Protein AF-0000000081037896 (afdb_homodimer)

pLDDT: mean 91.45, std 6.95, range [60.62, 98.38]

Nearest PDB structures (foldseek):
  2yn7-assembly2_B  TM=7.156E-01  e=1.581E-02  Borreliella burgdorferi B31
  7jh5-assembly2_B  TM=3.706E-01  e=2.277E+00  synthetic construct
  7cbc-assembly2_B  TM=3.572E-01  e=3.268E+00  synthetic construct
  8j7v-assembly1_B  TM=1.329E-01  e=7.710E+00  Homo sapiens
  2yn7-assembly2_B  TM=7.072E-01  e=1.203E-02  Borreliella burgdorferi B31

Structure (mmCIF, N/CA/C/O backbone):
data_AF-0000000081037896-model_v1
#
loop_
_entity.id
_entity.type
_entity.pdbx_description
1 polymer 'Uncharacterized protein'
#
loop_
_atom_site.group_PDB
_atom_site.id
_atom_site.type_symbol
_atom_site.label_atom_id
_atom_site.label_alt_id
_atom_site.label_comp_id
_atom_site.label_asym_id
_atom_site.label_entity_id
_atom_site.label_seq_id
_atom_site.pdbx_PDB_ins_code
_atom_site.Cartn_x
_atom_site.Cartn_y
_atom_site.Cartn_z
_atom_site.occupancy
_atom_site.B_iso_or_equiv
_atom_site.auth_seq_id
_atom_site.auth_comp_id
_atom_site.auth_asym_id
_atom_site.auth_atom_id
_atom_site.pdbx_PDB_model_num
ATOM 1 N N . MET A 1 1 ? -34.5 7.434 9.672 1 61.38 1 MET A N 1
ATOM 2 C CA . MET A 1 1 ? -33.031 7.457 9.594 1 61.38 1 MET A CA 1
ATOM 3 C C . MET A 1 1 ? -32.562 8.516 8.609 1 61.38 1 MET A C 1
ATOM 5 O O . MET A 1 1 ? -33.062 8.609 7.488 1 61.38 1 MET A O 1
ATOM 9 N N . ASN A 1 2 ? -31.781 9.547 9 1 86.69 2 ASN A N 1
ATOM 10 C CA . ASN A 1 2 ? -31.312 10.633 8.148 1 86.69 2 ASN A CA 1
ATO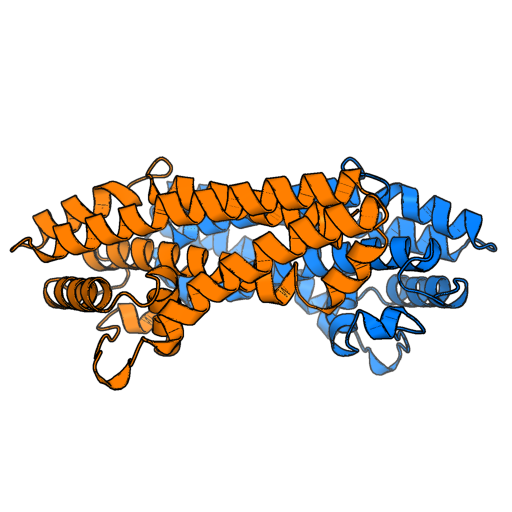M 11 C C . ASN A 1 2 ? -30.469 10.109 6.988 1 86.69 2 ASN A C 1
ATOM 13 O O . ASN A 1 2 ? -30.062 8.953 6.988 1 86.69 2 ASN A O 1
ATOM 17 N N . GLU A 1 3 ? -30.641 10.727 5.887 1 89.69 3 GLU A N 1
ATOM 18 C CA . GLU A 1 3 ? -29.969 10.344 4.648 1 89.69 3 GLU A CA 1
ATOM 19 C C . GLU A 1 3 ? -28.531 9.93 4.914 1 89.69 3 GLU A C 1
ATOM 21 O O . GLU A 1 3 ? -28.031 8.977 4.309 1 89.69 3 GLU A O 1
ATOM 26 N N . VAL A 1 4 ? -27.906 10.523 5.82 1 89.62 4 VAL A N 1
ATOM 27 C CA . VAL A 1 4 ? -26.516 10.219 6.168 1 89.62 4 VAL A CA 1
ATOM 28 C C . VAL A 1 4 ? -26.438 8.852 6.848 1 89.62 4 VAL A C 1
ATOM 30 O O . VAL A 1 4 ? -25.578 8.039 6.52 1 89.62 4 VAL A O 1
ATOM 33 N N . ASP A 1 5 ? -27.391 8.57 7.676 1 92.62 5 ASP A N 1
ATOM 34 C CA . ASP A 1 5 ? -27.438 7.293 8.375 1 92.62 5 ASP A CA 1
ATOM 35 C C . ASP A 1 5 ? -27.656 6.137 7.402 1 92.62 5 ASP A C 1
ATOM 37 O O . ASP A 1 5 ? -27.047 5.074 7.543 1 92.62 5 ASP A O 1
ATOM 41 N N . THR A 1 6 ? -28.516 6.438 6.508 1 94.06 6 THR A N 1
ATOM 42 C CA . THR A 1 6 ? -28.797 5.41 5.516 1 94.06 6 THR A CA 1
ATOM 43 C C . THR A 1 6 ? -27.578 5.133 4.641 1 94.06 6 THR A C 1
ATOM 45 O O . THR A 1 6 ? -27.266 3.979 4.352 1 94.06 6 THR A O 1
ATOM 48 N N . ALA A 1 7 ? -26.922 6.191 4.227 1 95.06 7 ALA A N 1
ATOM 49 C CA . ALA A 1 7 ? -25.734 6.039 3.396 1 95.06 7 ALA A CA 1
ATOM 50 C C . ALA A 1 7 ? -24.625 5.32 4.16 1 95.06 7 ALA A C 1
ATOM 52 O O . ALA A 1 7 ? -23.938 4.453 3.607 1 95.06 7 ALA A O 1
ATOM 53 N N . PHE A 1 8 ? -24.484 5.648 5.359 1 96.19 8 PHE A N 1
ATOM 54 C CA . PHE A 1 8 ? -23.469 5.012 6.184 1 96.19 8 PHE A CA 1
ATOM 55 C C . PHE A 1 8 ? -23.797 3.541 6.414 1 96.19 8 PHE A C 1
ATOM 57 O O . PHE A 1 8 ? -22.922 2.686 6.387 1 96.19 8 PHE A O 1
ATOM 64 N N . ALA A 1 9 ? -25.062 3.283 6.656 1 95.69 9 ALA A N 1
ATOM 65 C CA . ALA A 1 9 ? -25.5 1.9 6.82 1 95.69 9 ALA A CA 1
ATOM 66 C C . ALA A 1 9 ? -25.219 1.083 5.562 1 95.69 9 ALA A C 1
ATOM 68 O O . ALA A 1 9 ? -24.828 -0.085 5.648 1 95.69 9 ALA A O 1
ATOM 69 N N . SER A 1 10 ? -25.453 1.678 4.461 1 96.44 10 SER A N 1
ATOM 70 C CA . SER A 1 10 ? -25.172 0.992 3.205 1 96.44 10 SER A CA 1
ATOM 71 C C . SER A 1 10 ? -23.688 0.639 3.082 1 96.44 10 SER A C 1
ATOM 73 O O . SER A 1 10 ? -23.344 -0.492 2.736 1 96.44 10 SER A O 1
ATOM 75 N N . LEU A 1 11 ? -22.828 1.587 3.379 1 97.31 11 LEU A N 1
ATOM 76 C CA . LEU A 1 11 ? -21.375 1.364 3.355 1 97.31 11 LEU A CA 1
ATOM 77 C C . LEU A 1 11 ? -20.984 0.231 4.301 1 97.31 11 LEU A C 1
ATOM 79 O O . LEU A 1 11 ? -20.297 -0.703 3.898 1 97.31 11 LEU A O 1
ATOM 83 N N . THR A 1 12 ? -21.484 0.272 5.469 1 97.06 12 THR A N 1
ATOM 84 C CA . THR A 1 12 ? -21.125 -0.697 6.496 1 97.06 12 THR A CA 1
ATOM 85 C C . THR A 1 12 ? -21.656 -2.082 6.148 1 97.06 12 THR A C 1
ATOM 87 O O . THR A 1 12 ? -21 -3.092 6.391 1 97.06 12 THR A O 1
ATOM 90 N N . ASN A 1 13 ? -22.812 -2.096 5.574 1 97.19 13 ASN A N 1
ATOM 91 C CA . ASN A 1 13 ? -23.406 -3.373 5.18 1 97.19 13 ASN A CA 1
ATOM 92 C C . ASN A 1 13 ? -22.562 -4.062 4.102 1 97.19 13 ASN A C 1
ATOM 94 O O . ASN A 1 13 ? -22.344 -5.273 4.164 1 97.19 13 ASN A O 1
ATOM 98 N N . VAL A 1 14 ? -22.188 -3.275 3.117 1 97.69 14 VAL A N 1
ATOM 99 C CA . VAL A 1 14 ? -21.344 -3.83 2.059 1 97.69 14 VAL A CA 1
ATOM 100 C C . VAL A 1 14 ? -20.047 -4.363 2.656 1 97.69 14 VAL A C 1
ATOM 102 O O . VAL A 1 14 ? -19.625 -5.473 2.332 1 97.69 14 VAL A O 1
ATOM 105 N N . LEU A 1 15 ? -19.453 -3.605 3.52 1 97.81 15 LEU A N 1
ATOM 106 C CA . LEU A 1 15 ? -18.188 -3.965 4.145 1 97.81 15 LEU A CA 1
ATOM 107 C C . LEU A 1 15 ? -18.344 -5.227 4.988 1 97.81 15 LEU A C 1
ATOM 109 O O . LEU A 1 15 ? -17.531 -6.148 4.887 1 97.81 15 LEU A O 1
ATOM 113 N N . ILE A 1 16 ? -19.359 -5.297 5.781 1 96.75 16 ILE A N 1
ATOM 114 C CA . ILE A 1 16 ? -19.594 -6.41 6.691 1 96.75 16 ILE A CA 1
ATOM 115 C C . ILE A 1 16 ? -19.875 -7.68 5.895 1 96.75 16 ILE A C 1
ATOM 117 O O . ILE A 1 16 ? -19.359 -8.75 6.215 1 96.75 16 ILE A O 1
ATOM 121 N N . LYS A 1 17 ? -20.656 -7.562 4.875 1 97.06 17 LYS A N 1
ATOM 122 C CA . LYS A 1 17 ? -20.953 -8.727 4.043 1 97.06 17 LYS A CA 1
ATOM 123 C C . LYS A 1 17 ? -19.688 -9.289 3.412 1 97.06 17 LYS A C 1
ATOM 125 O O . LYS A 1 17 ? -19.484 -10.508 3.377 1 97.06 17 LYS A O 1
ATOM 130 N N . PHE A 1 18 ? -18.922 -8.414 2.9 1 96.75 18 PHE A N 1
ATOM 131 C CA . PHE A 1 18 ? -17.672 -8.844 2.293 1 96.75 18 PHE A CA 1
ATOM 132 C C . PHE A 1 18 ? -16.766 -9.516 3.324 1 96.75 18 PHE A C 1
ATOM 134 O O . PHE A 1 18 ? -16.188 -10.57 3.059 1 96.75 18 PHE A O 1
ATOM 141 N N . LYS A 1 19 ? -16.625 -8.922 4.473 1 95.62 19 LYS A N 1
ATOM 142 C CA . LYS A 1 19 ? -15.805 -9.477 5.551 1 95.62 19 LYS A CA 1
ATOM 143 C C . LYS A 1 19 ? -16.312 -10.852 5.973 1 95.62 19 LYS A C 1
ATOM 145 O O . LYS A 1 19 ? -15.531 -11.773 6.195 1 95.62 19 LYS A O 1
ATOM 150 N N . GLU A 1 20 ? -17.594 -10.992 6.078 1 95.25 20 GLU A N 1
ATOM 151 C CA . GLU A 1 20 ? -18.203 -12.25 6.473 1 95.25 20 GLU A CA 1
ATOM 152 C C . GLU A 1 20 ? -17.938 -13.344 5.441 1 95.25 20 GLU A C 1
ATOM 154 O O . GLU A 1 20 ? -17.641 -14.484 5.797 1 95.25 20 GLU A O 1
ATOM 159 N N . GLU A 1 21 ? -18.109 -12.969 4.215 1 93.69 21 GLU A N 1
ATOM 160 C CA . GLU A 1 21 ? -17.812 -13.93 3.154 1 93.69 21 GLU A CA 1
ATOM 161 C C . GLU A 1 21 ? -16.391 -14.461 3.256 1 93.69 21 GLU A C 1
ATOM 163 O O . GLU A 1 21 ? -16.172 -15.664 3.139 1 93.69 21 GLU A O 1
ATOM 168 N N . LEU A 1 22 ? -15.438 -13.586 3.516 1 92.44 22 LEU A N 1
ATOM 169 C CA . LEU A 1 22 ? -14.039 -13.977 3.625 1 92.44 22 LEU A CA 1
ATOM 170 C C . LEU A 1 22 ? -13.797 -14.805 4.887 1 92.44 22 LEU A C 1
ATOM 172 O O . LEU A 1 22 ? -13.047 -15.773 4.867 1 92.44 22 LEU A O 1
ATOM 176 N N . GLU A 1 23 ? -14.438 -14.406 5.992 1 91.94 23 GLU A N 1
ATOM 177 C CA . GLU A 1 23 ? -14.273 -15.078 7.273 1 91.94 23 GLU A CA 1
ATOM 178 C C . GLU A 1 23 ? -14.891 -16.469 7.246 1 91.94 23 GLU A C 1
ATOM 180 O O . GLU A 1 23 ? -14.359 -17.406 7.859 1 91.94 23 GLU A O 1
ATOM 185 N N . ASP A 1 24 ? -15.992 -16.625 6.625 1 90.38 24 ASP A N 1
ATOM 186 C CA . ASP A 1 24 ? -16.641 -17.938 6.504 1 90.38 24 ASP A CA 1
ATOM 187 C C . ASP A 1 24 ? -15.711 -18.938 5.828 1 90.38 24 ASP A C 1
ATOM 189 O O . ASP A 1 24 ? -15.609 -20.094 6.266 1 90.38 24 ASP A O 1
ATOM 193 N N . LYS A 1 25 ? -15.055 -18.469 4.867 1 86.06 25 LYS A N 1
ATOM 194 C CA . LYS A 1 25 ? -14.109 -19.328 4.152 1 86.06 25 LYS A CA 1
ATOM 195 C C . LYS A 1 25 ? -12.906 -19.672 5.027 1 86.06 25 LYS A C 1
ATOM 197 O O . LYS A 1 25 ? -12.43 -20.797 5.023 1 86.06 25 LYS A O 1
ATOM 202 N N . ARG A 1 26 ? -12.445 -18.719 5.789 1 89.44 26 ARG A N 1
ATOM 203 C CA . ARG A 1 26 ? -11.297 -18.922 6.668 1 89.44 26 ARG A CA 1
ATOM 204 C C . ARG A 1 26 ? -11.625 -19.891 7.793 1 89.44 26 ARG A C 1
ATOM 206 O O . ARG A 1 26 ? -10.836 -20.797 8.094 1 89.44 26 ARG A O 1
ATOM 213 N N . VAL A 1 27 ? -12.719 -19.781 8.406 1 88.06 27 VAL A N 1
ATOM 214 C CA . VAL A 1 27 ? -13.117 -20.594 9.547 1 88.06 27 VAL A CA 1
ATOM 215 C C . VAL A 1 27 ? -13.32 -22.047 9.102 1 88.06 27 VAL A C 1
ATOM 217 O O . VAL A 1 27 ? -13 -22.984 9.844 1 88.06 27 VAL A O 1
ATOM 220 N N . ALA A 1 28 ? -13.766 -22.234 7.961 1 83.56 28 ALA A N 1
ATOM 221 C CA . ALA A 1 28 ? -14.016 -23.562 7.43 1 83.56 28 ALA A CA 1
ATOM 222 C C . ALA A 1 28 ? -12.719 -24.25 7.031 1 83.56 28 ALA A C 1
ATOM 224 O O . ALA A 1 28 ? -12.68 -25.469 6.836 1 83.56 28 ALA A O 1
ATOM 225 N N . PHE A 1 29 ? -11.719 -23.328 6.977 1 85.88 29 PHE A N 1
ATOM 226 C CA . PHE A 1 29 ? -10.422 -23.812 6.504 1 85.88 29 PHE A CA 1
ATOM 227 C C . PHE A 1 29 ? -9.633 -24.438 7.648 1 85.88 29 PHE A C 1
ATOM 229 O O . PHE A 1 29 ? -9.461 -23.812 8.703 1 85.88 29 PHE A O 1
ATOM 236 N N . TYR A 1 30 ? -9.195 -25.641 7.613 1 77.69 30 TYR A N 1
ATOM 237 C CA . TYR A 1 30 ? -8.336 -26.344 8.555 1 77.69 30 TYR A CA 1
ATOM 238 C C . TYR A 1 30 ? -7.008 -26.719 7.902 1 77.69 30 TYR A C 1
ATOM 240 O O . TYR A 1 30 ? -6.914 -27.734 7.211 1 77.69 30 TYR A O 1
ATOM 248 N N . PRO A 1 31 ? -6.07 -25.781 8.102 1 66.75 31 PRO A N 1
ATOM 249 C CA . PRO A 1 31 ? -4.824 -25.922 7.336 1 66.75 31 PRO A CA 1
ATOM 250 C C . PRO A 1 31 ? -4.059 -27.188 7.672 1 66.75 31 PRO A C 1
ATOM 252 O O . PRO A 1 31 ? -3.213 -27.625 6.887 1 66.75 31 PRO A O 1
ATOM 255 N N . LYS A 1 32 ? -4.117 -27.656 8.938 1 63.5 32 LYS A N 1
ATOM 256 C CA . LYS A 1 32 ? -3.273 -28.734 9.406 1 63.5 32 LYS A CA 1
ATOM 257 C C . LYS A 1 32 ? -3.246 -29.891 8.406 1 63.5 32 LYS A C 1
ATOM 259 O O . LYS A 1 32 ? -2.295 -30.672 8.375 1 63.5 32 LYS A O 1
ATOM 264 N N . GLU A 1 33 ? -4.25 -29.875 7.625 1 61.56 33 GLU A N 1
ATOM 265 C CA . GLU A 1 33 ? -4.254 -31.016 6.719 1 61.56 33 GLU A CA 1
ATOM 266 C C . GLU A 1 33 ? -3.551 -30.672 5.406 1 61.56 33 GLU A C 1
ATOM 268 O O . GLU A 1 33 ? -3.398 -31.547 4.539 1 61.56 33 GLU A O 1
ATOM 273 N N . LEU A 1 34 ? -3.08 -29.344 5.273 1 75.5 34 LEU A N 1
ATOM 274 C CA . LEU A 1 34 ? -2.422 -28.953 4.031 1 75.5 34 LEU A CA 1
ATOM 275 C C . LEU A 1 34 ? -0.917 -28.812 4.234 1 75.5 34 LEU A C 1
ATOM 277 O O . LEU A 1 34 ? -0.47 -28.359 5.289 1 75.5 34 LEU A O 1
ATOM 281 N N . ASN A 1 35 ? -0.196 -29.594 3.559 1 73.25 35 ASN A N 1
ATOM 282 C CA . ASN A 1 35 ? 1.261 -29.578 3.641 1 73.25 35 ASN A CA 1
ATOM 283 C C . ASN A 1 35 ? 1.881 -28.797 2.486 1 73.25 35 ASN A C 1
ATOM 285 O O . ASN A 1 35 ? 2.701 -29.328 1.738 1 73.25 35 ASN A O 1
ATOM 289 N N . VAL A 1 36 ? 1.335 -27.578 2.254 1 82.19 36 VAL A N 1
ATOM 290 C CA . VAL A 1 36 ? 1.96 -26.766 1.215 1 82.19 36 VAL A CA 1
ATOM 291 C C . VAL A 1 36 ? 3.104 -25.938 1.814 1 82.19 36 VAL A C 1
ATOM 293 O O . VAL A 1 36 ? 2.914 -25.234 2.799 1 82.19 36 VAL A O 1
ATOM 296 N N . TYR A 1 37 ? 4.258 -26.219 1.317 1 86.19 37 TYR A N 1
ATOM 297 C CA . TYR A 1 37 ? 5.426 -25.469 1.776 1 86.19 37 TYR A CA 1
ATOM 298 C C . TYR A 1 37 ? 6.262 -24.984 0.597 1 86.19 37 TYR A C 1
ATOM 300 O O . TYR A 1 37 ? 6.254 -25.609 -0.472 1 86.19 37 TYR A O 1
ATOM 308 N N . PHE A 1 38 ? 6.863 -23.922 0.819 1 91.56 38 PHE A N 1
ATOM 309 C CA . PHE A 1 38 ? 7.832 -23.469 -0.171 1 91.56 38 PHE A CA 1
ATOM 310 C C . PHE A 1 38 ? 9.016 -24.422 -0.245 1 91.56 38 PHE A C 1
ATOM 312 O O . PHE A 1 38 ? 9.383 -25.047 0.756 1 91.56 38 PHE A O 1
ATOM 319 N N . LYS A 1 39 ? 9.547 -24.609 -1.312 1 90.94 39 LYS A N 1
ATOM 320 C CA . LYS A 1 39 ? 10.695 -25.5 -1.474 1 90.94 39 LYS A CA 1
ATOM 321 C C . LYS A 1 39 ? 11.758 -24.875 -2.375 1 90.94 39 LYS A C 1
ATOM 323 O O . LYS A 1 39 ? 11.469 -23.922 -3.117 1 90.94 39 LYS A O 1
ATOM 328 N N . GLY A 1 40 ? 12.992 -25.375 -2.186 1 92.94 40 GLY A N 1
ATOM 329 C CA . GLY A 1 40 ? 14.086 -24.906 -3.025 1 92.94 40 GLY A CA 1
ATOM 330 C C . GLY A 1 40 ? 14.312 -23.406 -2.939 1 92.94 40 GLY A C 1
ATOM 331 O O . GLY A 1 40 ? 14.375 -22.844 -1.844 1 92.94 40 GLY A O 1
ATOM 332 N N . ALA A 1 41 ? 14.438 -22.797 -4.059 1 92 41 ALA A N 1
ATOM 333 C CA . ALA A 1 41 ? 14.758 -21.375 -4.141 1 92 41 ALA A CA 1
ATOM 334 C C . ALA A 1 41 ? 13.617 -20.531 -3.588 1 92 41 ALA A C 1
ATOM 336 O O . ALA A 1 41 ? 13.812 -19.359 -3.232 1 92 41 ALA A O 1
ATOM 337 N N . LEU A 1 42 ? 12.422 -21.125 -3.576 1 93.31 42 LEU A N 1
ATOM 338 C CA . LEU A 1 42 ? 11.297 -20.391 -3.016 1 93.31 42 LEU A CA 1
ATOM 339 C C . LEU A 1 42 ? 11.539 -20.078 -1.544 1 93.31 42 LEU A C 1
ATOM 341 O O . LEU A 1 42 ? 11.062 -19.047 -1.04 1 93.31 42 LEU A O 1
ATOM 345 N N . ASN A 1 43 ? 12.273 -20.859 -0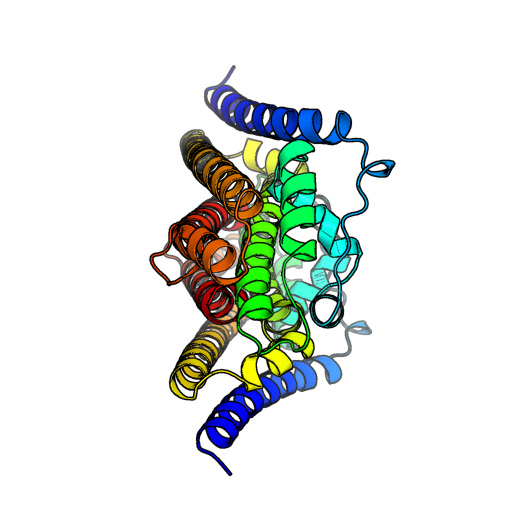.892 1 91.88 43 ASN A N 1
ATOM 346 C CA . ASN A 1 43 ? 12.602 -20.656 0.516 1 91.88 43 ASN A CA 1
ATOM 347 C C . ASN A 1 43 ? 13.531 -19.453 0.705 1 91.88 43 ASN A C 1
ATOM 349 O O . ASN A 1 43 ? 13.68 -18.953 1.819 1 91.88 43 ASN A O 1
ATOM 353 N N . GLU A 1 44 ? 14.133 -19.094 -0.29 1 87.44 44 GLU A N 1
ATOM 354 C CA . GLU A 1 44 ? 15.008 -17.938 -0.22 1 87.44 44 GLU A CA 1
ATOM 355 C C . GLU A 1 44 ? 14.203 -16.641 -0.323 1 87.44 44 GLU A C 1
ATOM 357 O O . GLU A 1 44 ? 14.664 -15.578 0.118 1 87.44 44 GLU A O 1
ATOM 362 N N . VAL A 1 45 ? 13.055 -16.828 -0.866 1 88.44 45 VAL A N 1
ATOM 363 C CA . VAL A 1 45 ? 12.281 -15.641 -1.201 1 88.44 45 VAL A CA 1
ATOM 364 C C . VAL A 1 45 ? 11.188 -15.422 -0.157 1 88.44 45 VAL A C 1
ATOM 366 O O . VAL A 1 45 ? 10.891 -14.289 0.214 1 88.44 45 VAL A O 1
ATOM 369 N N . TYR A 1 46 ? 10.711 -16.516 0.311 1 92.12 46 TYR A N 1
ATOM 370 C CA . TYR A 1 46 ? 9.523 -16.406 1.154 1 92.12 46 TYR A CA 1
ATOM 371 C C . TYR A 1 46 ? 9.781 -17.016 2.533 1 92.12 46 TYR A C 1
ATOM 373 O O . TYR A 1 46 ? 10.539 -17.969 2.668 1 92.12 46 TYR A O 1
ATOM 381 N N . TYR A 1 47 ? 9.086 -16.453 3.408 1 89.88 47 TYR A N 1
ATOM 382 C CA . TYR A 1 47 ? 9.016 -17.078 4.73 1 89.88 47 TYR A CA 1
ATOM 383 C C . TYR A 1 47 ? 7.82 -18.016 4.828 1 89.88 47 TYR A C 1
ATOM 385 O O . TYR A 1 47 ? 6.816 -17.828 4.137 1 89.88 47 TYR A O 1
ATOM 393 N N . PRO A 1 48 ? 7.941 -18.984 5.715 1 88.56 48 PRO A N 1
ATOM 394 C CA . PRO A 1 48 ? 6.816 -19.906 5.883 1 88.56 48 PRO A CA 1
ATOM 395 C C . PRO A 1 48 ? 5.512 -19.188 6.219 1 88.56 48 PRO A C 1
ATOM 397 O O . PRO A 1 48 ? 4.438 -19.625 5.789 1 88.56 48 PRO A O 1
ATOM 400 N N . SER A 1 49 ? 5.609 -18.094 6.867 1 88.94 49 SER A N 1
ATOM 401 C CA . SER A 1 49 ? 4.426 -17.344 7.281 1 88.94 49 SER A CA 1
ATOM 402 C C . SER A 1 49 ? 3.717 -16.719 6.082 1 88.94 49 SER A C 1
ATOM 404 O O . SER A 1 49 ? 2.543 -16.359 6.168 1 88.94 49 SER A O 1
ATOM 406 N N . ASP A 1 50 ? 4.434 -16.625 5.008 1 91.75 50 ASP A N 1
ATOM 407 C CA . ASP A 1 50 ? 3.867 -15.992 3.824 1 91.75 50 ASP A CA 1
ATOM 408 C C . ASP A 1 50 ? 2.799 -16.875 3.182 1 91.75 50 ASP A C 1
ATOM 410 O O . ASP A 1 50 ? 1.939 -16.391 2.447 1 91.75 50 ASP A O 1
ATOM 414 N N . ILE A 1 51 ? 2.818 -18.156 3.473 1 92.25 51 ILE A N 1
ATOM 415 C CA . ILE A 1 51 ? 1.928 -19.094 2.803 1 92.25 51 ILE A CA 1
ATOM 416 C C . ILE A 1 51 ? 0.48 -18.797 3.189 1 92.25 51 ILE A C 1
ATOM 418 O O . ILE A 1 51 ? -0.44 -19.031 2.406 1 92.25 51 ILE A O 1
ATOM 422 N N . GLY A 1 52 ? 0.308 -18.234 4.375 1 91.12 52 GLY A N 1
ATOM 423 C CA . GLY A 1 52 ? -1.027 -17.859 4.812 1 91.12 52 GLY A CA 1
ATOM 424 C C . GLY A 1 52 ? -1.685 -16.844 3.912 1 91.12 52 GLY A C 1
ATOM 425 O O . GLY A 1 52 ? -2.895 -16.891 3.68 1 91.12 52 GLY A O 1
ATOM 426 N N . GLU A 1 53 ? -0.89 -15.906 3.434 1 93.38 53 GLU A N 1
ATOM 427 C CA . GLU A 1 53 ? -1.414 -14.891 2.525 1 93.38 53 GLU A CA 1
ATOM 428 C C . GLU A 1 53 ? -1.851 -15.508 1.199 1 93.38 53 GLU A C 1
ATOM 430 O O . GLU A 1 53 ? -2.816 -15.055 0.584 1 93.38 53 GLU A O 1
ATOM 435 N N . VAL A 1 54 ? -1.135 -16.531 0.786 1 94.75 54 VAL A N 1
ATOM 436 C CA . VAL A 1 54 ? -1.497 -17.25 -0.437 1 94.75 54 VAL A CA 1
ATOM 437 C C . VAL A 1 54 ? -2.836 -17.953 -0.245 1 94.75 54 VAL A C 1
ATOM 439 O O . VAL A 1 54 ? -3.715 -17.875 -1.105 1 94.75 54 VAL A O 1
ATOM 442 N N . TYR A 1 55 ? -2.996 -18.547 0.946 1 94.25 55 TYR A N 1
ATOM 443 C CA . TYR A 1 55 ? -4.262 -19.203 1.253 1 94.25 55 TYR A CA 1
ATOM 444 C C . TYR A 1 55 ? -5.41 -18.203 1.252 1 94.25 55 TYR A C 1
ATOM 446 O O . TYR A 1 55 ? -6.484 -18.484 0.71 1 94.25 55 TYR A O 1
ATOM 454 N N . GLU A 1 56 ? -5.082 -17.109 1.836 1 93.69 56 GLU A N 1
ATOM 455 C CA . GLU A 1 56 ? -6.102 -16.062 1.905 1 93.69 56 GLU A CA 1
ATOM 456 C C . GLU A 1 56 ? -6.496 -15.586 0.511 1 93.69 56 GLU A C 1
ATOM 458 O O . GLU A 1 56 ? -7.688 -15.461 0.209 1 93.69 56 GLU A O 1
ATOM 463 N N . ALA A 1 57 ? -5.527 -15.336 -0.3 1 95.44 57 ALA A N 1
ATOM 464 C CA . ALA A 1 57 ? -5.793 -14.867 -1.658 1 95.44 57 ALA A CA 1
ATOM 465 C C . ALA A 1 57 ? -6.637 -15.883 -2.43 1 95.44 57 ALA A C 1
ATOM 467 O O . ALA A 1 57 ? -7.453 -15.5 -3.275 1 95.44 57 ALA A O 1
ATOM 468 N N . LEU A 1 58 ? -6.426 -17.109 -2.082 1 95.81 58 LEU A N 1
ATOM 469 C CA . LEU A 1 58 ? -7.137 -18.188 -2.77 1 95.81 58 LEU A CA 1
ATOM 470 C C . LEU A 1 58 ? -8.422 -18.547 -2.029 1 95.81 58 LEU A C 1
ATOM 472 O O . LEU A 1 58 ? -9 -19.609 -2.264 1 95.81 58 LEU A O 1
ATOM 476 N N . GLU A 1 59 ? -8.797 -17.781 -1.074 1 94 59 GLU A N 1
ATOM 477 C CA . GLU A 1 59 ? -10.039 -17.891 -0.324 1 94 59 GLU A CA 1
ATOM 478 C C . GLU A 1 59 ? -10.102 -19.203 0.449 1 94 59 GLU A C 1
ATOM 480 O O . GLU A 1 59 ? -11.156 -19.828 0.553 1 94 59 GLU A O 1
ATOM 485 N N . TYR A 1 60 ? -8.938 -19.672 0.773 1 93 60 TYR A N 1
ATOM 486 C CA . TYR A 1 60 ? -8.812 -20.875 1.579 1 93 60 TYR A CA 1
ATOM 487 C C . TYR A 1 60 ? -9.477 -22.062 0.893 1 93 60 TYR A C 1
ATOM 489 O O . TYR A 1 60 ? -10.031 -22.938 1.558 1 93 60 TYR A O 1
ATOM 497 N N . ASP A 1 61 ? -9.555 -22.016 -0.383 1 93.06 61 ASP A N 1
ATOM 498 C CA . ASP A 1 61 ? -10.102 -23.125 -1.162 1 93.06 61 ASP A CA 1
ATOM 499 C C . ASP A 1 61 ? -9.164 -24.328 -1.137 1 93.06 61 ASP A C 1
ATOM 501 O O . ASP A 1 61 ? -8.141 -24.328 -1.822 1 93.06 61 ASP A O 1
ATOM 505 N N . VAL A 1 62 ? -9.555 -25.328 -0.421 1 92.12 62 VAL A N 1
ATOM 506 C CA . VAL A 1 62 ? -8.703 -26.484 -0.127 1 92.12 62 VAL A CA 1
ATOM 507 C C . VAL A 1 62 ? -8.305 -27.172 -1.428 1 92.12 62 VAL A C 1
ATOM 509 O O . VAL A 1 62 ? -7.148 -27.562 -1.606 1 92.12 62 VAL A O 1
ATOM 512 N N . GLU A 1 63 ? -9.242 -27.312 -2.318 1 93.06 63 GLU A N 1
ATOM 513 C CA . GLU A 1 63 ? -8.961 -27.984 -3.58 1 93.06 63 GLU A CA 1
ATOM 514 C C . GLU A 1 63 ? -7.906 -27.234 -4.387 1 93.06 63 GLU A C 1
ATOM 516 O O . GLU A 1 63 ? -6.953 -27.828 -4.883 1 93.06 63 GLU A O 1
ATOM 521 N N . VAL A 1 64 ? -8.031 -25.953 -4.477 1 95.69 64 VAL A N 1
ATOM 522 C CA . VAL A 1 64 ? -7.105 -25.141 -5.254 1 95.69 64 VAL A CA 1
ATOM 523 C C . VAL A 1 64 ? -5.727 -25.156 -4.602 1 95.69 64 VAL A C 1
ATOM 525 O O . VAL A 1 64 ? -4.707 -25.281 -5.289 1 95.69 64 VAL A O 1
ATOM 528 N N . ILE A 1 65 ? -5.699 -25.047 -3.285 1 95.19 65 ILE A N 1
ATOM 529 C CA . ILE A 1 65 ? -4.449 -25.031 -2.539 1 95.19 65 ILE A CA 1
ATOM 530 C C . ILE A 1 65 ? -3.707 -26.344 -2.727 1 95.19 65 ILE A C 1
ATOM 532 O O . ILE A 1 65 ? -2.494 -26.359 -2.943 1 95.19 65 ILE A O 1
ATOM 536 N N . ARG A 1 66 ? -4.418 -27.453 -2.715 1 93.75 66 ARG A N 1
ATOM 537 C CA . ARG A 1 66 ? -3.824 -28.75 -2.959 1 93.75 66 ARG A CA 1
ATOM 538 C C . ARG A 1 66 ? -3.262 -28.844 -4.375 1 93.75 66 ARG A C 1
ATOM 540 O O . ARG A 1 66 ? -2.184 -29.406 -4.586 1 93.75 66 ARG A O 1
ATOM 547 N N . ASN A 1 67 ? -4.008 -28.328 -5.285 1 96 67 ASN A N 1
ATOM 548 C CA . ASN A 1 67 ? -3.561 -28.344 -6.676 1 96 67 ASN A CA 1
ATOM 549 C C . ASN A 1 67 ? -2.342 -27.453 -6.883 1 96 67 ASN A C 1
ATOM 551 O O . ASN A 1 67 ? -1.474 -27.766 -7.699 1 96 67 ASN A O 1
ATOM 555 N N . LEU A 1 68 ? -2.32 -26.359 -6.145 1 96.12 68 LEU A N 1
ATOM 556 C CA . LEU A 1 68 ? -1.117 -25.531 -6.184 1 96.12 68 LEU A CA 1
ATOM 557 C C . LEU A 1 68 ? 0.093 -26.312 -5.68 1 96.12 68 LEU A C 1
ATOM 559 O O . LEU A 1 68 ? 1.176 -26.219 -6.262 1 96.12 68 LEU A O 1
ATOM 563 N N . ASP A 1 69 ? -0.124 -27.031 -4.645 1 94.62 69 ASP A N 1
ATOM 564 C CA . ASP A 1 69 ? 0.932 -27.891 -4.105 1 94.62 69 ASP A CA 1
ATOM 565 C C . ASP A 1 69 ? 1.403 -28.906 -5.152 1 94.62 69 ASP A C 1
ATOM 567 O O . ASP A 1 69 ? 2.6 -29.188 -5.25 1 94.62 69 ASP A O 1
ATOM 571 N N . GLN A 1 70 ? 0.503 -29.453 -5.883 1 94.62 70 GLN A N 1
ATOM 572 C CA . GLN A 1 70 ? 0.843 -30.391 -6.953 1 94.62 70 GLN A CA 1
ATOM 573 C C . GLN A 1 70 ? 1.687 -29.703 -8.023 1 94.62 70 GLN A C 1
ATOM 575 O O . GLN A 1 70 ? 2.623 -30.297 -8.562 1 94.62 70 GLN A O 1
ATOM 580 N N . VAL A 1 71 ? 1.343 -28.516 -8.344 1 96.38 71 VAL A N 1
ATOM 581 C CA . VAL A 1 71 ? 2.133 -27.734 -9.297 1 96.38 71 VAL A CA 1
ATOM 582 C C . VAL A 1 71 ? 3.559 -27.578 -8.773 1 96.38 71 VAL A C 1
ATOM 584 O O . VAL A 1 71 ? 4.523 -27.766 -9.516 1 96.38 71 VAL A O 1
ATOM 587 N N . PHE A 1 72 ? 3.707 -27.25 -7.457 1 94.75 72 PHE A N 1
ATOM 588 C CA . PHE A 1 72 ? 5.027 -27.125 -6.844 1 94.75 72 PHE A CA 1
ATOM 589 C C . PHE A 1 72 ? 5.812 -28.422 -6.98 1 94.75 72 PHE A C 1
ATOM 591 O O . PHE A 1 72 ? 7.016 -28.406 -7.242 1 94.75 72 PHE A O 1
ATOM 598 N N . ASP A 1 73 ? 5.117 -29.5 -6.82 1 93.88 73 ASP A N 1
ATOM 599 C CA . ASP A 1 73 ? 5.762 -30.812 -6.836 1 93.88 73 ASP A CA 1
ATOM 600 C C . ASP A 1 73 ? 6.305 -31.141 -8.227 1 93.88 73 ASP A C 1
ATOM 602 O O . ASP A 1 73 ? 7.32 -31.828 -8.352 1 93.88 73 ASP A O 1
ATOM 606 N N . LYS A 1 74 ? 5.688 -30.672 -9.195 1 95.5 74 LYS A N 1
ATOM 607 C CA . LYS A 1 74 ? 6.02 -31.016 -10.57 1 95.5 74 LYS A CA 1
ATOM 608 C C . LYS A 1 74 ? 7.109 -30.109 -11.125 1 95.5 74 LYS A C 1
ATOM 610 O O . LYS A 1 74 ? 7.723 -30.406 -12.148 1 95.5 74 LYS A O 1
ATOM 615 N N . LEU A 1 75 ? 7.348 -28.969 -10.492 1 96.19 75 LEU A N 1
ATOM 616 C CA . LEU A 1 75 ? 8.305 -27.984 -11 1 96.19 75 LEU A CA 1
ATOM 617 C C . LEU A 1 75 ? 9.609 -28.047 -10.219 1 96.19 75 LEU A C 1
ATOM 619 O O . LEU A 1 75 ? 9.648 -28.578 -9.102 1 96.19 75 LEU A O 1
ATOM 623 N N . ASN A 1 76 ? 10.656 -27.516 -10.797 1 93.88 76 ASN A N 1
ATOM 624 C CA . ASN A 1 76 ? 11.984 -27.5 -10.195 1 93.88 76 ASN A CA 1
ATOM 625 C C . ASN A 1 76 ? 12.43 -26.078 -9.859 1 93.88 76 ASN A C 1
ATOM 627 O O . ASN A 1 76 ? 12.609 -25.25 -10.75 1 93.88 76 ASN A O 1
ATOM 631 N N . PHE A 1 77 ? 12.672 -25.875 -8.57 1 94.19 77 PHE A N 1
ATOM 632 C CA . PHE A 1 77 ? 13.047 -24.547 -8.086 1 94.19 77 PHE A CA 1
ATOM 633 C C . PHE A 1 77 ? 14.5 -24.531 -7.633 1 94.19 77 PHE A C 1
ATOM 635 O O . PHE A 1 77 ? 14.789 -24.359 -6.445 1 94.19 77 PHE A O 1
ATOM 642 N N . LYS A 1 78 ? 15.383 -24.609 -8.523 1 92.69 78 LYS A N 1
ATOM 643 C CA . LYS A 1 78 ? 16.797 -24.734 -8.203 1 92.69 78 LYS A CA 1
ATOM 644 C C . LYS A 1 78 ? 17.406 -23.375 -7.848 1 92.69 78 LYS A C 1
ATOM 646 O O . LYS A 1 78 ? 18.156 -23.266 -6.879 1 92.69 78 LYS A O 1
ATOM 651 N N . HIS A 1 79 ? 17.109 -22.406 -8.688 1 89.94 79 HIS A N 1
ATOM 652 C CA . HIS A 1 79 ? 17.656 -21.062 -8.523 1 89.94 79 HIS A CA 1
ATOM 653 C C . HIS A 1 79 ? 16.578 -20 -8.703 1 89.94 79 HIS A C 1
ATOM 655 O O . HIS A 1 79 ? 15.586 -20.219 -9.414 1 89.94 79 HIS A O 1
ATOM 661 N N . VAL A 1 80 ? 16.766 -18.906 -8.141 1 86.31 80 VAL A N 1
ATOM 662 C CA . VAL A 1 80 ? 15.766 -17.844 -8.156 1 86.31 80 VAL A CA 1
ATOM 663 C C . VAL A 1 80 ? 15.609 -17.312 -9.578 1 86.31 80 VAL A C 1
ATOM 665 O O . VAL A 1 80 ? 14.539 -16.812 -9.945 1 86.31 80 VAL A O 1
ATOM 668 N N . SER A 1 81 ? 16.656 -17.531 -10.375 1 83.62 81 SER A N 1
ATOM 669 C CA . SER A 1 81 ? 16.641 -16.938 -11.711 1 83.62 81 SER A CA 1
ATOM 670 C C . SER A 1 81 ? 16.125 -17.938 -12.75 1 83.62 81 SER A C 1
ATOM 672 O O . SER A 1 81 ? 15.977 -17.594 -13.922 1 83.62 81 SER A O 1
ATOM 674 N N . ASP A 1 82 ? 15.82 -19.125 -12.367 1 88.75 82 ASP A N 1
ATOM 675 C CA . ASP A 1 82 ? 15.344 -20.078 -13.367 1 88.75 82 ASP A CA 1
ATOM 676 C C . ASP A 1 82 ? 13.906 -19.766 -13.781 1 88.75 82 ASP A C 1
ATOM 678 O O . ASP A 1 82 ? 13.18 -19.094 -13.055 1 88.75 82 ASP A O 1
ATOM 682 N N . ARG A 1 83 ? 13.539 -20.234 -14.922 1 87.19 83 ARG A N 1
ATOM 683 C CA . ARG A 1 83 ? 12.242 -19.969 -15.523 1 87.19 83 ARG A CA 1
ATOM 684 C C . ARG A 1 83 ? 11.109 -20.422 -14.609 1 87.19 83 ARG A C 1
ATOM 686 O O . ARG A 1 83 ? 10.164 -19.656 -14.359 1 87.19 83 ARG A O 1
ATOM 693 N N . ASP A 1 84 ? 11.156 -21.609 -14.102 1 91.69 84 ASP A N 1
ATOM 694 C CA . ASP A 1 84 ? 10.117 -22.172 -13.25 1 91.69 84 ASP A CA 1
ATOM 695 C C . ASP A 1 84 ? 9.914 -21.328 -11.992 1 91.69 84 ASP A C 1
ATOM 697 O O . ASP A 1 84 ? 8.789 -20.969 -11.656 1 91.69 84 ASP A O 1
ATOM 701 N N . THR A 1 85 ? 11.039 -21.016 -11.367 1 91.5 85 THR A N 1
ATOM 702 C CA . THR A 1 85 ? 10.984 -20.266 -10.125 1 91.5 85 THR A CA 1
ATOM 703 C C . THR A 1 85 ? 10.406 -18.875 -10.375 1 91.5 85 THR A C 1
ATOM 705 O O . THR A 1 85 ? 9.562 -18.406 -9.609 1 91.5 85 THR A O 1
ATOM 708 N N . ARG A 1 86 ? 10.766 -18.25 -11.461 1 87.31 86 ARG A N 1
ATOM 709 C CA . ARG A 1 86 ? 10.312 -16.891 -11.758 1 87.31 86 ARG A CA 1
ATOM 710 C C . ARG A 1 86 ? 8.805 -16.859 -11.992 1 87.31 86 ARG A C 1
ATOM 712 O O . ARG A 1 86 ? 8.117 -15.961 -11.492 1 87.31 86 ARG A O 1
ATOM 719 N N . VAL A 1 87 ? 8.352 -17.781 -12.695 1 91 87 VAL A N 1
ATOM 720 C CA . VAL A 1 87 ? 6.922 -17.828 -13 1 91 87 VAL A CA 1
ATOM 721 C C . VAL A 1 87 ? 6.121 -18.016 -11.719 1 91 87 VAL A C 1
ATOM 723 O O . VAL A 1 87 ? 5.137 -17.312 -11.484 1 91 87 VAL A O 1
ATOM 726 N N . ILE A 1 88 ? 6.59 -18.875 -10.891 1 93.62 88 ILE A N 1
ATOM 727 C CA . ILE A 1 88 ? 5.871 -19.172 -9.656 1 93.62 88 ILE A CA 1
ATOM 728 C C . ILE A 1 88 ? 5.977 -17.984 -8.703 1 93.62 88 ILE A C 1
ATOM 730 O O . ILE A 1 88 ? 5.008 -17.641 -8.023 1 93.62 88 ILE A O 1
ATOM 734 N N . ILE A 1 89 ? 7.117 -17.359 -8.633 1 92 89 ILE A N 1
ATOM 735 C CA . ILE A 1 89 ? 7.289 -16.172 -7.793 1 92 89 ILE A CA 1
ATOM 736 C C . ILE A 1 89 ? 6.312 -15.086 -8.227 1 92 89 ILE A C 1
ATOM 738 O O . ILE A 1 89 ? 5.691 -14.43 -7.391 1 92 89 ILE A O 1
ATOM 742 N N . ASN A 1 90 ? 6.141 -14.914 -9.523 1 90.88 90 ASN A N 1
ATOM 743 C CA . ASN A 1 90 ? 5.191 -13.93 -10.031 1 90.88 90 ASN A CA 1
ATOM 744 C C . ASN A 1 90 ? 3.762 -14.25 -9.602 1 90.88 90 ASN A C 1
ATOM 746 O O . ASN A 1 90 ? 3.02 -13.359 -9.18 1 90.88 90 ASN A O 1
ATOM 750 N N . LEU A 1 91 ? 3.459 -15.492 -9.727 1 94.69 91 LEU A N 1
ATOM 751 C CA . LEU A 1 91 ? 2.127 -15.93 -9.312 1 94.69 91 LEU A CA 1
ATOM 752 C C . LEU A 1 91 ? 1.91 -15.688 -7.824 1 94.69 91 LEU A C 1
ATOM 754 O O . LEU A 1 91 ? 0.909 -15.086 -7.43 1 94.69 91 LEU A O 1
ATOM 758 N N . LEU A 1 92 ? 2.875 -16.125 -7.004 1 95.12 92 LEU A N 1
ATOM 759 C CA . LEU A 1 92 ? 2.758 -16 -5.555 1 95.12 92 LEU A CA 1
ATOM 760 C C . LEU A 1 92 ? 2.719 -14.531 -5.133 1 95.12 92 LEU A C 1
ATOM 762 O O . LEU A 1 92 ? 1.908 -14.148 -4.289 1 95.12 92 LEU A O 1
ATOM 766 N N . ASN A 1 93 ? 3.562 -13.766 -5.723 1 93.12 93 ASN A N 1
ATOM 767 C CA . ASN A 1 93 ? 3.547 -12.336 -5.438 1 93.12 93 ASN A CA 1
ATOM 768 C C . ASN A 1 93 ? 2.193 -11.711 -5.773 1 93.12 93 ASN A C 1
ATOM 770 O O . ASN A 1 93 ? 1.661 -10.922 -5 1 93.12 93 ASN A O 1
ATOM 774 N N . GLY A 1 94 ? 1.698 -12.078 -6.926 1 94.06 94 GLY A N 1
ATOM 775 C CA . GLY A 1 94 ? 0.381 -11.594 -7.301 1 94.06 94 GLY A CA 1
ATOM 776 C C . GLY A 1 94 ? -0.695 -11.945 -6.289 1 94.06 94 GLY A C 1
ATOM 777 O O . GLY A 1 94 ? -1.479 -11.086 -5.883 1 94.06 94 GLY A O 1
ATOM 778 N N . LEU A 1 95 ? -0.687 -13.164 -5.887 1 96 95 LEU A N 1
ATOM 779 C CA . LEU A 1 95 ? -1.651 -13.617 -4.891 1 96 95 LEU A CA 1
ATOM 780 C C . LEU A 1 95 ? -1.479 -12.852 -3.58 1 96 95 LEU A C 1
ATOM 782 O O . LEU A 1 95 ? -2.459 -12.391 -2.994 1 96 95 LEU A O 1
ATOM 786 N N . MET A 1 96 ? -0.296 -12.656 -3.209 1 94.94 96 MET A N 1
ATOM 787 C CA . MET A 1 96 ? -0.023 -11.984 -1.941 1 94.94 96 MET A CA 1
ATOM 788 C C . MET A 1 96 ? -0.412 -10.516 -2.01 1 94.94 96 MET A C 1
ATOM 790 O O . MET A 1 96 ? -0.874 -9.945 -1.021 1 94.94 96 MET A O 1
ATOM 794 N N . HIS A 1 97 ? -0.229 -9.938 -3.166 1 94.06 97 HIS A N 1
ATOM 795 C CA . HIS A 1 97 ? -0.66 -8.555 -3.326 1 94.06 97 HIS A CA 1
ATOM 796 C C . HIS A 1 97 ? -2.178 -8.438 -3.23 1 94.06 97 HIS A C 1
ATOM 798 O O . HIS A 1 97 ? -2.695 -7.441 -2.713 1 94.06 97 HIS A O 1
ATOM 804 N N . ILE A 1 98 ? -2.883 -9.398 -3.773 1 95.94 98 ILE A N 1
ATOM 805 C CA . ILE A 1 98 ? -4.336 -9.414 -3.627 1 95.94 98 ILE A CA 1
ATOM 806 C C . ILE A 1 98 ? -4.703 -9.492 -2.148 1 95.94 98 ILE A C 1
ATOM 808 O O . ILE A 1 98 ? -5.512 -8.703 -1.659 1 95.94 98 ILE A O 1
ATOM 812 N N . ALA A 1 99 ? -4.094 -10.398 -1.414 1 96.25 99 ALA A N 1
ATOM 813 C CA . ALA A 1 99 ? -4.352 -10.57 0.013 1 96.25 99 ALA A CA 1
ATOM 814 C C . ALA A 1 99 ? -4.023 -9.297 0.785 1 96.25 99 ALA A C 1
ATOM 816 O O . ALA A 1 99 ? -4.809 -8.852 1.626 1 96.25 99 ALA A O 1
ATOM 817 N N . HIS A 1 100 ? -2.893 -8.727 0.45 1 94.5 100 HIS A N 1
ATOM 818 C CA . HIS A 1 100 ? -2.459 -7.508 1.124 1 94.5 100 HIS A CA 1
ATOM 819 C C . HIS A 1 100 ? -3.443 -6.367 0.891 1 94.5 100 HIS A C 1
ATOM 821 O O . HIS A 1 100 ? -3.701 -5.57 1.795 1 94.5 100 HIS A O 1
ATOM 827 N N . SER A 1 101 ? -3.91 -6.285 -0.298 1 95.62 101 SER A N 1
ATOM 828 C CA . SER A 1 101 ? -4.883 -5.242 -0.606 1 95.62 101 SER A CA 1
ATOM 829 C C . SER A 1 101 ? -6.152 -5.41 0.222 1 95.62 101 SER A C 1
ATOM 831 O O . SER A 1 101 ? -6.688 -4.434 0.753 1 95.62 101 SER A O 1
ATOM 833 N N . ILE A 1 102 ? -6.59 -6.613 0.344 1 96.88 102 ILE A N 1
ATOM 834 C CA . ILE A 1 102 ? -7.789 -6.902 1.118 1 96.88 102 ILE A CA 1
ATOM 835 C C . ILE A 1 102 ? -7.539 -6.598 2.594 1 96.88 102 ILE A C 1
ATOM 837 O O . ILE A 1 102 ? -8.367 -5.961 3.25 1 96.88 102 ILE A O 1
ATOM 841 N N . GLN A 1 103 ? -6.414 -7.012 3.088 1 95.56 103 GLN A N 1
ATOM 842 C CA . GLN A 1 103 ? -6.059 -6.762 4.48 1 95.56 103 GLN A CA 1
ATOM 843 C C . GLN A 1 103 ? -5.969 -5.262 4.762 1 95.56 103 GLN A C 1
ATOM 845 O O . GLN A 1 103 ? -6.484 -4.785 5.773 1 95.56 103 GLN A O 1
ATOM 850 N N . THR A 1 104 ? -5.305 -4.57 3.869 1 94.69 104 THR A N 1
ATOM 851 C CA . THR A 1 104 ? -5.168 -3.127 4.016 1 94.69 104 THR A CA 1
ATOM 852 C C . THR A 1 104 ? -6.539 -2.455 4.062 1 94.69 104 THR A C 1
ATOM 854 O O . THR A 1 104 ? -6.762 -1.547 4.867 1 94.69 104 THR A O 1
ATOM 857 N N . LEU A 1 105 ? -7.453 -2.889 3.244 1 97.25 105 LEU A N 1
ATOM 858 C CA . LEU A 1 105 ? -8.797 -2.334 3.205 1 97.25 105 LEU A CA 1
ATOM 859 C C . LEU A 1 105 ? -9.461 -2.422 4.574 1 97.25 105 LEU A C 1
ATOM 861 O O . LEU A 1 105 ? -9.992 -1.428 5.082 1 97.25 105 LEU A O 1
ATOM 865 N N . PHE A 1 106 ? -9.344 -3.549 5.234 1 96.38 106 PHE A N 1
ATOM 866 C CA . PHE A 1 106 ? -10.07 -3.795 6.477 1 96.38 106 PHE A CA 1
ATOM 867 C C . PHE A 1 106 ? -9.305 -3.236 7.672 1 96.38 106 PHE A C 1
ATOM 869 O O . PHE A 1 106 ? -9.906 -2.693 8.602 1 96.38 106 PHE A O 1
ATOM 876 N N . GLU A 1 107 ? -8.008 -3.363 7.605 1 93.69 107 GLU A N 1
ATOM 877 C CA . GLU A 1 107 ? -7.234 -3.09 8.812 1 93.69 107 GLU A CA 1
ATOM 878 C C . GLU A 1 107 ? -6.789 -1.633 8.867 1 93.69 107 GLU A C 1
ATOM 880 O O . GLU A 1 107 ? -6.656 -1.056 9.945 1 93.69 107 GLU A O 1
ATOM 885 N N . ASP A 1 108 ? -6.613 -1.05 7.688 1 90.25 108 ASP A N 1
ATOM 886 C CA . ASP A 1 108 ? -5.996 0.272 7.695 1 90.25 108 ASP A CA 1
ATOM 887 C C . ASP A 1 108 ? -6.961 1.331 7.168 1 90.25 108 ASP A C 1
ATOM 889 O O . ASP A 1 108 ? -6.863 2.506 7.531 1 90.25 108 ASP A O 1
ATOM 893 N N . VAL A 1 109 ? -7.887 0.982 6.316 1 93.62 109 VAL A N 1
ATOM 894 C CA . VAL A 1 109 ? -8.648 2.002 5.602 1 93.62 109 VAL A CA 1
ATOM 895 C C . VAL A 1 109 ? -10.062 2.09 6.18 1 93.62 109 VAL A C 1
ATOM 897 O O . VAL A 1 109 ? -10.562 3.184 6.445 1 93.62 109 VAL A O 1
ATOM 900 N N . LEU A 1 110 ? -10.664 0.931 6.344 1 96.25 110 LEU A N 1
ATOM 901 C CA . LEU A 1 110 ? -12.039 0.913 6.836 1 96.25 110 LEU A CA 1
ATOM 902 C C . LEU A 1 110 ? -12.141 0.118 8.133 1 96.25 110 LEU A C 1
ATOM 904 O O . LEU A 1 110 ? -12.984 -0.766 8.266 1 96.25 110 LEU A O 1
ATOM 908 N N . ASN A 1 111 ? -11.195 0.463 8.992 1 91.81 111 ASN A N 1
ATOM 909 C CA . ASN A 1 111 ? -11.266 -0.122 10.328 1 91.81 111 ASN A CA 1
ATOM 910 C C . ASN A 1 111 ? -12.266 0.619 11.211 1 91.81 111 ASN A C 1
ATOM 912 O O . ASN A 1 111 ? -12.906 1.573 10.766 1 91.81 111 ASN A O 1
ATOM 916 N N . LYS A 1 112 ? -12.391 0.256 12.414 1 89.56 112 LYS A N 1
ATOM 917 C CA . LYS A 1 112 ? -13.422 0.768 13.312 1 89.56 112 LYS A CA 1
ATOM 918 C C . LYS A 1 112 ? -13.266 2.27 13.523 1 89.56 112 LYS A C 1
ATOM 920 O O . LYS A 1 112 ? -14.242 3.016 13.461 1 89.56 112 LYS A O 1
ATOM 925 N N . THR A 1 113 ? -12.031 2.664 13.742 1 84.62 113 THR A N 1
ATOM 926 C CA . THR A 1 113 ? -11.758 4.07 14.016 1 84.62 113 THR A CA 1
ATOM 927 C C . THR A 1 113 ? -12.102 4.934 12.805 1 84.62 113 THR A C 1
ATOM 929 O O . THR A 1 113 ? -12.742 5.977 12.938 1 84.62 113 THR A O 1
ATOM 932 N N . LYS A 1 114 ? -11.727 4.555 11.672 1 88.88 114 LYS A N 1
ATOM 933 C CA . LYS A 1 114 ? -12 5.293 10.438 1 88.88 114 LYS A CA 1
ATOM 934 C C . LYS A 1 114 ? -13.5 5.336 10.141 1 88.88 114 LYS A C 1
ATOM 936 O O . LYS A 1 114 ? -14.016 6.352 9.664 1 88.88 114 LYS A O 1
ATOM 941 N N . LEU A 1 115 ? -14.164 4.27 10.422 1 91.69 115 LEU A N 1
ATOM 942 C CA . LEU A 1 115 ? -15.602 4.227 10.203 1 91.69 115 LEU A CA 1
ATOM 943 C C . LEU A 1 115 ? -16.328 5.215 11.117 1 91.69 115 LEU A C 1
ATOM 945 O O . LEU A 1 115 ? -17.297 5.852 10.703 1 91.69 115 LEU A O 1
ATOM 949 N N . GLU A 1 116 ? -15.812 5.355 12.281 1 85.12 116 GLU A N 1
ATOM 950 C CA . GLU A 1 116 ? -16.391 6.336 13.195 1 85.12 116 GLU A CA 1
ATOM 951 C C . GLU A 1 116 ? -16.25 7.754 12.648 1 85.12 116 GLU A C 1
ATOM 953 O O . GLU A 1 116 ? -17.172 8.562 12.758 1 85.12 116 GLU A O 1
ATOM 958 N N . ILE A 1 117 ? -15.133 7.926 12.047 1 85.62 117 ILE A N 1
ATOM 959 C CA . ILE A 1 117 ? -14.875 9.234 11.461 1 85.62 117 ILE A CA 1
ATOM 960 C C . ILE A 1 117 ? -15.797 9.461 10.266 1 85.62 117 ILE A C 1
ATOM 962 O O . ILE A 1 117 ? -16.328 10.555 10.07 1 85.62 117 ILE A O 1
ATOM 966 N N . LEU A 1 118 ? -16.047 8.477 9.492 1 91.25 118 LEU A N 1
ATOM 967 C CA . LEU A 1 118 ? -16.828 8.555 8.266 1 91.25 118 LEU A CA 1
ATOM 968 C C . LEU A 1 118 ? -18.297 8.828 8.578 1 91.25 118 LEU A C 1
ATOM 970 O O . LEU A 1 118 ? -19.047 9.32 7.73 1 91.25 118 LEU A O 1
ATOM 974 N N . LYS A 1 119 ? -18.672 8.562 9.789 1 88.06 119 LYS A N 1
ATOM 975 C CA . LYS A 1 119 ? -20.062 8.773 10.188 1 88.06 119 LYS A CA 1
ATOM 976 C C . LYS A 1 119 ? -20.453 10.242 10.055 1 88.06 119 LYS A C 1
ATOM 978 O O . LYS A 1 119 ? -21.641 10.562 9.891 1 88.06 119 LYS A O 1
ATOM 983 N N . SER A 1 120 ? -19.516 11.062 10.172 1 84 120 SER A N 1
ATOM 984 C CA . SER A 1 120 ? -19.797 12.492 10.172 1 84 120 SER A CA 1
ATOM 985 C C . SER A 1 120 ? -19.688 13.078 8.766 1 84 120 SER A C 1
ATOM 987 O O . SER A 1 120 ? -19.891 14.273 8.57 1 84 120 SER A O 1
ATOM 989 N N . ARG A 1 121 ? -19.375 12.219 7.801 1 87.75 121 ARG A N 1
ATOM 990 C CA . ARG A 1 121 ? -19.219 12.688 6.426 1 87.75 121 ARG A CA 1
ATOM 991 C C . ARG A 1 121 ? -20.578 12.883 5.762 1 87.75 121 ARG A C 1
ATOM 993 O O . ARG A 1 121 ? -21.594 12.344 6.227 1 87.75 121 ARG A O 1
ATOM 1000 N N . ASP A 1 122 ? -20.578 13.641 4.75 1 89 122 ASP A N 1
ATOM 1001 C CA . ASP A 1 122 ? -21.844 13.883 4.07 1 89 122 ASP A CA 1
ATOM 1002 C C . ASP A 1 122 ? -22.266 12.664 3.244 1 89 122 ASP A C 1
ATOM 1004 O O . ASP A 1 122 ? -21.453 11.773 2.99 1 89 122 ASP A O 1
ATOM 1008 N N . THR A 1 123 ? -23.484 12.641 2.869 1 93.38 123 THR A N 1
ATOM 1009 C CA . THR A 1 123 ? -24.109 11.523 2.166 1 93.38 123 THR A CA 1
ATOM 1010 C C . THR A 1 123 ? -23.406 11.266 0.837 1 93.38 123 THR A C 1
ATOM 1012 O O . THR A 1 123 ? -23.188 10.109 0.464 1 93.38 123 THR A O 1
ATOM 1015 N N . LYS A 1 124 ? -23.109 12.312 0.184 1 92.62 124 LYS A N 1
ATOM 1016 C CA . LYS A 1 124 ? -22.484 12.188 -1.132 1 92.62 124 LYS A CA 1
ATOM 1017 C C . LYS A 1 124 ? -21.156 11.453 -1.04 1 92.62 124 LYS A C 1
ATOM 1019 O O . LYS A 1 124 ? -20.891 10.531 -1.819 1 92.62 124 LYS A O 1
ATOM 1024 N N . ASP A 1 125 ? -20.297 11.797 -0.077 1 91.06 125 ASP A N 1
ATOM 1025 C CA . ASP A 1 125 ? -19 11.164 0.129 1 91.06 125 ASP A CA 1
ATOM 1026 C C . ASP A 1 125 ? -19.156 9.68 0.465 1 91.06 125 ASP A C 1
ATOM 1028 O O . ASP A 1 125 ? -18.453 8.836 -0.089 1 91.06 125 ASP A O 1
ATOM 1032 N N . LEU A 1 126 ? -20.062 9.445 1.316 1 95.75 126 LEU A N 1
ATOM 1033 C CA . LEU A 1 126 ? -20.312 8.07 1.739 1 95.75 126 LEU A CA 1
ATOM 1034 C C . LEU A 1 126 ? -20.75 7.207 0.56 1 95.75 126 LEU A C 1
ATOM 1036 O O . LEU A 1 126 ? -20.297 6.062 0.425 1 95.75 126 LEU A O 1
ATOM 1040 N N . ASN A 1 127 ? -21.547 7.754 -0.283 1 96.5 127 ASN A N 1
ATOM 1041 C CA . ASN A 1 127 ? -22 7.016 -1.457 1 96.5 127 ASN A CA 1
ATOM 1042 C C . ASN A 1 127 ? -20.859 6.719 -2.414 1 96.5 127 ASN A C 1
ATOM 1044 O O . ASN A 1 127 ? -20.766 5.621 -2.961 1 96.5 127 ASN A O 1
ATOM 1048 N N . ILE A 1 128 ? -20 7.668 -2.58 1 96.12 128 ILE A N 1
ATOM 1049 C CA . ILE A 1 128 ? -18.859 7.492 -3.471 1 96.12 128 ILE A CA 1
ATOM 1050 C C . ILE A 1 128 ? -17.938 6.414 -2.918 1 96.12 128 ILE A C 1
ATOM 1052 O O . ILE A 1 128 ? -17.469 5.539 -3.658 1 96.12 128 ILE A O 1
ATOM 1056 N N . ILE A 1 129 ? -17.672 6.477 -1.63 1 96.88 129 ILE A N 1
ATOM 1057 C CA . ILE A 1 129 ? -16.828 5.473 -0.993 1 96.88 129 ILE A CA 1
ATOM 1058 C C . ILE A 1 129 ? -17.438 4.086 -1.178 1 96.88 129 ILE A C 1
ATOM 1060 O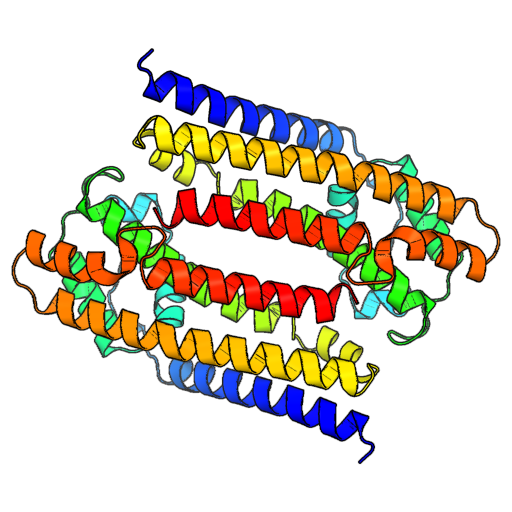 O . ILE A 1 129 ? -16.734 3.125 -1.492 1 96.88 129 ILE A O 1
ATOM 1064 N N . THR A 1 130 ? -18.766 4.004 -1.038 1 97.81 130 THR A N 1
ATOM 1065 C CA . THR A 1 130 ? -19.469 2.736 -1.198 1 97.81 130 THR A CA 1
ATOM 1066 C C . THR A 1 130 ? -19.312 2.211 -2.623 1 97.81 130 THR A C 1
ATOM 1068 O O . THR A 1 130 ? -19.078 1.021 -2.83 1 97.81 130 THR A O 1
ATOM 1071 N N . GLN A 1 131 ? -19.469 3.08 -3.541 1 97.81 131 GLN A N 1
ATOM 1072 C CA . GLN A 1 131 ? -19.328 2.691 -4.941 1 97.81 131 GLN A CA 1
ATOM 1073 C C . GLN A 1 131 ? -17.938 2.133 -5.23 1 97.81 131 GLN A C 1
ATOM 1075 O O . GLN A 1 131 ? -17.812 1.108 -5.902 1 97.81 131 GLN A O 1
ATOM 1080 N N . TYR A 1 132 ? -16.922 2.773 -4.754 1 97.31 132 TYR A N 1
ATOM 1081 C CA . TYR A 1 132 ? -15.547 2.309 -4.961 1 97.31 132 TYR A CA 1
ATOM 1082 C C . TYR A 1 132 ? -15.312 0.983 -4.246 1 97.31 132 TYR A C 1
ATOM 1084 O O . TYR A 1 132 ? -14.602 0.113 -4.762 1 97.31 132 TYR A O 1
ATOM 1092 N N . LEU A 1 133 ? -15.922 0.863 -3.078 1 98.19 133 LEU A N 1
ATOM 1093 C CA . LEU A 1 133 ? -15.805 -0.387 -2.336 1 98.19 133 LEU A CA 1
ATOM 1094 C C . LEU A 1 133 ? -16.438 -1.541 -3.109 1 98.19 133 LEU A C 1
ATOM 1096 O O . LEU A 1 133 ? -15.836 -2.613 -3.229 1 98.19 133 LEU A O 1
ATOM 1100 N N . VAL A 1 134 ? -17.578 -1.296 -3.633 1 98.25 134 VAL A N 1
ATOM 1101 C CA . VAL A 1 134 ? -18.266 -2.314 -4.418 1 98.25 134 VAL A CA 1
ATOM 1102 C C . VAL A 1 134 ? -17.422 -2.701 -5.625 1 98.25 134 VAL A C 1
ATOM 1104 O O . VAL A 1 134 ? -17.25 -3.887 -5.922 1 98.25 134 VAL A O 1
ATOM 1107 N N . ARG A 1 135 ? -16.875 -1.734 -6.293 1 97.88 135 ARG A N 1
ATOM 1108 C CA . ARG A 1 135 ? -16.016 -1.999 -7.449 1 97.88 135 ARG A CA 1
ATOM 1109 C C . ARG A 1 135 ? -14.789 -2.799 -7.047 1 97.88 135 ARG A C 1
ATOM 1111 O O . ARG A 1 135 ? -14.367 -3.707 -7.766 1 97.88 135 ARG A O 1
ATOM 1118 N N . PHE A 1 136 ? -14.148 -2.443 -5.934 1 98.38 136 PHE A N 1
ATOM 1119 C CA . PHE A 1 136 ? -13 -3.168 -5.402 1 98.38 136 PHE A CA 1
ATOM 1120 C C . PHE A 1 136 ? -13.344 -4.637 -5.191 1 98.38 136 PHE A C 1
ATOM 1122 O O . PHE A 1 136 ? -12.609 -5.523 -5.645 1 98.38 136 PHE A O 1
ATOM 1129 N N . ILE A 1 137 ? -14.461 -4.863 -4.559 1 97.88 137 ILE A N 1
ATOM 1130 C CA . ILE A 1 137 ? -14.906 -6.215 -4.25 1 97.88 137 ILE A CA 1
ATOM 1131 C C . ILE A 1 137 ? -15.156 -6.984 -5.543 1 97.88 137 ILE A C 1
ATOM 1133 O O . ILE A 1 137 ? -14.734 -8.133 -5.68 1 97.88 137 ILE A O 1
ATOM 1137 N N . GLU A 1 138 ? -15.812 -6.336 -6.48 1 97.75 138 GLU A N 1
ATOM 1138 C CA . GLU A 1 138 ? -16.109 -6.969 -7.762 1 97.75 138 GLU A CA 1
ATOM 1139 C C . GLU A 1 138 ? -14.828 -7.344 -8.5 1 97.75 138 GLU A C 1
ATOM 1141 O O . GLU A 1 138 ? -14.75 -8.406 -9.125 1 97.75 138 GLU A O 1
ATOM 1146 N N . MET A 1 139 ? -13.859 -6.461 -8.453 1 97 139 MET A N 1
ATOM 1147 C CA . MET A 1 139 ? -12.594 -6.734 -9.125 1 97 139 MET A CA 1
ATOM 1148 C C . MET A 1 139 ? -11.906 -7.953 -8.508 1 97 139 MET A C 1
ATOM 1150 O O . MET A 1 139 ? -11.344 -8.781 -9.227 1 97 139 MET A O 1
ATOM 1154 N N . VAL A 1 140 ? -11.945 -8.055 -7.18 1 97.06 140 VAL A N 1
ATOM 1155 C CA . VAL A 1 140 ? -11.352 -9.195 -6.488 1 97.06 140 VAL A CA 1
ATOM 1156 C C . VAL A 1 140 ? -12.102 -10.469 -6.863 1 97.06 140 VAL A C 1
ATOM 1158 O O . VAL A 1 140 ? -11.484 -11.484 -7.207 1 97.06 140 VAL A O 1
ATOM 1161 N N . LYS A 1 141 ? -13.391 -10.398 -6.891 1 96 141 LYS A N 1
ATOM 1162 C CA . LYS A 1 141 ? -14.234 -11.562 -7.145 1 96 141 LYS A CA 1
ATOM 1163 C C . LYS A 1 141 ? -14.156 -11.992 -8.609 1 96 141 LYS A C 1
ATOM 1165 O O . LYS A 1 141 ? -14.492 -13.125 -8.945 1 96 141 LYS A O 1
ATOM 1170 N N . ASP A 1 142 ? -13.789 -11.07 -9.461 1 95.25 142 ASP A N 1
ATOM 1171 C CA . ASP A 1 142 ? -13.578 -11.406 -10.867 1 95.25 142 ASP A CA 1
ATOM 1172 C C . ASP A 1 142 ? -12.211 -12.047 -11.078 1 95.25 142 ASP A C 1
ATOM 1174 O O . ASP A 1 142 ? -12.062 -12.969 -11.883 1 95.25 142 ASP A O 1
ATOM 1178 N N . LEU A 1 143 ? -11.227 -11.609 -10.391 1 96.12 143 LEU A N 1
ATOM 1179 C CA . LEU A 1 143 ? -9.844 -12.016 -10.617 1 96.12 143 LEU A CA 1
ATOM 1180 C C . LEU A 1 143 ? -9.555 -13.359 -9.969 1 96.12 143 LEU A C 1
ATOM 1182 O O . LEU A 1 143 ? -8.969 -14.25 -10.594 1 96.12 143 LEU A O 1
ATOM 1186 N N . VAL A 1 144 ? -9.953 -13.594 -8.75 1 96.25 144 VAL A N 1
ATOM 1187 C CA . VAL A 1 144 ? -9.531 -14.727 -7.926 1 96.25 144 VAL A CA 1
ATOM 1188 C C . VAL A 1 144 ? -10.031 -16.031 -8.539 1 96.25 144 VAL A C 1
ATOM 1190 O O . VAL A 1 144 ? -9.266 -16.984 -8.703 1 96.25 144 VAL A O 1
ATOM 1193 N N . PRO A 1 145 ? -11.305 -16.078 -8.984 1 95.12 145 PRO A N 1
ATOM 1194 C CA . PRO A 1 145 ? -11.75 -17.312 -9.625 1 95.12 145 PRO A CA 1
ATOM 1195 C C . PRO A 1 145 ? -10.953 -17.656 -10.875 1 95.12 145 PRO A C 1
ATOM 1197 O O . PRO A 1 145 ? -10.734 -18.828 -11.172 1 95.12 145 PRO A O 1
ATOM 1200 N N . GLN A 1 146 ? -10.555 -16.672 -11.57 1 93.88 146 GLN A N 1
ATOM 1201 C CA . GLN A 1 146 ? -9.75 -16.922 -12.766 1 93.88 146 GLN A CA 1
ATOM 1202 C C . GLN A 1 146 ? -8.391 -17.516 -12.398 1 93.88 146 GLN A C 1
ATOM 1204 O O . GLN A 1 146 ? -7.91 -18.422 -13.062 1 93.88 146 GLN A O 1
ATOM 1209 N N . LEU A 1 147 ? -7.785 -17.031 -11.398 1 95.5 147 LEU A N 1
ATOM 1210 C CA . LEU A 1 147 ? -6.504 -17.547 -10.93 1 95.5 147 LEU A CA 1
ATOM 1211 C C . LEU A 1 147 ? -6.648 -18.984 -10.422 1 95.5 147 LEU A C 1
ATOM 1213 O O . LEU A 1 147 ? -5.805 -19.828 -10.703 1 95.5 147 LEU A O 1
ATOM 1217 N N . LYS A 1 148 ? -7.746 -19.203 -9.719 1 96.38 148 LYS A N 1
ATOM 1218 C CA . LYS A 1 148 ? -8.016 -20.547 -9.234 1 96.38 148 LYS A CA 1
ATOM 1219 C C . LYS A 1 148 ? -8.148 -21.531 -10.391 1 96.38 148 LYS A C 1
ATOM 1221 O O . LYS A 1 148 ? -7.559 -22.609 -10.359 1 96.38 148 LYS A O 1
ATOM 1226 N N . SER A 1 149 ? -8.883 -21.078 -11.391 1 96.31 149 SER A N 1
ATOM 1227 C CA . SER A 1 149 ? -9.086 -21.922 -12.562 1 96.31 149 SER A CA 1
ATOM 1228 C C . SER A 1 149 ? -7.762 -22.25 -13.242 1 96.31 149 SER A C 1
ATOM 1230 O O . SER A 1 149 ? -7.551 -23.375 -13.688 1 96.31 149 SER A O 1
ATOM 1232 N N . VAL A 1 150 ? -6.93 -21.328 -13.328 1 95.88 150 VAL A N 1
ATOM 1233 C CA . VAL A 1 150 ? -5.641 -21.516 -13.984 1 95.88 150 VAL A CA 1
ATOM 1234 C C . VAL A 1 150 ? -4.777 -22.469 -13.18 1 95.88 150 VAL A C 1
ATOM 1236 O O . VAL A 1 150 ? -4.082 -23.312 -13.742 1 95.88 150 VAL A O 1
ATOM 1239 N N . ILE A 1 151 ? -4.781 -22.359 -11.867 1 96.88 151 ILE A N 1
ATOM 1240 C CA . ILE A 1 151 ? -4.02 -23.25 -11 1 96.88 151 ILE A CA 1
ATOM 1241 C C . ILE A 1 151 ? -4.516 -24.672 -11.164 1 96.88 151 ILE A C 1
ATOM 1243 O O . ILE A 1 151 ? -3.719 -25.609 -11.297 1 96.88 151 ILE A O 1
ATOM 1247 N N . LEU A 1 152 ? -5.844 -24.828 -11.188 1 97.88 152 LEU A N 1
ATOM 1248 C CA . LEU A 1 152 ? -6.426 -26.156 -11.383 1 97.88 152 LEU A CA 1
ATOM 1249 C C . LEU A 1 152 ? -6.016 -26.734 -12.734 1 97.88 152 LEU A C 1
ATOM 1251 O O . LEU A 1 152 ? -5.625 -27.891 -12.828 1 97.88 152 LEU A O 1
ATOM 1255 N N . SER A 1 153 ? -6.098 -25.906 -13.727 1 97.62 153 SER A N 1
ATOM 1256 C CA . SER A 1 153 ? -5.723 -26.328 -15.07 1 97.62 153 SER A CA 1
ATOM 1257 C C . SER A 1 153 ? -4.246 -26.703 -15.141 1 97.62 153 SER A C 1
ATOM 1259 O O . SER A 1 153 ? -3.885 -27.719 -15.734 1 97.62 153 SER A O 1
ATOM 1261 N N . ALA A 1 154 ? -3.395 -25.938 -14.547 1 97.69 154 ALA A N 1
ATOM 1262 C CA . ALA A 1 154 ? -1.958 -26.203 -14.539 1 97.69 154 ALA A CA 1
ATOM 1263 C C . ALA A 1 154 ? -1.647 -27.516 -13.836 1 97.69 154 ALA A C 1
ATOM 1265 O O . ALA A 1 154 ? -0.812 -28.297 -14.297 1 97.69 154 ALA A O 1
ATOM 1266 N N . ALA A 1 155 ? -2.322 -27.719 -12.75 1 97.31 155 ALA A N 1
ATOM 1267 C CA . ALA A 1 155 ? -2.098 -28.922 -11.953 1 97.31 155 ALA A CA 1
ATOM 1268 C C . ALA A 1 155 ? -2.43 -30.172 -12.75 1 97.31 155 ALA A C 1
ATOM 1270 O O . ALA A 1 155 ? -1.861 -31.234 -12.508 1 97.31 155 ALA A O 1
ATOM 1271 N N . SER A 1 156 ? -3.303 -30.094 -13.703 1 97.44 156 SER A N 1
ATOM 1272 C CA . SER A 1 156 ? -3.762 -31.25 -14.477 1 97.44 156 SER A CA 1
ATOM 1273 C C . SER A 1 156 ? -2.76 -31.609 -15.57 1 97.44 156 SER A C 1
ATOM 1275 O O . SER A 1 156 ? -2.875 -32.656 -16.203 1 97.44 156 SER A O 1
ATOM 1277 N N . LYS A 1 157 ? -1.828 -30.75 -15.797 1 97.12 157 LYS A N 1
ATOM 1278 C CA . LYS A 1 157 ? -0.818 -31.016 -16.812 1 97.12 157 LYS A CA 1
ATOM 1279 C C . LYS A 1 157 ? 0.24 -31.984 -16.297 1 97.12 157 LYS A C 1
ATOM 1281 O O . LYS A 1 157 ? 0.442 -32.094 -15.094 1 97.12 157 LYS A O 1
ATOM 1286 N N . ASN A 1 158 ? 0.958 -32.594 -17.266 1 93.81 158 ASN A N 1
ATOM 1287 C CA . ASN A 1 158 ? 1.865 -33.656 -16.875 1 93.81 158 ASN A CA 1
ATOM 1288 C C . ASN A 1 158 ? 3.324 -33.25 -17.078 1 93.81 158 ASN A C 1
ATOM 1290 O O . ASN A 1 158 ? 4.23 -33.969 -16.641 1 93.81 158 ASN A O 1
ATOM 1294 N N . ASN A 1 159 ? 3.545 -32.219 -17.766 1 95 159 ASN A N 1
ATOM 1295 C CA . ASN A 1 159 ? 4.934 -31.812 -17.969 1 95 159 ASN A CA 1
ATOM 1296 C C . ASN A 1 159 ? 5.141 -30.328 -17.641 1 95 159 ASN A C 1
ATOM 1298 O O . ASN A 1 159 ? 4.199 -29.531 -17.688 1 95 159 ASN A O 1
ATOM 1302 N N . GLU A 1 160 ? 6.363 -30.031 -17.375 1 95.25 160 GLU A N 1
ATOM 1303 C CA . GLU A 1 160 ? 6.77 -28.719 -16.891 1 95.25 160 GLU A CA 1
ATOM 1304 C C . GLU A 1 160 ? 6.387 -27.625 -17.875 1 95.25 160 GLU A C 1
ATOM 1306 O O . GLU A 1 160 ? 5.836 -26.594 -17.469 1 95.25 160 GLU A O 1
ATOM 1311 N N . ASP A 1 161 ? 6.637 -27.812 -19.125 1 95.31 161 ASP A N 1
ATOM 1312 C CA . ASP A 1 161 ? 6.387 -26.781 -20.141 1 95.31 161 ASP A CA 1
ATOM 1313 C C . ASP A 1 161 ? 4.895 -26.469 -20.234 1 95.31 161 ASP A C 1
ATOM 1315 O O . ASP A 1 161 ? 4.516 -25.297 -20.344 1 95.31 161 ASP A O 1
ATOM 1319 N N . ASP A 1 162 ? 4.113 -27.484 -20.156 1 96.38 162 ASP A N 1
ATOM 1320 C CA . ASP A 1 162 ? 2.668 -27.281 -20.25 1 96.38 162 ASP A CA 1
ATOM 1321 C C . ASP A 1 162 ? 2.143 -26.547 -19.016 1 96.38 162 ASP A C 1
ATOM 1323 O O . ASP A 1 162 ? 1.242 -25.719 -19.109 1 96.38 162 ASP A O 1
ATOM 1327 N N . ILE A 1 163 ? 2.676 -26.922 -17.844 1 97.38 163 ILE A N 1
ATOM 1328 C CA . ILE A 1 163 ? 2.305 -26.25 -16.594 1 97.38 163 ILE A CA 1
ATOM 1329 C C . ILE A 1 163 ? 2.635 -24.766 -16.688 1 97.38 163 ILE A C 1
ATOM 1331 O O . ILE A 1 163 ? 1.784 -23.922 -16.406 1 97.38 163 ILE A O 1
ATOM 1335 N N . LEU A 1 164 ? 3.834 -24.484 -17.094 1 95.75 164 LEU A N 1
ATOM 1336 C CA . LEU A 1 164 ? 4.289 -23.109 -17.188 1 95.75 164 LEU A CA 1
ATOM 1337 C C . LEU A 1 164 ? 3.502 -22.344 -18.25 1 95.75 164 LEU A C 1
ATOM 1339 O O . LEU A 1 164 ? 3.193 -21.156 -18.062 1 95.75 164 LEU A O 1
ATOM 1343 N N . ASN A 1 165 ? 3.145 -23 -19.344 1 93.88 165 ASN A N 1
ATOM 1344 C CA . ASN A 1 165 ? 2.32 -22.375 -20.375 1 93.88 165 ASN A CA 1
ATOM 1345 C C . ASN A 1 165 ? 0.94 -22.016 -19.828 1 93.88 165 ASN A C 1
ATOM 1347 O O . ASN A 1 165 ? 0.41 -20.938 -20.156 1 93.88 165 ASN A O 1
ATOM 1351 N N . GLU A 1 166 ? 0.39 -22.922 -19.078 1 93.81 166 GLU A N 1
ATOM 1352 C CA . GLU A 1 166 ? -0.915 -22.641 -18.484 1 93.81 166 GLU A CA 1
ATOM 1353 C C . GLU A 1 166 ? -0.851 -21.453 -17.531 1 93.81 166 GLU A C 1
ATOM 1355 O O . GLU A 1 166 ? -1.699 -20.562 -17.594 1 93.81 166 GLU A O 1
ATOM 1360 N N . LEU A 1 167 ? 0.202 -21.391 -16.688 1 94.44 167 LEU A N 1
ATOM 1361 C CA . LEU A 1 167 ? 0.341 -20.312 -15.711 1 94.44 167 LEU A CA 1
ATOM 1362 C C . LEU A 1 167 ? 0.61 -18.984 -16.422 1 94.44 167 LEU A C 1
ATOM 1364 O O . LEU A 1 167 ? 0.097 -17.938 -16 1 94.44 167 LEU A O 1
ATOM 1368 N N . ASN A 1 168 ? 1.316 -19.031 -17.469 1 90.69 168 ASN A N 1
ATOM 1369 C CA . ASN A 1 168 ? 1.697 -17.828 -18.219 1 90.69 168 ASN A CA 1
ATOM 1370 C C . ASN A 1 168 ? 0.498 -17.188 -18.906 1 90.69 168 ASN A C 1
ATOM 1372 O O . ASN A 1 168 ? 0.562 -16.047 -19.344 1 90.69 168 ASN A O 1
ATOM 1376 N N . ARG A 1 169 ? -0.56 -17.891 -18.938 1 86 169 ARG A N 1
ATOM 1377 C CA . ARG A 1 169 ? -1.777 -17.312 -19.5 1 86 169 ARG A CA 1
ATOM 1378 C C . ARG A 1 169 ? -2.248 -16.125 -18.656 1 86 169 ARG A C 1
ATOM 1380 O O . ARG A 1 169 ? -2.926 -15.227 -19.172 1 86 169 ARG A O 1
ATOM 1387 N N . VAL A 1 170 ? -1.794 -16.094 -17.391 1 85.62 170 VAL A N 1
ATOM 1388 C CA . VAL A 1 170 ? -2.316 -15.031 -16.547 1 85.62 170 VAL A CA 1
ATOM 1389 C C . VAL A 1 170 ? -1.163 -14.172 -16.031 1 85.62 170 VAL A C 1
ATOM 1391 O O . VAL A 1 170 ? -1.386 -13.117 -15.438 1 85.62 170 VAL A O 1
ATOM 1394 N N . ILE A 1 171 ? 0.1 -14.523 -16.172 1 81.56 171 ILE A N 1
ATOM 1395 C CA . ILE A 1 171 ? 1.186 -13.82 -15.5 1 81.56 171 ILE A CA 1
ATOM 1396 C C . ILE A 1 171 ? 2.18 -13.297 -16.531 1 81.56 171 ILE A C 1
ATOM 1398 O O . ILE A 1 171 ? 3.127 -12.586 -16.188 1 81.56 171 ILE A O 1
ATOM 1402 N N . SER A 1 172 ? 2.139 -13.398 -17.719 1 68.62 172 SER A N 1
ATOM 1403 C CA . SER A 1 172 ? 3.184 -13.352 -18.734 1 68.62 172 SER A CA 1
ATOM 1404 C C . SER A 1 172 ? 3.674 -11.922 -18.953 1 68.62 172 SER A C 1
ATOM 1406 O O . SER A 1 172 ? 4.832 -11.703 -19.312 1 68.62 172 SER A O 1
ATOM 1408 N N . ASN A 1 173 ? 2.836 -11.039 -18.922 1 68.94 173 ASN A N 1
ATOM 1409 C CA . ASN A 1 173 ? 3.236 -9.664 -19.203 1 68.94 173 ASN A CA 1
ATOM 1410 C C . ASN A 1 173 ? 2.363 -8.664 -18.469 1 68.94 173 ASN A C 1
ATOM 1412 O O . ASN A 1 173 ? 1.462 -9.047 -17.719 1 68.94 173 ASN A O 1
ATOM 1416 N N . LEU A 1 174 ? 2.717 -7.461 -18.641 1 69.75 174 LEU A N 1
ATOM 1417 C CA . LEU A 1 174 ? 2.041 -6.379 -17.938 1 69.75 174 LEU A CA 1
ATOM 1418 C C . LEU A 1 174 ? 0.55 -6.367 -18.266 1 69.75 174 LEU A C 1
ATOM 1420 O O . LEU A 1 174 ? -0.265 -5.949 -17.438 1 69.75 174 LEU A O 1
ATOM 1424 N N . ASP A 1 175 ? 0.263 -6.922 -19.391 1 71.56 175 ASP A N 1
ATOM 1425 C CA . ASP A 1 175 ? -1.13 -6.875 -19.812 1 71.56 175 ASP A CA 1
ATOM 1426 C C . ASP A 1 175 ? -1.854 -8.18 -19.484 1 71.56 175 ASP A C 1
ATOM 1428 O O . ASP A 1 175 ? -3.031 -8.344 -19.812 1 71.56 175 ASP A O 1
ATOM 1432 N N . ALA A 1 176 ? -1.085 -8.961 -18.812 1 79.25 176 ALA A N 1
ATOM 1433 C CA . ALA A 1 176 ? -1.708 -10.219 -18.406 1 79.25 176 ALA A CA 1
ATOM 1434 C C . ALA A 1 176 ? -2.809 -9.969 -17.375 1 79.25 176 ALA A C 1
ATOM 1436 O O . ALA A 1 176 ? -2.779 -8.977 -16.656 1 79.25 176 ALA A O 1
ATOM 1437 N N . LYS A 1 177 ? -3.689 -10.875 -17.344 1 84.06 177 LYS A N 1
ATOM 1438 C CA . LYS A 1 177 ? -4.883 -10.742 -16.5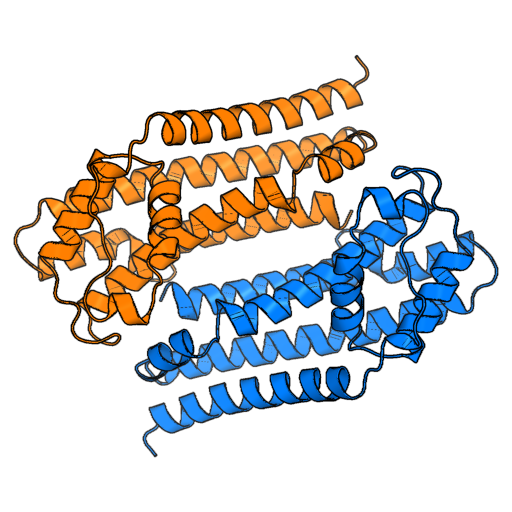16 1 84.06 177 LYS A CA 1
ATOM 1439 C C . LYS A 1 177 ? -4.512 -10.516 -15.047 1 84.06 177 LYS A C 1
ATOM 1441 O O . LYS A 1 177 ? -5.121 -9.688 -14.367 1 84.06 177 LYS A O 1
ATOM 1446 N N . LEU A 1 178 ? -3.578 -11.203 -14.562 1 88.44 178 LEU A N 1
ATOM 1447 C CA . LEU A 1 178 ? -3.156 -11.07 -13.172 1 88.44 178 LEU A CA 1
ATOM 1448 C C . LEU A 1 178 ? -2.625 -9.672 -12.891 1 88.44 178 LEU A C 1
ATOM 1450 O O . LEU A 1 178 ? -3.086 -9 -11.969 1 88.44 178 LEU A O 1
ATOM 1454 N N . ASN A 1 179 ? -1.748 -9.219 -13.742 1 86.31 179 ASN A N 1
ATOM 1455 C CA . ASN A 1 179 ? -1.11 -7.922 -13.523 1 86.31 179 ASN A CA 1
ATOM 1456 C C . ASN A 1 179 ? -2.111 -6.773 -13.648 1 86.31 179 ASN A C 1
ATOM 1458 O O . ASN A 1 179 ? -2.129 -5.867 -12.812 1 86.31 179 ASN A O 1
ATOM 1462 N N . LYS A 1 180 ? -2.941 -6.934 -14.609 1 88.88 180 LYS A N 1
ATOM 1463 C CA . LYS A 1 180 ? -3.973 -5.914 -14.789 1 88.88 180 LYS A CA 1
ATOM 1464 C C . LYS A 1 180 ? -4.953 -5.914 -13.617 1 88.88 180 LYS A C 1
ATOM 1466 O O . LYS A 1 180 ? -5.352 -4.848 -13.141 1 88.88 180 LYS A O 1
ATOM 1471 N N . GLY A 1 181 ? -5.344 -7.086 -13.281 1 92.44 181 GLY A N 1
ATOM 1472 C CA . GLY A 1 181 ? -6.246 -7.203 -12.148 1 92.44 181 GLY A CA 1
ATOM 1473 C C . GLY A 1 181 ? -5.676 -6.613 -10.867 1 92.44 181 GLY A C 1
ATOM 1474 O O . GLY A 1 181 ? -6.359 -5.863 -10.164 1 92.44 181 GLY A O 1
ATOM 1475 N N . ILE A 1 182 ? -4.449 -6.879 -10.625 1 92.94 182 ILE A N 1
ATOM 1476 C CA . ILE A 1 182 ? -3.787 -6.395 -9.414 1 92.94 182 ILE A CA 1
ATOM 1477 C C . ILE A 1 182 ? -3.656 -4.875 -9.469 1 92.94 182 ILE A C 1
ATOM 1479 O O . ILE A 1 182 ? -3.873 -4.191 -8.469 1 92.94 182 ILE A O 1
ATOM 1483 N N . ARG A 1 183 ? -3.338 -4.398 -10.672 1 90.94 183 ARG A N 1
ATOM 1484 C CA . ARG A 1 183 ? -3.244 -2.951 -10.844 1 90.94 183 ARG A CA 1
ATOM 1485 C C . ARG A 1 183 ? -4.578 -2.275 -10.547 1 90.94 183 ARG A C 1
ATOM 1487 O O . ARG A 1 183 ? -4.629 -1.27 -9.836 1 90.94 183 ARG A O 1
ATOM 1494 N N . ASN A 1 184 ? -5.559 -2.824 -11.062 1 92.81 184 ASN A N 1
ATOM 1495 C CA . ASN A 1 184 ? -6.887 -2.264 -10.844 1 92.81 184 ASN A CA 1
ATOM 1496 C C . ASN A 1 184 ? -7.27 -2.293 -9.367 1 92.81 184 ASN A C 1
ATOM 1498 O O . ASN A 1 184 ? -7.801 -1.313 -8.844 1 92.81 184 ASN A O 1
ATOM 1502 N N . ILE A 1 185 ? -6.984 -3.363 -8.734 1 95.38 185 ILE A N 1
ATOM 1503 C CA . ILE A 1 185 ? -7.293 -3.514 -7.316 1 95.38 185 ILE A CA 1
ATOM 1504 C C . ILE A 1 185 ? -6.504 -2.486 -6.504 1 95.38 185 ILE A C 1
ATOM 1506 O O . ILE A 1 185 ? -7.059 -1.823 -5.625 1 95.38 185 ILE A O 1
ATOM 1510 N N . HIS A 1 186 ? -5.285 -2.365 -6.867 1 92.62 186 HIS A N 1
ATOM 1511 C CA . HIS A 1 186 ? -4.422 -1.425 -6.164 1 92.62 186 HIS A CA 1
ATOM 1512 C C . HIS A 1 186 ? -4.898 0.011 -6.355 1 92.62 186 HIS A C 1
ATOM 1514 O O . HIS A 1 186 ? -4.945 0.787 -5.398 1 92.62 186 HIS A O 1
ATOM 1520 N N . CYS A 1 187 ? -5.211 0.355 -7.512 1 91.56 187 CYS A N 1
ATOM 1521 C CA . CYS A 1 187 ? -5.68 1.704 -7.812 1 91.56 187 CYS A CA 1
ATOM 1522 C C . CYS A 1 187 ? -6.988 2.002 -7.094 1 91.56 187 CYS A C 1
ATOM 1524 O O . CYS A 1 187 ? -7.152 3.074 -6.512 1 91.56 187 CYS A O 1
ATOM 1526 N N . LEU A 1 188 ? -7.875 1.06 -7.102 1 94.75 188 LEU A N 1
ATOM 1527 C CA . LEU A 1 188 ? -9.156 1.244 -6.43 1 94.75 188 LEU A CA 1
ATOM 1528 C C . LEU A 1 188 ? -8.961 1.385 -4.926 1 94.75 188 LEU A C 1
ATOM 1530 O O . LEU A 1 188 ? -9.625 2.203 -4.285 1 94.75 188 LEU A O 1
ATOM 1534 N N . LEU A 1 189 ? -8.117 0.564 -4.426 1 95.75 189 LEU A N 1
ATOM 1535 C CA . LEU A 1 189 ? -7.816 0.677 -3.002 1 95.75 189 LEU A CA 1
ATOM 1536 C C . LEU A 1 189 ? -7.289 2.068 -2.666 1 95.75 189 LEU A C 1
ATOM 1538 O O . LEU A 1 189 ? -7.703 2.67 -1.672 1 95.75 189 LEU A O 1
ATOM 1542 N N . PHE A 1 190 ? -6.453 2.611 -3.506 1 92.12 190 PHE A N 1
ATOM 1543 C CA . PHE A 1 190 ? -5.91 3.939 -3.248 1 92.12 190 PHE A CA 1
ATOM 1544 C C . PHE A 1 190 ? -6.996 5 -3.367 1 92.12 190 PHE A C 1
ATOM 1546 O O . PHE A 1 190 ? -6.996 5.984 -2.627 1 92.12 190 PHE A O 1
ATOM 1553 N N . ASP A 1 191 ? -7.863 4.828 -4.32 1 92.56 191 ASP A N 1
ATOM 1554 C CA . ASP A 1 191 ? -8.992 5.75 -4.426 1 92.56 191 ASP A CA 1
ATOM 1555 C C . ASP A 1 191 ? -9.789 5.793 -3.123 1 92.56 191 ASP A C 1
ATOM 1557 O O . ASP A 1 191 ? -10.172 6.867 -2.66 1 92.56 191 ASP A O 1
ATOM 1561 N N . ILE A 1 192 ? -9.969 4.66 -2.551 1 95.25 192 ILE A N 1
ATOM 1562 C CA . ILE A 1 192 ? -10.695 4.59 -1.286 1 95.25 192 ILE A CA 1
ATOM 1563 C C . ILE A 1 192 ? -9.883 5.262 -0.184 1 95.25 192 ILE A C 1
ATOM 1565 O O . ILE A 1 192 ? -10.422 6.027 0.617 1 95.25 192 ILE A O 1
ATOM 1569 N N . ILE A 1 193 ? -8.594 4.98 -0.176 1 92.56 193 ILE A N 1
ATOM 1570 C CA . ILE A 1 193 ? -7.691 5.578 0.803 1 92.56 193 ILE A CA 1
ATOM 1571 C C . ILE A 1 193 ? -7.77 7.102 0.71 1 92.56 193 ILE A C 1
ATOM 1573 O O . ILE A 1 193 ? -7.887 7.789 1.729 1 92.56 193 ILE A O 1
ATOM 1577 N N . GLU A 1 194 ? -7.742 7.598 -0.482 1 89.44 194 GLU A N 1
ATOM 1578 C CA . GLU A 1 194 ? -7.785 9.039 -0.694 1 89.44 194 GLU A CA 1
ATOM 1579 C C . GLU A 1 194 ? -9.078 9.641 -0.151 1 89.44 194 GLU A C 1
ATOM 1581 O O . GLU A 1 194 ? -9.055 10.656 0.542 1 89.44 194 GLU A O 1
ATOM 1586 N N . LEU A 1 195 ? -10.141 8.977 -0.385 1 89.38 195 LEU A N 1
ATOM 1587 C CA . LEU A 1 195 ? -11.453 9.453 0.035 1 89.38 195 LEU A CA 1
ATOM 1588 C C . LEU A 1 195 ? -11.594 9.391 1.553 1 89.38 195 LEU A C 1
ATOM 1590 O O . LEU A 1 195 ? -12.227 10.258 2.16 1 89.38 195 LEU A O 1
ATOM 1594 N N . VAL A 1 196 ? -10.961 8.422 2.115 1 91.38 196 VAL A N 1
ATOM 1595 C CA . VAL A 1 196 ? -11.164 8.148 3.535 1 91.38 196 VAL A CA 1
ATOM 1596 C C . VAL A 1 196 ? -10.156 8.945 4.359 1 91.38 196 VAL A C 1
ATOM 1598 O O . VAL A 1 196 ? -10.508 9.531 5.387 1 91.38 196 VAL A O 1
ATOM 1601 N N . ASP A 1 197 ? -8.938 9.023 3.84 1 87.62 197 ASP A N 1
ATOM 1602 C CA . ASP A 1 197 ? -7.844 9.539 4.664 1 87.62 197 ASP A CA 1
ATOM 1603 C C . ASP A 1 197 ? -7.488 10.969 4.273 1 87.62 197 ASP A C 1
ATOM 1605 O O . ASP A 1 197 ? -6.922 11.711 5.078 1 87.62 197 ASP A O 1
ATOM 1609 N N . LEU A 1 198 ? -7.793 11.336 3.086 1 80.62 198 LEU A N 1
ATOM 1610 C CA . LEU A 1 198 ? -7.172 12.57 2.6 1 80.62 198 LEU A CA 1
ATOM 1611 C C . LEU A 1 198 ? -8.227 13.625 2.297 1 80.62 198 LEU A C 1
ATOM 1613 O O . LEU A 1 198 ? -7.895 14.758 1.937 1 80.62 198 LEU A O 1
ATOM 1617 N N . LEU A 1 199 ? -9.547 13.258 2.398 1 79.25 199 LEU A N 1
ATOM 1618 C CA . LEU A 1 199 ? -10.609 14.219 2.111 1 79.25 199 LEU A CA 1
ATOM 1619 C C . LEU A 1 199 ? -11.594 14.297 3.273 1 79.25 199 LEU A C 1
ATOM 1621 O O . LEU A 1 199 ? -11.797 13.32 3.99 1 79.25 199 LEU A O 1
ATOM 1625 N N . MET B 1 1 ? 32.75 -4.852 -16.547 1 60.62 1 MET B N 1
ATOM 1626 C CA . MET B 1 1 ? 31.469 -5.133 -15.922 1 60.62 1 MET B CA 1
ATOM 1627 C C . MET B 1 1 ? 30.375 -5.258 -16.969 1 60.62 1 MET B C 1
ATOM 1629 O O . MET B 1 1 ? 30.266 -4.422 -17.859 1 60.62 1 MET B O 1
ATOM 1633 N N . ASN B 1 2 ? 29.656 -6.395 -17.125 1 86.69 2 ASN B N 1
ATOM 1634 C CA . ASN B 1 2 ? 28.625 -6.617 -18.125 1 86.69 2 ASN B CA 1
ATOM 1635 C C . ASN B 1 2 ? 27.484 -5.625 -17.984 1 86.69 2 ASN B C 1
ATOM 1637 O O . ASN B 1 2 ? 27.375 -4.93 -16.969 1 86.69 2 ASN B O 1
ATOM 1641 N N . GLU B 1 3 ? 26.969 -5.238 -19.094 1 89.44 3 GLU B N 1
ATOM 1642 C CA . GLU B 1 3 ? 25.906 -4.25 -19.156 1 89.44 3 GLU B CA 1
ATOM 1643 C C . GLU B 1 3 ? 24.875 -4.457 -18.047 1 89.44 3 GLU B C 1
ATOM 1645 O O . GLU B 1 3 ? 24.391 -3.492 -17.469 1 89.44 3 GLU B O 1
ATOM 1650 N N . VAL B 1 4 ? 24.656 -5.621 -17.672 1 89.56 4 VAL B N 1
ATOM 1651 C CA . VAL B 1 4 ? 23.688 -5.949 -16.609 1 89.56 4 VAL B CA 1
ATOM 1652 C C . VAL B 1 4 ? 24.25 -5.516 -15.258 1 89.56 4 VAL B C 1
ATOM 1654 O O . VAL B 1 4 ? 23.531 -4.922 -14.453 1 89.56 4 VAL B O 1
ATOM 1657 N N . ASP B 1 5 ? 25.5 -5.707 -15.078 1 92.69 5 ASP B N 1
ATOM 1658 C CA . ASP B 1 5 ? 26.156 -5.324 -13.828 1 92.69 5 ASP B CA 1
ATOM 1659 C C . ASP B 1 5 ? 26.141 -3.811 -13.641 1 92.69 5 ASP B C 1
ATOM 1661 O O . ASP B 1 5 ? 25.922 -3.318 -12.531 1 92.69 5 ASP B O 1
ATOM 1665 N N . THR B 1 6 ? 26.375 -3.195 -14.742 1 93.94 6 THR B N 1
ATOM 1666 C CA . THR B 1 6 ? 26.391 -1.737 -14.695 1 93.94 6 THR B CA 1
ATOM 1667 C C . THR B 1 6 ? 25 -1.199 -14.391 1 93.94 6 THR B C 1
ATOM 1669 O O . THR B 1 6 ? 24.844 -0.28 -13.578 1 93.94 6 THR B O 1
ATOM 1672 N N . ALA B 1 7 ? 24 -1.764 -15.039 1 95.12 7 ALA B N 1
ATOM 1673 C CA . ALA B 1 7 ? 22.625 -1.334 -14.812 1 95.12 7 ALA B CA 1
ATOM 1674 C C . ALA B 1 7 ? 22.188 -1.62 -13.375 1 95.12 7 ALA B C 1
ATOM 1676 O O . ALA B 1 7 ? 21.547 -0.788 -12.742 1 95.12 7 ALA B O 1
ATOM 1677 N N . PHE B 1 8 ? 22.578 -2.715 -12.906 1 96.19 8 PHE B N 1
ATOM 1678 C CA . PHE B 1 8 ? 22.234 -3.08 -11.539 1 96.19 8 PHE B CA 1
ATOM 1679 C C . PHE B 1 8 ? 22.953 -2.174 -10.539 1 96.19 8 PHE B C 1
ATOM 1681 O O . PHE B 1 8 ? 22.375 -1.767 -9.531 1 96.19 8 PHE B O 1
ATOM 1688 N N . ALA B 1 9 ? 24.203 -1.904 -10.82 1 95.62 9 ALA B N 1
ATOM 1689 C CA . ALA B 1 9 ? 24.953 -0.9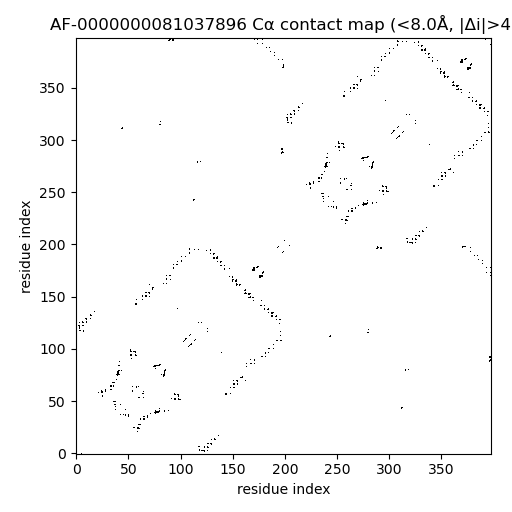88 -9.969 1 95.62 9 ALA B CA 1
ATOM 1690 C C . ALA B 1 9 ? 24.297 0.389 -9.93 1 95.62 9 ALA B C 1
ATOM 1692 O O . ALA B 1 9 ? 24.25 1.035 -8.875 1 95.62 9 ALA B O 1
ATOM 1693 N N . SER B 1 10 ? 23.844 0.809 -11.039 1 96.56 10 SER B N 1
ATOM 1694 C CA . SER B 1 10 ? 23.156 2.098 -11.102 1 96.56 10 SER B CA 1
ATOM 1695 C C . SER B 1 10 ? 21.906 2.105 -10.219 1 96.56 10 SER B C 1
ATOM 1697 O O . SER B 1 10 ? 21.688 3.043 -9.445 1 96.56 10 SER B O 1
ATOM 1699 N N . LEU B 1 11 ? 21.109 1.071 -10.312 1 97.31 11 LEU B N 1
ATOM 1700 C CA . LEU B 1 11 ? 19.906 0.93 -9.492 1 97.31 11 LEU B CA 1
ATOM 1701 C C . LEU B 1 11 ? 20.266 0.949 -8.008 1 97.31 11 LEU B C 1
ATOM 1703 O O . LEU B 1 11 ? 19.672 1.712 -7.234 1 97.31 11 LEU B O 1
ATOM 1707 N N . THR B 1 12 ? 21.234 0.206 -7.648 1 97 12 THR B N 1
ATOM 1708 C CA . THR B 1 12 ? 21.625 0.064 -6.246 1 97 12 THR B CA 1
ATOM 1709 C C . THR B 1 12 ? 22.219 1.365 -5.715 1 97 12 THR B C 1
ATOM 1711 O O . THR B 1 12 ? 21.969 1.736 -4.562 1 97 12 THR B O 1
ATOM 1714 N N . ASN B 1 13 ? 22.938 2.021 -6.559 1 97.12 13 ASN B N 1
ATOM 1715 C CA . ASN B 1 13 ? 23.516 3.293 -6.152 1 97.12 13 ASN B CA 1
ATOM 1716 C C . ASN B 1 13 ? 22.453 4.336 -5.852 1 97.12 13 ASN B C 1
ATOM 1718 O O . ASN B 1 13 ? 22.547 5.066 -4.863 1 97.12 13 ASN B O 1
ATOM 1722 N N . VAL B 1 14 ? 21.484 4.395 -6.746 1 97.62 14 VAL B N 1
ATOM 1723 C CA . VAL B 1 14 ? 20.391 5.332 -6.523 1 97.62 14 VAL B CA 1
ATOM 1724 C C . VAL B 1 14 ? 19.672 4.992 -5.215 1 97.62 14 VAL B C 1
ATOM 1726 O O . VAL B 1 14 ? 19.391 5.883 -4.41 1 97.62 14 VAL B O 1
ATOM 1729 N N . LEU B 1 15 ? 19.422 3.752 -5.008 1 97.75 15 LEU B N 1
ATOM 1730 C CA . LEU B 1 15 ? 18.703 3.285 -3.82 1 97.75 15 LEU B CA 1
ATOM 1731 C C . LEU B 1 15 ? 19.5 3.582 -2.557 1 97.75 15 LEU B C 1
ATOM 1733 O O . LEU B 1 15 ? 18.969 4.102 -1.579 1 97.75 15 LEU B O 1
ATOM 1737 N N . ILE B 1 16 ? 20.766 3.297 -2.576 1 96.56 16 ILE B N 1
ATOM 1738 C CA . ILE B 1 16 ? 21.641 3.471 -1.425 1 96.56 16 ILE B CA 1
ATOM 1739 C C . ILE B 1 16 ? 21.766 4.957 -1.091 1 96.56 16 ILE B C 1
ATOM 1741 O O . ILE B 1 16 ? 21.703 5.344 0.078 1 96.56 16 ILE B O 1
ATOM 1745 N N . LYS B 1 17 ? 21.938 5.766 -2.074 1 97 17 LYS B N 1
ATOM 1746 C CA . LYS B 1 17 ? 22.031 7.203 -1.844 1 97 17 LYS B CA 1
ATOM 1747 C C . LYS B 1 17 ? 20.781 7.754 -1.188 1 97 17 LYS B C 1
ATOM 1749 O O . LYS B 1 17 ? 20.844 8.562 -0.259 1 97 17 LYS B O 1
ATOM 1754 N N . PHE B 1 18 ? 19.688 7.34 -1.711 1 96.56 18 PHE B N 1
ATOM 1755 C CA . PHE B 1 18 ? 18.422 7.781 -1.143 1 96.56 18 PHE B CA 1
ATOM 1756 C C . PHE B 1 18 ? 18.281 7.32 0.303 1 96.56 18 PHE B C 1
ATOM 1758 O O . PHE B 1 18 ? 17.891 8.102 1.173 1 96.56 18 PHE B O 1
ATOM 1765 N N . LYS B 1 19 ? 18.578 6.086 0.571 1 95.44 19 LYS B N 1
ATOM 1766 C CA . LYS B 1 19 ? 18.516 5.535 1.922 1 95.44 19 LYS B CA 1
ATOM 1767 C C . LYS B 1 19 ? 19.453 6.293 2.867 1 95.44 19 LYS B C 1
ATOM 1769 O O . LYS B 1 19 ? 19.078 6.594 4.004 1 95.44 19 LYS B O 1
ATOM 1774 N N . GLU B 1 20 ? 20.625 6.59 2.426 1 95.06 20 GLU B N 1
ATOM 1775 C CA . GLU B 1 20 ? 21.594 7.312 3.229 1 95.06 20 GLU B CA 1
ATOM 1776 C C . GLU B 1 20 ? 21.109 8.719 3.568 1 95.06 20 GLU B C 1
ATOM 1778 O O . GLU B 1 20 ? 21.281 9.18 4.699 1 95.06 20 GLU B O 1
ATOM 1783 N N . GLU B 1 21 ? 20.578 9.344 2.574 1 93.19 21 GLU B N 1
ATOM 1784 C CA . GLU B 1 21 ? 20.031 10.68 2.814 1 93.19 21 GLU B CA 1
ATOM 1785 C C . GLU B 1 21 ? 18.984 10.656 3.916 1 93.19 21 GLU B C 1
ATOM 1787 O O . GLU B 1 21 ? 18.984 11.516 4.797 1 93.19 21 GLU B O 1
ATOM 1792 N N . LEU B 1 22 ? 18.109 9.672 3.895 1 91.88 22 LEU B N 1
ATOM 1793 C CA . LEU B 1 22 ? 17.062 9.547 4.891 1 91.88 22 LEU B CA 1
ATOM 1794 C C . LEU B 1 22 ? 17.641 9.172 6.254 1 91.88 22 LEU B C 1
ATOM 1796 O O . LEU B 1 22 ? 17.188 9.688 7.281 1 91.88 22 LEU B O 1
ATOM 1800 N N . GLU B 1 23 ? 18.625 8.289 6.254 1 91.5 23 GLU B N 1
ATOM 1801 C CA . GLU B 1 23 ? 19.234 7.809 7.492 1 91.5 23 GLU B CA 1
ATOM 1802 C C . GLU B 1 23 ? 20.047 8.906 8.164 1 91.5 23 GLU B C 1
ATOM 1804 O O . GLU B 1 23 ? 20.094 8.992 9.391 1 91.5 23 GLU B O 1
ATOM 1809 N N . ASP B 1 24 ? 20.734 9.688 7.418 1 89.88 24 ASP B N 1
ATOM 1810 C CA . ASP B 1 24 ? 21.5 10.797 7.965 1 89.88 24 ASP B CA 1
ATOM 1811 C C . ASP B 1 24 ? 20.609 11.75 8.75 1 89.88 24 ASP B C 1
ATOM 1813 O O . ASP B 1 24 ? 20.984 12.203 9.836 1 89.88 24 ASP B O 1
ATOM 1817 N N . LYS B 1 25 ? 19.484 11.945 8.234 1 85.19 25 LYS B N 1
ATOM 1818 C CA . LYS B 1 25 ? 18.516 12.82 8.906 1 85.19 25 LYS B CA 1
ATOM 1819 C C . LYS B 1 25 ? 17.984 12.172 10.172 1 85.19 25 LYS B C 1
ATOM 1821 O O . LYS B 1 25 ? 17.812 12.844 11.195 1 85.19 25 LYS B O 1
ATOM 1826 N N . ARG B 1 26 ? 17.766 10.898 10.125 1 88.88 26 ARG B N 1
ATOM 1827 C CA . ARG B 1 26 ? 17.234 10.156 11.266 1 88.88 26 ARG B CA 1
ATOM 1828 C C . ARG B 1 26 ? 18.266 10.094 12.398 1 88.88 26 ARG B C 1
ATOM 1830 O O . ARG B 1 26 ? 17.922 10.312 13.562 1 88.88 26 ARG B O 1
ATOM 1837 N N . VAL B 1 27 ? 19.484 9.844 12.133 1 87.31 27 VAL B N 1
ATOM 1838 C CA . VAL B 1 27 ? 20.531 9.68 13.125 1 87.31 27 VAL B CA 1
ATOM 1839 C C . VAL B 1 27 ? 20.812 11.016 13.812 1 87.31 27 VAL B C 1
ATOM 1841 O O . VAL B 1 27 ? 21.094 11.055 15.008 1 87.31 27 VAL B O 1
ATOM 1844 N N . ALA B 1 28 ? 20.672 12.039 13.125 1 82.31 28 ALA B N 1
ATOM 1845 C CA . ALA B 1 28 ? 20.922 13.367 13.672 1 82.31 28 ALA B CA 1
ATOM 1846 C C . ALA B 1 28 ? 19.766 13.82 14.562 1 82.31 28 ALA B C 1
ATOM 1848 O O . ALA B 1 28 ? 19.906 14.781 15.32 1 82.31 28 ALA B O 1
ATOM 1849 N N . PHE B 1 29 ? 18.703 13.008 14.352 1 85 29 PHE B N 1
ATOM 1850 C CA . PHE B 1 29 ? 17.469 13.383 15.062 1 85 29 PHE B CA 1
ATOM 1851 C C . PHE B 1 29 ? 17.484 12.82 16.484 1 85 29 PHE B C 1
ATOM 1853 O O . PHE B 1 29 ? 17.703 11.625 16.688 1 85 29 PHE B O 1
ATOM 1860 N N . TYR B 1 30 ? 17.359 13.578 17.5 1 76.62 30 TYR B N 1
ATOM 1861 C CA . TYR B 1 30 ? 17.234 13.195 18.906 1 76.62 30 TYR B CA 1
ATOM 1862 C C . TYR B 1 30 ? 15.852 13.578 19.438 1 76.62 30 TYR B C 1
ATOM 1864 O O . TYR B 1 30 ? 15.617 14.734 19.797 1 76.62 30 TYR B O 1
ATOM 1872 N N . PRO B 1 31 ? 14.984 12.578 19.359 1 66 31 PRO B N 1
ATOM 1873 C CA . PRO B 1 31 ? 13.578 12.883 19.625 1 66 31 PRO B CA 1
ATOM 1874 C C . PRO B 1 31 ? 13.336 13.383 21.062 1 66 31 PRO B C 1
ATOM 1876 O O . PRO B 1 31 ? 12.336 14.047 21.328 1 66 31 PRO B O 1
ATOM 1879 N N . LYS B 1 32 ? 14.133 12.867 22.031 1 62.84 32 LYS B N 1
ATOM 1880 C CA . LYS B 1 32 ? 13.867 13.109 23.453 1 62.84 32 LYS B CA 1
ATOM 1881 C C . LYS B 1 32 ? 13.594 14.586 23.719 1 62.84 32 LYS B C 1
ATOM 1883 O O . LYS B 1 32 ? 12.938 14.938 24.703 1 62.84 32 LYS B O 1
ATOM 1888 N N . GLU B 1 33 ? 14.047 15.336 22.781 1 60.75 33 GLU B N 1
ATOM 1889 C CA . GLU B 1 33 ? 13.852 16.75 23.078 1 60.75 33 GLU B CA 1
ATOM 1890 C C . GLU B 1 33 ? 12.547 17.266 22.469 1 60.75 33 GLU B C 1
ATOM 1892 O O . GLU B 1 33 ? 12.156 18.406 22.688 1 60.75 33 GLU B O 1
ATOM 1897 N N . LEU B 1 34 ? 11.844 16.328 21.641 1 74.25 34 LEU B N 1
ATOM 1898 C CA . LEU B 1 34 ? 10.602 16.766 21.016 1 74.25 34 LEU B CA 1
ATOM 1899 C C . LEU B 1 34 ? 9.398 16.125 21.719 1 74.25 34 LEU B C 1
ATOM 1901 O O . LEU B 1 34 ? 9.438 14.961 22.094 1 74.25 34 LEU B O 1
ATOM 1905 N N . ASN B 1 35 ? 8.641 16.938 22.312 1 72.06 35 ASN B N 1
ATOM 1906 C CA . ASN B 1 35 ? 7.441 16.484 23 1 72.06 35 ASN B CA 1
ATOM 1907 C C . ASN B 1 35 ? 6.188 16.719 22.172 1 72.06 35 ASN B C 1
ATOM 1909 O O . ASN B 1 35 ? 5.273 17.422 22.594 1 72.06 35 ASN B O 1
ATOM 1913 N N . VAL B 1 36 ? 6.25 16.203 20.891 1 82 36 VAL B N 1
ATOM 1914 C CA . VAL B 1 36 ? 5.031 16.312 20.109 1 82 36 VAL B CA 1
ATOM 1915 C C . VAL B 1 36 ? 4.133 15.102 20.375 1 82 36 VAL B C 1
ATOM 1917 O O . VAL B 1 36 ? 4.57 13.953 20.25 1 82 36 VAL B O 1
ATOM 1920 N N . TYR B 1 37 ? 2.977 1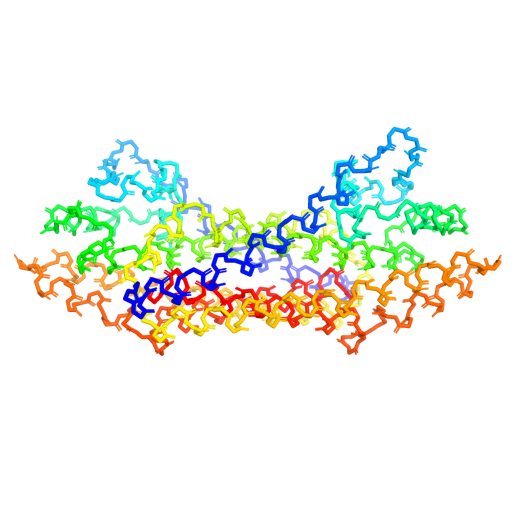5.43 20.875 1 86 37 TYR B N 1
ATOM 1921 C CA . TYR B 1 37 ? 2.016 14.367 21.156 1 86 37 TYR B CA 1
ATOM 1922 C C . TYR B 1 37 ? 0.653 14.695 20.547 1 86 37 TYR B C 1
ATOM 1924 O O . TYR B 1 37 ? 0.304 15.867 20.391 1 86 37 TYR B O 1
ATOM 1932 N N . PHE B 1 38 ? 0.012 13.656 20.203 1 91.81 38 PHE B N 1
ATOM 1933 C CA . PHE B 1 38 ? -1.38 13.844 19.812 1 91.81 38 PHE B CA 1
ATOM 1934 C C . PHE B 1 38 ? -2.221 14.297 21 1 91.81 38 PHE B C 1
ATOM 1936 O O . PHE B 1 38 ? -1.936 13.93 22.141 1 91.81 38 PHE B O 1
ATOM 1943 N N . LYS B 1 39 ? -3.137 15.047 20.812 1 91.56 39 LYS B N 1
ATOM 1944 C CA . LYS B 1 39 ? -3.996 15.516 21.891 1 91.56 39 LYS B CA 1
ATOM 1945 C C . LYS B 1 39 ? -5.465 15.492 21.469 1 91.56 39 LYS B C 1
ATOM 1947 O O . LYS B 1 39 ? -5.777 15.445 20.281 1 91.56 39 LYS B O 1
ATOM 1952 N N . GLY B 1 40 ? -6.305 15.406 22.5 1 93.31 40 GLY B N 1
ATOM 1953 C CA . GLY B 1 40 ? -7.738 15.445 22.25 1 93.31 40 GLY B CA 1
ATOM 1954 C C . GLY B 1 40 ? -8.211 14.328 21.344 1 93.31 40 GLY B C 1
ATOM 1955 O O . GLY B 1 40 ? -7.875 13.164 21.562 1 93.31 40 GLY B O 1
ATOM 1956 N N . ALA B 1 41 ? -8.984 14.68 20.375 1 92.25 41 ALA B N 1
ATOM 1957 C CA . ALA B 1 41 ? -9.609 13.719 19.484 1 92.25 41 ALA B CA 1
ATOM 1958 C C . ALA B 1 41 ? -8.562 12.992 18.641 1 92.25 41 ALA B C 1
ATOM 1960 O O . ALA B 1 41 ? -8.82 11.914 18.109 1 92.25 41 ALA B O 1
ATOM 1961 N N . LEU B 1 42 ? -7.406 13.617 18.5 1 93.56 42 LEU B N 1
ATOM 1962 C CA . LEU B 1 42 ? -6.34 12.969 17.75 1 93.56 42 LEU B CA 1
ATOM 1963 C C . LEU B 1 42 ? -5.934 11.656 18.406 1 93.56 42 LEU B C 1
ATOM 1965 O O . LEU B 1 42 ? -5.516 10.711 17.734 1 93.56 42 LEU B O 1
ATOM 1969 N N . ASN B 1 43 ? -6.094 11.562 19.672 1 92.62 43 ASN B N 1
ATOM 1970 C CA . ASN B 1 43 ? -5.762 10.352 20.406 1 92.62 43 ASN B CA 1
ATOM 1971 C C . ASN B 1 43 ? -6.738 9.219 20.109 1 92.62 43 ASN B C 1
ATOM 1973 O O . ASN B 1 43 ? -6.469 8.055 20.406 1 92.62 43 ASN B O 1
ATOM 1977 N N . GLU B 1 44 ? -7.809 9.562 19.609 1 88.06 44 GLU B N 1
ATOM 1978 C CA . GLU B 1 44 ? -8.781 8.547 19.219 1 88.06 44 GLU B CA 1
ATOM 1979 C C . GLU B 1 44 ? -8.422 7.918 17.875 1 88.06 44 GLU B C 1
ATOM 1981 O O . GLU B 1 44 ? -8.844 6.797 17.578 1 88.06 44 GLU B O 1
ATOM 1986 N N . VAL B 1 45 ? -7.648 8.688 17.203 1 88.81 45 VAL B N 1
ATOM 1987 C CA . VAL B 1 45 ? -7.387 8.289 15.812 1 88.81 45 VAL B CA 1
ATOM 1988 C C . VAL B 1 45 ? -6.008 7.645 15.711 1 88.81 45 VAL B C 1
ATOM 1990 O O . VAL B 1 45 ? -5.82 6.68 14.969 1 88.81 45 VAL B O 1
ATOM 1993 N N . TYR B 1 46 ? -5.137 8.172 16.5 1 92.5 46 TYR B N 1
ATOM 1994 C CA . TYR B 1 46 ? -3.748 7.766 16.312 1 92.5 46 TYR B CA 1
ATOM 1995 C C . TYR B 1 46 ? -3.201 7.133 17.594 1 92.5 46 TYR B C 1
ATOM 1997 O O . TYR B 1 46 ? -3.588 7.516 18.703 1 92.5 46 TYR B O 1
ATOM 2005 N N . TYR B 1 47 ? -2.305 6.301 17.344 1 90.31 47 TYR B N 1
ATOM 2006 C CA . TYR B 1 47 ? -1.49 5.801 18.438 1 90.31 47 TYR B CA 1
ATOM 2007 C C . TYR B 1 47 ? -0.223 6.629 18.609 1 90.31 47 TYR B C 1
ATOM 2009 O O . TYR B 1 47 ? 0.269 7.219 17.641 1 90.31 47 TYR B O 1
ATOM 2017 N N . PRO B 1 48 ? 0.3 6.648 19.797 1 88.69 48 PRO B N 1
ATOM 2018 C CA . PRO B 1 48 ? 1.534 7.41 20 1 88.69 48 PRO B CA 1
ATOM 2019 C C . PRO B 1 48 ? 2.658 6.98 19.062 1 88.69 48 PRO B C 1
ATOM 2021 O O . PRO B 1 48 ? 3.459 7.816 18.641 1 88.69 48 PRO B O 1
ATOM 2024 N N . SER B 1 49 ? 2.68 5.762 18.672 1 88.88 49 SER B N 1
ATOM 2025 C CA . SER B 1 49 ? 3.729 5.234 17.812 1 88.88 49 SER B CA 1
ATOM 2026 C C . SER B 1 49 ? 3.633 5.816 16.406 1 88.88 49 SER B C 1
ATOM 2028 O O . SER B 1 49 ? 4.605 5.793 15.648 1 88.88 49 SER B O 1
ATOM 2030 N N . ASP B 1 50 ? 2.486 6.332 16.109 1 91.69 50 ASP B N 1
ATOM 2031 C CA . ASP B 1 50 ? 2.268 6.859 14.758 1 91.69 50 ASP B CA 1
ATOM 2032 C C . ASP B 1 50 ? 3.07 8.141 14.531 1 91.69 50 ASP B C 1
ATOM 2034 O O . ASP B 1 50 ? 3.367 8.5 13.391 1 91.69 50 ASP B O 1
ATOM 2038 N N . ILE B 1 51 ? 3.459 8.797 15.609 1 92.25 51 ILE B N 1
ATOM 2039 C CA . ILE B 1 51 ? 4.113 10.094 15.484 1 92.25 51 ILE B CA 1
ATOM 2040 C C . ILE B 1 51 ? 5.473 9.93 14.812 1 92.25 51 ILE B C 1
ATOM 2042 O O . ILE B 1 51 ? 5.965 10.844 14.148 1 92.25 51 ILE B O 1
ATOM 2046 N N . GLY B 1 52 ? 6.051 8.742 14.969 1 90.88 52 GLY B N 1
ATOM 2047 C CA . GLY B 1 52 ? 7.324 8.469 14.312 1 90.88 52 GLY B CA 1
ATOM 2048 C C . GLY B 1 52 ? 7.25 8.547 12.805 1 90.88 52 GLY B C 1
ATOM 2049 O O . GLY B 1 52 ? 8.195 9.008 12.156 1 90.88 52 GLY B O 1
ATOM 2050 N N . GLU B 1 53 ? 6.148 8.094 12.266 1 93.06 53 GLU B N 1
ATOM 2051 C CA . GLU B 1 53 ? 5.953 8.164 10.82 1 93.06 53 GLU B CA 1
ATOM 2052 C C . GLU B 1 53 ? 5.844 9.617 10.352 1 93.06 53 GLU B C 1
ATOM 2054 O O . GLU B 1 53 ? 6.289 9.953 9.25 1 93.06 53 GLU B O 1
ATOM 2059 N N . VAL B 1 54 ? 5.258 10.438 11.188 1 94.69 54 VAL B N 1
ATOM 2060 C CA . VAL B 1 54 ? 5.152 11.852 10.875 1 94.69 54 VAL B CA 1
ATOM 2061 C C . VAL B 1 54 ? 6.543 12.484 10.852 1 94.69 54 VAL B C 1
ATOM 2063 O O . VAL B 1 54 ? 6.883 13.227 9.93 1 94.69 54 VAL B O 1
ATOM 2066 N N . TYR B 1 55 ? 7.363 12.07 11.836 1 94 55 TYR B N 1
ATOM 2067 C CA . TYR B 1 55 ? 8.734 12.57 11.875 1 94 55 TYR B CA 1
ATOM 2068 C C . TYR B 1 55 ? 9.5 12.148 10.625 1 94 55 TYR B C 1
ATOM 2070 O O . TYR B 1 55 ? 10.234 12.945 10.031 1 94 55 TYR B O 1
ATOM 2078 N N . GLU B 1 56 ? 9.258 10.93 10.305 1 93.38 56 GLU B N 1
ATOM 2079 C CA . GLU B 1 56 ? 9.938 10.398 9.125 1 93.38 56 GLU B CA 1
ATOM 2080 C C . GLU B 1 56 ? 9.523 11.156 7.863 1 93.38 56 GLU B C 1
ATOM 2082 O O . GLU B 1 56 ? 10.375 11.539 7.055 1 93.38 56 GLU B O 1
ATOM 2087 N N . ALA B 1 57 ? 8.258 11.344 7.719 1 95.19 57 ALA B N 1
ATOM 2088 C CA . ALA B 1 57 ? 7.746 12.055 6.547 1 95.19 57 ALA B CA 1
ATOM 2089 C C . ALA B 1 57 ? 8.328 13.461 6.461 1 95.19 57 ALA B C 1
ATOM 2091 O O . ALA B 1 57 ? 8.555 13.977 5.363 1 95.19 57 ALA B O 1
ATOM 2092 N N . LEU B 1 58 ? 8.578 13.992 7.633 1 95.5 58 LEU B N 1
ATOM 2093 C CA . LEU B 1 58 ? 9.094 15.359 7.695 1 95.5 58 LEU B CA 1
ATOM 2094 C C . LEU B 1 58 ? 10.617 15.352 7.742 1 95.5 58 LEU B C 1
ATOM 2096 O O . LEU B 1 58 ? 11.234 16.359 8.102 1 95.5 58 LEU B O 1
ATOM 2100 N N . GLU B 1 59 ? 11.219 14.234 7.535 1 93.5 59 GLU B N 1
ATOM 2101 C CA . GLU B 1 59 ? 12.664 14.055 7.434 1 93.5 59 GLU B CA 1
ATOM 2102 C C . GLU B 1 59 ? 13.352 14.398 8.75 1 93.5 59 GLU B C 1
ATOM 2104 O O . GLU B 1 59 ? 14.445 14.977 8.75 1 93.5 59 GLU B O 1
ATOM 2109 N N . TYR B 1 60 ? 12.602 14.242 9.797 1 92.5 60 TYR B N 1
ATOM 2110 C CA . TYR B 1 60 ? 13.133 14.461 11.141 1 92.5 60 TYR B CA 1
ATOM 2111 C C . TYR B 1 60 ? 13.641 15.891 11.297 1 92.5 60 TYR B C 1
ATOM 2113 O O . TYR B 1 60 ? 14.617 16.141 12.008 1 92.5 60 TYR B O 1
ATOM 2121 N N . ASP B 1 61 ? 13.094 16.766 10.547 1 92.62 61 ASP B N 1
ATOM 2122 C CA . ASP B 1 61 ? 13.43 18.188 10.656 1 92.62 61 ASP B CA 1
ATOM 2123 C C . ASP B 1 61 ? 12.898 18.766 11.961 1 92.62 61 ASP B C 1
ATOM 2125 O O . ASP B 1 61 ? 11.703 19.047 12.078 1 92.62 61 ASP B O 1
ATOM 2129 N N . VAL B 1 62 ? 13.773 19.031 12.867 1 91.75 62 VAL B N 1
ATOM 2130 C CA . VAL B 1 62 ? 13.43 19.406 14.227 1 91.75 62 VAL B CA 1
ATOM 2131 C C . VAL B 1 62 ? 12.633 20.703 14.219 1 91.75 62 VAL B C 1
ATOM 2133 O O . VAL B 1 62 ? 11.641 20.844 14.938 1 91.75 62 VAL B O 1
ATOM 2136 N N . GLU B 1 63 ? 13.062 21.609 13.398 1 92.69 63 GLU B N 1
ATOM 2137 C CA . GLU B 1 63 ? 12.375 22.906 13.336 1 92.69 63 GLU B CA 1
ATOM 2138 C C . GLU B 1 63 ? 10.93 22.75 12.867 1 92.69 63 GLU B C 1
ATOM 2140 O O . GLU B 1 63 ? 10.016 23.297 13.477 1 92.69 63 GLU B O 1
ATOM 2145 N N . VAL B 1 64 ? 10.703 21.984 11.867 1 95.44 64 VAL B N 1
ATOM 2146 C CA . VAL B 1 64 ? 9.375 21.781 11.312 1 95.44 64 VAL B CA 1
ATOM 2147 C C . VAL B 1 64 ? 8.5 21.031 12.312 1 95.44 64 VAL B C 1
ATOM 2149 O O . VAL B 1 64 ? 7.332 21.375 12.516 1 95.44 64 VAL B O 1
ATOM 2152 N N . ILE B 1 65 ? 9.078 20.016 12.953 1 95 65 ILE B N 1
ATOM 2153 C CA . ILE B 1 65 ? 8.344 19.203 13.914 1 95 65 ILE B CA 1
ATOM 2154 C C . ILE B 1 65 ? 7.91 20.062 15.102 1 95 65 ILE B C 1
ATOM 2156 O O . ILE B 1 65 ? 6.773 19.969 15.562 1 95 65 ILE B O 1
ATOM 2160 N N . ARG B 1 66 ? 8.766 20.953 15.547 1 93.56 66 ARG B N 1
ATOM 2161 C CA . ARG B 1 66 ? 8.422 21.875 16.625 1 93.56 66 ARG B CA 1
ATOM 2162 C C . ARG B 1 66 ? 7.297 22.812 16.203 1 93.56 66 ARG B C 1
ATOM 2164 O O . ARG B 1 66 ? 6.398 23.109 16.984 1 93.56 66 ARG B O 1
ATOM 2171 N N . ASN B 1 67 ? 7.379 23.266 15 1 95.94 67 ASN B N 1
ATOM 2172 C CA . ASN B 1 67 ? 6.348 24.172 14.492 1 95.94 67 ASN B CA 1
ATOM 2173 C C . ASN B 1 67 ? 5.016 23.453 14.312 1 95.94 67 ASN B C 1
ATOM 2175 O O . ASN B 1 67 ? 3.953 24.047 14.5 1 95.94 67 ASN B O 1
ATOM 2179 N N . LEU B 1 68 ? 5.117 22.188 13.945 1 96 68 LEU B N 1
ATOM 2180 C CA . LEU B 1 68 ? 3.893 21.391 13.906 1 96 68 LEU B CA 1
ATOM 2181 C C . LEU B 1 68 ? 3.26 21.297 15.297 1 96 68 LEU B C 1
ATOM 2183 O O . LEU B 1 68 ? 2.041 21.422 15.43 1 96 68 LEU B O 1
ATOM 2187 N N . ASP B 1 69 ? 4.094 21.125 16.25 1 94.5 69 ASP B N 1
ATOM 2188 C CA . ASP B 1 69 ? 3.623 21.094 17.641 1 94.5 69 ASP B CA 1
ATOM 2189 C C . ASP B 1 69 ? 2.945 22.406 18.016 1 94.5 69 ASP B C 1
ATOM 2191 O O . ASP B 1 69 ? 1.936 22.406 18.719 1 94.5 69 ASP B O 1
ATOM 2195 N N . GLN B 1 70 ? 3.49 23.484 17.594 1 94.56 70 GLN B N 1
ATOM 2196 C CA . GLN B 1 70 ? 2.895 24.781 17.844 1 94.56 70 GLN B CA 1
ATOM 2197 C C . GLN B 1 70 ? 1.522 24.906 17.188 1 94.56 70 GLN B C 1
ATOM 2199 O O . GLN B 1 70 ? 0.599 25.484 17.766 1 94.56 70 GLN B O 1
ATOM 2204 N N . VAL B 1 71 ? 1.41 24.375 16.016 1 96.44 71 VAL B N 1
ATOM 2205 C CA . VAL B 1 71 ? 0.119 24.344 15.336 1 96.44 71 VAL B CA 1
ATOM 2206 C C . VAL B 1 71 ? -0.89 23.562 16.172 1 96.44 71 VAL B C 1
ATOM 2208 O O . VAL B 1 71 ? -2.025 24 16.359 1 96.44 71 VAL B O 1
ATOM 2211 N N . PHE B 1 72 ? -0.464 22.406 16.719 1 94.75 72 PHE B N 1
ATOM 2212 C CA . PHE B 1 72 ? -1.332 21.594 17.578 1 94.75 72 PHE B CA 1
ATOM 2213 C C . PHE B 1 72 ? -1.794 22.406 18.781 1 94.75 72 PHE B C 1
ATOM 2215 O O . PHE B 1 72 ? -2.955 22.312 19.188 1 94.75 72 PHE B O 1
ATOM 2222 N N . ASP B 1 73 ? -0.898 23.188 19.297 1 93.88 73 ASP B N 1
ATOM 2223 C CA . ASP B 1 73 ? -1.181 23.938 20.516 1 93.88 73 ASP B CA 1
ATOM 2224 C C . ASP B 1 73 ? -2.227 25.016 20.266 1 93.88 73 ASP B C 1
ATOM 2226 O O . ASP B 1 73 ? -3.002 25.359 21.156 1 93.88 73 ASP B O 1
ATOM 2230 N N . LYS B 1 74 ? -2.25 25.484 19.125 1 95.62 74 LYS B N 1
ATOM 2231 C CA . LYS B 1 74 ? -3.102 26.625 18.797 1 95.62 74 LYS B CA 1
ATOM 2232 C C . LYS B 1 74 ? -4.492 26.172 18.359 1 95.62 74 LYS B C 1
ATOM 2234 O O . LYS B 1 74 ? -5.426 26.969 18.312 1 95.62 74 LYS B O 1
ATOM 2239 N N . LEU B 1 75 ? -4.652 24.906 18.016 1 96.38 75 LEU B N 1
ATOM 2240 C CA . LEU B 1 75 ? -5.918 24.391 17.5 1 96.38 75 LEU B CA 1
ATOM 2241 C C . LEU B 1 75 ? -6.66 23.594 18.562 1 96.38 75 LEU B C 1
ATOM 2243 O O . LEU B 1 75 ? -6.066 23.203 19.578 1 96.38 75 LEU B O 1
ATOM 2247 N N . ASN B 1 76 ? -7.938 23.422 18.344 1 94.38 76 ASN B N 1
ATOM 2248 C CA . ASN B 1 76 ? -8.797 22.703 19.281 1 94.38 76 ASN B CA 1
ATOM 2249 C C . ASN B 1 76 ? -9.32 21.406 18.672 1 94.38 76 ASN B C 1
ATOM 2251 O O . ASN B 1 76 ? -10.062 21.422 17.688 1 94.38 76 ASN B O 1
ATOM 2255 N N . PHE B 1 77 ? -8.969 20.297 19.328 1 94.44 77 PHE B N 1
ATOM 2256 C CA . PHE B 1 77 ? -9.336 18.969 18.828 1 94.44 77 PHE B CA 1
ATOM 2257 C C . PHE B 1 77 ? -10.383 18.328 19.734 1 94.44 77 PHE B C 1
ATOM 2259 O O . PHE B 1 77 ? -10.109 17.312 20.375 1 94.44 77 PHE B O 1
ATOM 2266 N N . LYS B 1 78 ? -11.516 18.828 19.734 1 93.12 78 LYS B N 1
ATOM 2267 C CA . LYS B 1 78 ? -12.562 18.375 20.656 1 93.12 78 LYS B CA 1
ATOM 2268 C C . LYS B 1 78 ? -13.195 17.078 20.172 1 93.12 78 LYS B C 1
ATOM 2270 O O . LYS B 1 78 ? -13.438 16.172 20.969 1 93.12 78 LYS B O 1
ATOM 2275 N N . HIS B 1 79 ? -13.539 17.062 18.891 1 89.94 79 HIS B N 1
ATOM 2276 C CA . HIS B 1 79 ? -14.203 15.922 18.281 1 89.94 79 HIS B CA 1
ATOM 2277 C C . HIS B 1 79 ? -13.578 15.562 16.938 1 89.94 79 HIS B C 1
ATOM 2279 O O . HIS B 1 79 ? -13.016 16.422 16.266 1 89.94 79 HIS B O 1
ATOM 2285 N N . VAL B 1 80 ? -13.727 14.391 16.562 1 86.56 80 VAL B N 1
ATOM 2286 C CA . VAL B 1 80 ? -13.094 13.898 15.336 1 86.56 80 VAL B CA 1
ATOM 2287 C C . VAL B 1 80 ? -13.734 14.578 14.125 1 86.56 80 VAL B C 1
ATOM 2289 O O . VAL B 1 80 ? -13.094 14.719 13.078 1 86.56 80 VAL B O 1
ATOM 2292 N N . SER B 1 81 ? -14.953 15.078 14.352 1 83.62 81 SER B N 1
ATOM 2293 C CA . SER B 1 81 ? -15.68 15.617 13.203 1 83.62 81 SER B CA 1
ATOM 2294 C C . SER B 1 81 ? -15.531 17.125 13.117 1 83.62 81 SER B C 1
ATOM 2296 O O . SER B 1 81 ? -16.031 17.75 12.18 1 83.62 81 SER B O 1
ATOM 2298 N N . ASP B 1 82 ? -14.852 17.734 14.031 1 88.88 82 ASP B N 1
ATOM 2299 C CA . ASP B 1 82 ? -14.734 19.188 13.961 1 88.88 82 ASP B CA 1
ATOM 2300 C C . ASP B 1 82 ? -13.766 19.594 12.859 1 88.88 82 ASP B C 1
ATOM 2302 O O . ASP B 1 82 ? -12.938 18.797 12.414 1 88.88 82 ASP B O 1
ATOM 2306 N N . ARG B 1 83 ? -13.898 20.781 12.414 1 87.62 83 ARG B N 1
ATOM 2307 C CA . ARG B 1 83 ? -13.133 21.312 11.297 1 87.62 83 ARG B CA 1
ATOM 2308 C C . ARG B 1 83 ? -11.633 21.234 11.562 1 87.62 83 ARG B C 1
ATOM 2310 O O . ARG B 1 83 ? -10.875 20.766 10.711 1 87.62 83 ARG B O 1
ATOM 2317 N N . ASP B 1 84 ? -11.156 21.656 12.711 1 92.31 84 ASP B N 1
ATOM 2318 C CA . ASP B 1 84 ? -9.742 21.672 13.07 1 92.31 84 ASP B CA 1
ATOM 2319 C C . ASP B 1 84 ? -9.156 20.266 13.039 1 92.31 84 ASP B C 1
ATOM 2321 O O . ASP B 1 84 ? -8.109 20.031 12.438 1 92.31 84 ASP B O 1
ATOM 2325 N N . THR B 1 85 ? -9.883 19.375 13.68 1 91.81 85 THR B N 1
ATOM 2326 C CA . THR B 1 85 ? -9.422 18 13.766 1 91.81 85 THR B CA 1
ATOM 2327 C C . THR B 1 85 ? -9.336 17.359 12.375 1 91.81 85 THR B C 1
ATOM 2329 O O . THR B 1 85 ? -8.352 16.703 12.047 1 91.81 85 THR B O 1
ATOM 2332 N N . ARG B 1 86 ? -10.281 17.625 11.531 1 87.5 86 ARG B N 1
ATOM 2333 C CA . ARG B 1 86 ? -10.336 17.031 10.203 1 87.5 86 ARG B CA 1
ATOM 2334 C C . ARG B 1 86 ? -9.164 17.5 9.344 1 87.5 86 ARG B C 1
ATOM 2336 O O . ARG B 1 86 ? -8.531 16.703 8.648 1 87.5 86 ARG B O 1
ATOM 2343 N N . VAL B 1 87 ? -8.906 18.719 9.406 1 91 87 VAL B N 1
ATOM 2344 C CA . VAL B 1 87 ? -7.824 19.281 8.609 1 91 87 VAL B CA 1
ATOM 2345 C C . VAL B 1 87 ? -6.488 18.672 9.039 1 91 87 VAL B C 1
ATOM 2347 O O . VAL B 1 87 ? -5.691 18.25 8.203 1 91 87 VAL B O 1
ATOM 2350 N N . ILE B 1 88 ? -6.32 18.578 10.312 1 93.69 88 ILE B N 1
ATOM 2351 C CA . ILE B 1 88 ? -5.059 18.062 10.828 1 93.69 88 ILE B CA 1
ATOM 2352 C C . ILE B 1 88 ? -4.957 16.562 10.539 1 93.69 88 ILE B C 1
ATOM 2354 O O . ILE B 1 88 ? -3.885 16.062 10.188 1 93.69 88 ILE B O 1
ATOM 2358 N N . ILE B 1 89 ? -6.039 15.836 10.656 1 92.06 89 ILE B N 1
ATOM 2359 C CA . ILE B 1 89 ? -6.047 14.414 10.344 1 92.06 89 ILE B CA 1
ATOM 2360 C C . ILE B 1 89 ? -5.652 14.211 8.875 1 92.06 89 ILE B C 1
ATOM 2362 O O . ILE B 1 89 ? -4.871 13.312 8.562 1 92.06 89 ILE B O 1
ATOM 2366 N N . ASN B 1 90 ? -6.145 15.047 7.996 1 90.69 90 ASN B N 1
ATOM 2367 C CA . ASN B 1 90 ? -5.785 14.953 6.586 1 90.69 90 ASN B CA 1
ATOM 2368 C C . ASN B 1 90 ? -4.293 15.172 6.371 1 90.69 90 ASN B C 1
ATOM 2370 O O . ASN B 1 90 ? -3.654 14.438 5.617 1 90.69 90 ASN B O 1
ATOM 2374 N N . LEU B 1 91 ? -3.812 16.156 7.043 1 94.56 91 LEU B N 1
ATOM 2375 C CA . LEU B 1 91 ? -2.387 16.453 6.945 1 94.56 91 LEU B CA 1
ATOM 2376 C C . LEU B 1 91 ? -1.559 15.273 7.461 1 94.56 91 LEU B C 1
ATOM 2378 O O . LEU B 1 91 ? -0.647 14.805 6.773 1 94.56 91 LEU B O 1
ATOM 2382 N N . LEU B 1 92 ? -1.914 14.797 8.656 1 95.06 92 LEU B N 1
ATOM 2383 C CA . LEU B 1 92 ? -1.16 13.719 9.281 1 95.06 92 LEU B CA 1
ATOM 2384 C C . LEU B 1 92 ? -1.249 12.438 8.453 1 95.06 92 LEU B C 1
ATOM 2386 O O . LEU B 1 92 ? -0.242 11.758 8.25 1 95.06 92 LEU B O 1
ATOM 2390 N N . ASN B 1 93 ? -2.416 12.148 8 1 93.12 93 ASN B N 1
ATOM 2391 C CA . ASN B 1 93 ? -2.576 10.984 7.133 1 93.12 93 ASN B CA 1
ATOM 2392 C C . ASN B 1 93 ? -1.709 11.094 5.883 1 93.12 93 ASN B C 1
ATOM 2394 O O . ASN B 1 93 ? -1.062 10.125 5.48 1 93.12 93 ASN B O 1
ATOM 2398 N N . GLY B 1 94 ? -1.743 12.266 5.301 1 93.88 94 GLY B N 1
ATOM 2399 C CA . GLY B 1 94 ? -0.896 12.484 4.137 1 93.88 94 GLY B CA 1
ATOM 2400 C C . GLY B 1 94 ? 0.575 12.242 4.418 1 93.88 94 GLY B C 1
ATOM 2401 O O . GLY B 1 94 ? 1.251 11.539 3.66 1 93.88 94 GLY B O 1
ATOM 2402 N N . LEU B 1 95 ? 1.017 12.781 5.5 1 95.81 95 LEU B N 1
ATOM 2403 C CA . LEU B 1 95 ? 2.408 12.594 5.895 1 95.81 95 LEU B CA 1
ATOM 2404 C C . LEU B 1 95 ? 2.711 11.117 6.133 1 95.81 95 LEU B C 1
ATOM 2406 O O . LEU B 1 95 ? 3.725 10.602 5.656 1 95.81 95 LEU B O 1
ATOM 2410 N N . MET B 1 96 ? 1.83 10.461 6.75 1 94.88 96 MET B N 1
ATOM 2411 C CA . MET B 1 96 ? 2.047 9.055 7.074 1 94.88 96 MET B CA 1
ATOM 2412 C C . MET B 1 96 ? 2.025 8.195 5.816 1 94.88 96 MET B C 1
ATOM 2414 O O . MET B 1 96 ? 2.76 7.211 5.719 1 94.88 96 MET B O 1
ATOM 2418 N N . HIS B 1 97 ? 1.207 8.586 4.879 1 94 97 HIS B N 1
ATOM 2419 C CA . HIS B 1 97 ? 1.199 7.855 3.617 1 94 97 HIS B CA 1
ATOM 2420 C C . HIS B 1 97 ? 2.518 8.031 2.871 1 94 97 HIS B C 1
ATOM 2422 O O . HIS B 1 97 ? 2.984 7.109 2.199 1 94 97 HIS B O 1
ATOM 2428 N N . ILE B 1 98 ? 3.076 9.227 2.928 1 95.75 98 ILE B N 1
ATOM 2429 C CA . ILE B 1 98 ? 4.391 9.438 2.336 1 95.75 98 ILE B CA 1
ATOM 2430 C C . ILE B 1 98 ? 5.418 8.531 3.008 1 95.75 98 ILE B C 1
ATOM 2432 O O . ILE B 1 98 ? 6.16 7.816 2.33 1 95.75 98 ILE B O 1
ATOM 2436 N N . ALA B 1 99 ? 5.434 8.5 4.32 1 96.06 99 ALA B N 1
ATOM 2437 C CA . ALA B 1 99 ? 6.363 7.664 5.078 1 96.06 99 ALA B CA 1
ATOM 2438 C C . ALA B 1 99 ? 6.168 6.188 4.746 1 96.06 99 ALA B C 1
ATOM 2440 O O . ALA B 1 99 ? 7.137 5.461 4.516 1 96.06 99 ALA B O 1
ATOM 2441 N N . HIS B 1 100 ? 4.926 5.789 4.703 1 94.31 100 HIS B N 1
ATOM 2442 C CA . HIS B 1 100 ? 4.605 4.398 4.41 1 94.31 100 HIS B CA 1
ATOM 2443 C C . HIS B 1 100 ? 5.094 4.004 3.02 1 94.31 100 HIS B C 1
ATOM 2445 O O . HIS B 1 100 ? 5.562 2.879 2.818 1 94.31 100 HIS B O 1
ATOM 2451 N N . SER B 1 101 ? 4.906 4.883 2.119 1 95.38 101 SER B N 1
ATOM 2452 C CA . SER B 1 101 ? 5.367 4.602 0.763 1 95.38 101 SER B CA 1
ATOM 2453 C C . SER B 1 101 ? 6.879 4.406 0.722 1 95.38 101 SER B C 1
ATOM 2455 O O . SER B 1 101 ? 7.375 3.488 0.069 1 95.38 101 SER B O 1
ATOM 2457 N N . ILE B 1 102 ? 7.574 5.238 1.432 1 96.69 102 ILE B N 1
ATOM 2458 C CA . ILE B 1 102 ? 9.031 5.145 1.482 1 96.69 102 ILE B CA 1
ATOM 2459 C C . ILE B 1 102 ? 9.438 3.846 2.17 1 96.69 102 ILE B C 1
ATOM 2461 O O . ILE B 1 102 ? 10.32 3.129 1.685 1 96.69 102 ILE B O 1
ATOM 2465 N N . GLN B 1 103 ? 8.805 3.545 3.248 1 95.25 103 GLN B N 1
ATOM 2466 C CA . GLN B 1 103 ? 9.094 2.318 3.982 1 95.25 103 GLN B CA 1
ATOM 2467 C C . GLN B 1 103 ? 8.828 1.087 3.121 1 95.25 103 GLN B C 1
ATOM 2469 O O . GLN B 1 103 ? 9.641 0.162 3.08 1 95.25 103 GLN B O 1
ATOM 2474 N N . THR B 1 104 ? 7.684 1.091 2.484 1 94.5 104 THR B N 1
ATOM 2475 C CA . THR B 1 104 ? 7.32 -0.021 1.611 1 94.5 104 THR B CA 1
ATOM 2476 C C . THR B 1 104 ? 8.367 -0.214 0.518 1 94.5 104 THR B C 1
ATOM 2478 O O . THR B 1 104 ? 8.734 -1.345 0.198 1 94.5 104 THR B O 1
ATOM 2481 N N . LEU B 1 105 ? 8.867 0.859 -0.054 1 97.12 105 LEU B N 1
ATOM 2482 C CA . LEU B 1 105 ? 9.883 0.799 -1.101 1 97.12 105 LEU B CA 1
ATOM 2483 C C . LEU B 1 105 ? 11.109 0.032 -0.622 1 97.12 105 LEU B C 1
ATOM 2485 O O . LEU B 1 105 ? 11.578 -0.884 -1.302 1 97.12 105 LEU B O 1
ATOM 2489 N N . PHE B 1 106 ? 11.562 0.304 0.578 1 96.25 106 PHE B N 1
ATOM 2490 C CA . PHE B 1 106 ? 12.812 -0.25 1.069 1 96.25 106 PHE B CA 1
ATOM 2491 C C . PHE B 1 106 ? 12.594 -1.632 1.675 1 96.25 106 PHE B C 1
ATOM 2493 O O . PHE B 1 106 ? 13.43 -2.525 1.51 1 96.25 106 PHE B O 1
ATOM 2500 N N . GLU B 1 107 ? 11.492 -1.772 2.34 1 93.44 107 GLU B N 1
ATOM 2501 C CA . GLU B 1 107 ? 11.328 -2.973 3.156 1 93.44 107 GLU B CA 1
ATOM 2502 C C . GLU B 1 107 ? 10.656 -4.09 2.367 1 93.44 107 GLU B C 1
ATOM 2504 O O . GLU B 1 107 ? 10.93 -5.273 2.6 1 93.44 107 GLU B O 1
ATOM 2509 N N . ASP B 1 108 ? 9.82 -3.707 1.422 1 90.12 108 ASP B N 1
ATOM 2510 C CA . ASP B 1 108 ? 9.016 -4.738 0.783 1 90.12 108 ASP B CA 1
ATOM 2511 C C . ASP B 1 108 ? 9.367 -4.875 -0.697 1 90.12 108 ASP B C 1
ATOM 2513 O O . ASP B 1 108 ? 9.203 -5.949 -1.282 1 90.12 108 ASP B O 1
ATOM 2517 N N . VAL B 1 109 ? 9.82 -3.822 -1.341 1 93.69 109 VAL B N 1
ATOM 2518 C CA . VAL B 1 109 ? 9.922 -3.846 -2.797 1 93.69 109 VAL B CA 1
ATOM 2519 C C . VAL B 1 109 ? 11.383 -4.016 -3.211 1 93.69 109 VAL B C 1
ATOM 2521 O O . VAL B 1 109 ? 11.703 -4.852 -4.059 1 93.69 109 VAL B O 1
ATOM 2524 N N . LEU B 1 110 ? 12.227 -3.213 -2.598 1 96.25 110 LEU B N 1
ATOM 2525 C CA . LEU B 1 110 ? 13.641 -3.256 -2.969 1 96.25 110 LEU B CA 1
ATOM 2526 C C . LEU B 1 110 ? 14.508 -3.615 -1.766 1 96.25 110 LEU B C 1
ATOM 2528 O O . LEU B 1 110 ? 15.484 -2.926 -1.474 1 96.25 110 LEU B O 1
ATOM 2532 N N . ASN B 1 111 ? 14.039 -4.656 -1.121 1 91.81 111 ASN B N 1
ATOM 2533 C CA . ASN B 1 111 ? 14.852 -5.184 -0.029 1 91.81 111 ASN B CA 1
ATOM 2534 C C . ASN B 1 111 ? 15.961 -6.094 -0.545 1 91.81 111 ASN B C 1
ATOM 2536 O O . ASN B 1 111 ? 16.094 -6.289 -1.754 1 91.81 111 ASN B O 1
ATOM 2540 N N . LYS B 1 112 ? 16.703 -6.66 0.288 1 89.62 112 LYS B N 1
ATOM 2541 C CA . LYS B 1 112 ? 17.906 -7.418 -0.076 1 89.62 112 LYS B CA 1
ATOM 2542 C C . LYS B 1 112 ? 17.547 -8.617 -0.947 1 89.62 112 LYS B C 1
ATOM 2544 O O . LYS B 1 112 ? 18.203 -8.867 -1.967 1 89.62 112 LYS B O 1
ATOM 2549 N N . THR B 1 113 ? 16.516 -9.305 -0.527 1 84.69 113 THR B N 1
ATOM 2550 C CA . THR B 1 113 ? 16.109 -10.508 -1.244 1 84.69 113 THR B CA 1
ATOM 2551 C C . THR B 1 113 ? 15.641 -10.164 -2.656 1 84.69 113 THR B C 1
ATOM 2553 O O . THR B 1 113 ? 16.031 -10.828 -3.621 1 84.69 113 THR B O 1
ATOM 2556 N N . LYS B 1 114 ? 14.883 -9.18 -2.82 1 89.12 114 LYS B N 1
ATOM 2557 C CA . LYS B 1 114 ? 14.383 -8.758 -4.121 1 89.12 114 LYS B CA 1
ATOM 2558 C C . LYS B 1 114 ? 15.516 -8.258 -5.012 1 89.12 114 LYS B C 1
ATOM 2560 O O . LYS B 1 114 ? 15.516 -8.5 -6.223 1 89.12 114 LYS B O 1
ATOM 2565 N N . LEU B 1 115 ? 16.438 -7.574 -4.418 1 91.75 115 LEU B N 1
ATOM 2566 C CA . LEU B 1 115 ? 17.578 -7.082 -5.184 1 91.75 115 LEU B CA 1
ATOM 2567 C C . LEU B 1 115 ? 18.406 -8.242 -5.73 1 91.75 115 LEU B C 1
ATOM 2569 O O . LEU B 1 115 ? 18.906 -8.18 -6.855 1 91.75 115 LEU B O 1
ATOM 2573 N N . GLU B 1 116 ? 18.484 -9.273 -4.973 1 85.25 116 GLU B N 1
ATOM 2574 C CA . GLU B 1 116 ? 19.203 -10.453 -5.449 1 85.25 116 GLU B CA 1
ATOM 2575 C C . GLU B 1 116 ? 18.516 -11.062 -6.668 1 85.25 116 GLU B C 1
ATOM 2577 O O . GLU B 1 116 ? 19.172 -11.492 -7.617 1 85.25 116 GLU B O 1
ATOM 2582 N N . ILE B 1 117 ? 17.234 -11 -6.582 1 85.69 117 ILE B N 1
ATOM 2583 C CA . ILE B 1 117 ? 16.453 -11.531 -7.691 1 85.69 117 ILE B CA 1
ATOM 2584 C C . ILE B 1 117 ? 16.625 -10.633 -8.922 1 85.69 117 ILE B C 1
ATOM 2586 O O . ILE B 1 117 ? 16.75 -11.125 -10.047 1 85.69 117 ILE B O 1
ATOM 2590 N N . LEU B 1 118 ? 16.703 -9.375 -8.758 1 91.31 118 LEU B N 1
ATOM 2591 C CA . LEU B 1 118 ? 16.781 -8.391 -9.844 1 91.31 118 LEU B CA 1
ATOM 2592 C C . LEU B 1 118 ? 18.125 -8.477 -10.555 1 91.31 118 LEU B C 1
ATOM 2594 O O . LEU B 1 118 ? 18.25 -8.047 -11.703 1 91.31 118 LEU B O 1
ATOM 2598 N N . LYS B 1 119 ? 19.062 -9.086 -9.898 1 88.12 119 LYS B N 1
ATOM 2599 C CA . LYS B 1 119 ? 20.391 -9.211 -10.5 1 88.12 119 LYS B CA 1
ATOM 2600 C C . LYS B 1 119 ? 20.344 -10.031 -11.789 1 88.12 119 LYS B C 1
ATOM 2602 O O . LYS B 1 119 ? 21.188 -9.875 -12.656 1 88.12 119 LYS B O 1
ATOM 2607 N N . SER B 1 120 ? 19.406 -10.859 -11.844 1 84.06 120 SER B N 1
ATOM 2608 C CA . SER B 1 120 ? 19.312 -11.766 -12.984 1 84.06 120 SER B CA 1
ATOM 2609 C C . SER B 1 120 ? 18.438 -11.195 -14.086 1 84.06 120 SER B C 1
ATOM 2611 O O . SER B 1 120 ? 18.266 -11.812 -15.141 1 84.06 120 SER B O 1
ATOM 2613 N N . ARG B 1 121 ? 17.922 -10 -13.859 1 87.88 121 ARG B N 1
ATOM 2614 C CA . ARG B 1 121 ? 17.047 -9.375 -14.844 1 87.88 121 ARG B CA 1
ATOM 2615 C C . ARG B 1 121 ? 17.859 -8.75 -15.977 1 87.88 121 ARG B C 1
ATOM 2617 O O . ARG B 1 121 ? 19.062 -8.5 -15.828 1 87.88 121 ARG B O 1
ATOM 2624 N N . ASP B 1 122 ? 17.219 -8.555 -17.047 1 88.88 122 ASP B N 1
ATOM 2625 C CA . ASP B 1 122 ? 17.922 -7.961 -18.172 1 88.88 122 ASP B CA 1
ATOM 2626 C C . ASP B 1 122 ? 18.156 -6.469 -17.953 1 88.88 122 ASP B C 1
ATOM 2628 O O . ASP B 1 122 ? 17.547 -5.863 -17.062 1 88.88 122 ASP B O 1
ATOM 2632 N N . THR B 1 123 ? 19.031 -5.91 -18.703 1 93.56 123 THR B N 1
ATOM 2633 C CA . THR B 1 123 ? 19.469 -4.527 -18.594 1 93.56 123 THR B CA 1
ATOM 2634 C C . THR B 1 123 ? 18.297 -3.564 -18.781 1 93.56 123 THR B C 1
ATOM 2636 O O . THR B 1 123 ? 18.188 -2.568 -18.062 1 93.56 123 THR B O 1
ATOM 2639 N N . LYS B 1 124 ? 17.5 -3.893 -19.719 1 92.69 124 LYS B N 1
ATOM 2640 C CA . LYS B 1 124 ? 16.375 -3.014 -20.047 1 92.69 124 LYS B CA 1
ATOM 2641 C C . LYS B 1 124 ? 15.438 -2.869 -18.844 1 92.69 124 LYS B C 1
ATOM 2643 O O . LYS B 1 124 ? 15.047 -1.756 -18.484 1 92.69 124 LYS B O 1
ATOM 2648 N N . ASP B 1 125 ? 15.094 -3.961 -18.172 1 91.06 125 ASP B N 1
ATOM 2649 C CA . ASP B 1 125 ? 14.219 -3.957 -17.016 1 91.06 125 ASP B CA 1
ATOM 2650 C C . ASP B 1 125 ? 14.836 -3.156 -15.867 1 91.06 125 ASP B C 1
ATOM 2652 O O . ASP B 1 125 ? 14.156 -2.344 -15.234 1 91.06 125 ASP B O 1
ATOM 2656 N N . LEU B 1 126 ? 16.062 -3.387 -15.68 1 95.81 126 LEU B N 1
ATOM 2657 C CA . LEU B 1 126 ? 16.766 -2.703 -14.594 1 95.81 126 LEU B CA 1
ATOM 2658 C C . LEU B 1 126 ? 16.781 -1.194 -14.82 1 95.81 126 LEU B C 1
ATOM 2660 O O . LEU B 1 126 ? 16.578 -0.422 -13.883 1 95.81 126 LEU B O 1
ATOM 2664 N N . ASN B 1 127 ? 16.953 -0.794 -16.031 1 96.56 127 ASN B N 1
ATOM 2665 C CA . ASN B 1 127 ? 16.938 0.629 -16.359 1 96.56 127 ASN B CA 1
ATOM 2666 C C . ASN B 1 127 ? 15.578 1.258 -16.125 1 96.56 127 ASN B C 1
ATOM 2668 O O . ASN B 1 127 ? 15.484 2.367 -15.586 1 96.56 127 ASN B O 1
ATOM 2672 N N . ILE B 1 128 ? 14.555 0.55 -16.469 1 96.19 128 ILE B N 1
ATOM 2673 C CA . ILE B 1 128 ? 13.203 1.055 -16.281 1 96.19 128 ILE B CA 1
ATOM 2674 C C . ILE B 1 128 ? 12.898 1.191 -14.789 1 96.19 128 ILE B C 1
ATOM 2676 O O . ILE B 1 128 ? 12.344 2.203 -14.359 1 96.19 128 ILE B O 1
ATOM 2680 N N . ILE B 1 129 ? 13.273 0.175 -14.031 1 96.81 129 ILE B N 1
ATOM 2681 C CA . ILE B 1 129 ? 13.07 0.224 -12.586 1 96.81 129 ILE B CA 1
ATOM 2682 C C . ILE B 1 129 ? 13.805 1.427 -12 1 96.81 129 ILE B C 1
ATOM 2684 O O . ILE B 1 129 ? 13.258 2.15 -11.164 1 96.81 129 ILE B O 1
ATOM 2688 N N . THR B 1 130 ? 15.031 1.68 -12.484 1 97.88 130 THR B N 1
ATOM 2689 C CA . THR B 1 130 ? 15.828 2.805 -12.016 1 97.88 130 THR B CA 1
ATOM 2690 C C . THR B 1 130 ? 15.148 4.129 -12.336 1 97.88 130 THR B C 1
ATOM 2692 O O . THR B 1 130 ? 15.094 5.027 -11.492 1 97.88 130 THR B O 1
ATOM 2695 N N . GLN B 1 131 ? 14.641 4.215 -13.508 1 97.81 131 GLN B N 1
ATOM 2696 C CA . GLN B 1 131 ? 13.953 5.434 -13.922 1 97.81 131 GLN B CA 1
ATOM 2697 C C . GLN B 1 131 ? 12.75 5.719 -13.031 1 97.81 131 GLN B C 1
ATOM 2699 O O . GLN B 1 131 ? 12.539 6.859 -12.609 1 97.81 131 GLN B O 1
ATOM 2704 N N . TYR B 1 132 ? 11.961 4.719 -12.734 1 97.31 132 TYR B N 1
ATOM 2705 C CA . TYR B 1 132 ? 10.789 4.887 -11.875 1 97.31 132 TYR B CA 1
ATOM 2706 C C . TYR B 1 132 ? 11.211 5.227 -10.445 1 97.31 132 TYR B C 1
ATOM 2708 O O . TYR B 1 132 ? 10.555 6.027 -9.773 1 97.31 132 TYR B O 1
ATOM 2716 N N . LEU B 1 133 ? 12.312 4.613 -10.031 1 98.19 133 LEU B N 1
ATOM 2717 C CA . LEU B 1 133 ? 12.828 4.91 -8.703 1 98.19 133 LEU B CA 1
ATOM 2718 C C . LEU B 1 133 ? 13.25 6.371 -8.594 1 98.19 133 LEU B C 1
ATOM 2720 O O . LEU B 1 133 ? 12.914 7.047 -7.621 1 98.19 133 LEU B O 1
ATOM 2724 N N . VAL B 1 134 ? 13.938 6.836 -9.594 1 98.19 134 VAL B N 1
ATOM 2725 C CA . VAL B 1 134 ? 14.375 8.227 -9.609 1 98.19 134 VAL B CA 1
ATOM 2726 C C . VAL B 1 134 ? 13.164 9.156 -9.578 1 98.19 134 VAL B C 1
ATOM 2728 O O . VAL B 1 134 ? 13.141 10.133 -8.828 1 98.19 134 VAL B O 1
ATOM 2731 N N . ARG B 1 135 ? 12.164 8.844 -10.359 1 97.88 135 ARG B N 1
ATOM 2732 C CA . ARG B 1 135 ? 10.945 9.656 -10.383 1 97.88 135 ARG B CA 1
ATOM 2733 C C . ARG B 1 135 ? 10.25 9.648 -9.023 1 97.88 135 ARG B C 1
ATOM 2735 O O . ARG B 1 135 ? 9.75 10.672 -8.57 1 97.88 135 ARG B O 1
ATOM 2742 N N . PHE B 1 136 ? 10.164 8.484 -8.391 1 98.38 136 PHE B N 1
ATOM 2743 C CA . PHE B 1 136 ? 9.594 8.352 -7.059 1 98.38 136 PHE B CA 1
ATOM 2744 C C . PHE B 1 136 ? 10.297 9.266 -6.07 1 98.38 136 PHE B C 1
ATOM 2746 O O . PHE B 1 136 ? 9.648 10.023 -5.344 1 98.38 136 PHE B O 1
ATOM 2753 N N . ILE B 1 137 ? 11.609 9.219 -6.098 1 97.81 137 ILE B N 1
ATOM 2754 C CA . ILE B 1 137 ? 12.43 10.008 -5.188 1 97.81 137 ILE B CA 1
ATOM 2755 C C . ILE B 1 137 ? 12.203 11.5 -5.453 1 97.81 137 ILE B C 1
ATOM 2757 O O . ILE B 1 137 ? 12.023 12.281 -4.516 1 97.81 137 ILE B O 1
ATOM 2761 N N . GLU B 1 138 ? 12.172 11.867 -6.711 1 97.62 138 GLU B N 1
ATOM 2762 C CA . GLU B 1 138 ? 11.961 13.266 -7.086 1 97.62 138 GLU B CA 1
ATOM 2763 C C . GLU B 1 138 ? 10.594 13.758 -6.613 1 97.62 138 GLU B C 1
ATOM 2765 O O . GLU B 1 138 ? 10.469 14.898 -6.16 1 97.62 138 GLU B O 1
ATOM 2770 N N . MET B 1 139 ? 9.594 12.914 -6.75 1 96.88 139 MET B N 1
ATOM 2771 C CA . MET B 1 139 ? 8.258 13.297 -6.316 1 96.88 139 MET B CA 1
ATOM 2772 C C . MET B 1 139 ? 8.219 13.539 -4.812 1 96.88 139 MET B C 1
ATOM 2774 O O . MET B 1 139 ? 7.578 14.484 -4.344 1 96.88 139 MET B O 1
ATOM 2778 N N . VAL B 1 140 ? 8.898 12.688 -4.059 1 96.94 140 VAL B N 1
ATOM 2779 C CA . VAL B 1 140 ? 8.977 12.836 -2.609 1 96.94 140 VAL B CA 1
ATOM 2780 C C . VAL B 1 140 ? 9.711 14.133 -2.26 1 96.94 140 VAL B C 1
ATOM 2782 O O . VAL B 1 140 ? 9.234 14.922 -1.439 1 96.94 140 VAL B O 1
ATOM 2785 N N . LYS B 1 141 ? 10.781 14.383 -2.934 1 95.75 141 LYS B N 1
ATOM 2786 C CA . LYS B 1 141 ? 11.633 15.539 -2.646 1 95.75 141 LYS B CA 1
ATOM 2787 C C . LYS B 1 141 ? 10.961 16.844 -3.078 1 95.75 141 LYS B C 1
ATOM 2789 O O . LYS B 1 141 ? 11.344 17.922 -2.623 1 95.75 141 LYS B O 1
ATOM 2794 N N . ASP B 1 142 ? 10.047 16.734 -3.998 1 94.94 142 ASP B N 1
ATOM 2795 C CA . ASP B 1 142 ? 9.281 17.906 -4.402 1 94.94 142 ASP B CA 1
ATOM 2796 C C . ASP B 1 142 ? 8.148 18.188 -3.418 1 94.94 142 ASP B C 1
ATOM 2798 O O . ASP B 1 142 ? 7.855 19.344 -3.113 1 94.94 142 ASP B O 1
ATOM 2802 N N . LEU B 1 143 ? 7.543 17.188 -2.895 1 95.81 143 LEU B N 1
ATOM 2803 C CA . LEU B 1 143 ? 6.34 17.312 -2.08 1 95.81 143 LEU B CA 1
ATOM 2804 C C . LEU B 1 143 ? 6.695 17.688 -0.647 1 95.81 143 LEU B C 1
ATOM 2806 O O . LEU B 1 143 ? 6.09 18.609 -0.076 1 95.81 143 LEU B O 1
ATOM 2810 N N . VAL B 1 144 ? 7.664 17.094 -0.037 1 95.88 144 VAL B N 1
ATOM 2811 C CA . VAL B 1 144 ? 7.945 17.188 1.393 1 95.88 144 VAL B CA 1
ATOM 2812 C C . VAL B 1 144 ? 8.367 18.609 1.749 1 95.88 144 VAL B C 1
ATOM 2814 O O . VAL B 1 144 ? 7.844 19.203 2.697 1 95.88 144 VAL B O 1
ATOM 2817 N N . PRO B 1 145 ? 9.242 19.219 0.953 1 94.75 145 PRO B N 1
ATOM 2818 C CA . PRO B 1 145 ? 9.602 20.609 1.277 1 94.75 145 PRO B CA 1
ATOM 2819 C C . PRO B 1 145 ? 8.398 21.547 1.233 1 94.75 145 PRO B C 1
ATOM 2821 O O . PRO B 1 145 ? 8.328 22.5 2.01 1 94.75 145 PRO B O 1
ATOM 2824 N N . GLN B 1 146 ? 7.523 21.281 0.358 1 93.31 146 GLN B N 1
ATOM 2825 C CA . GLN B 1 146 ? 6.328 22.109 0.281 1 93.31 146 GLN B CA 1
ATOM 2826 C C . GLN B 1 146 ? 5.469 21.953 1.532 1 93.31 146 GLN B C 1
ATOM 2828 O O . GLN B 1 146 ? 4.941 22.938 2.055 1 93.31 146 GLN B O 1
ATOM 2833 N N . LEU B 1 147 ? 5.312 20.781 1.998 1 95.19 147 LEU B N 1
ATOM 2834 C CA . LEU B 1 147 ? 4.547 20.531 3.211 1 95.19 147 LEU B CA 1
ATOM 2835 C C . LEU B 1 147 ? 5.223 21.156 4.426 1 95.19 147 LEU B C 1
ATOM 2837 O O . LEU B 1 147 ? 4.555 21.75 5.277 1 95.19 147 LEU B O 1
ATOM 2841 N N . LYS B 1 148 ? 6.539 21.062 4.438 1 96.25 148 LYS B N 1
ATOM 2842 C CA . LYS B 1 148 ? 7.289 21.688 5.523 1 96.25 148 LYS B CA 1
ATOM 2843 C C . LYS B 1 148 ? 7.066 23.203 5.543 1 96.25 148 LYS B C 1
ATOM 2845 O O . LYS B 1 148 ? 6.805 23.781 6.602 1 96.25 148 LYS B O 1
ATOM 2850 N N . SER B 1 149 ? 7.125 23.75 4.348 1 96 149 SER B N 1
ATOM 2851 C CA . SER B 1 149 ? 6.934 25.188 4.238 1 96 149 SER B CA 1
ATOM 2852 C C . SER B 1 149 ? 5.551 25.609 4.723 1 96 149 SER B C 1
ATOM 2854 O O . SER B 1 149 ? 5.398 26.641 5.383 1 96 149 SER B O 1
ATOM 2856 N N . VAL B 1 150 ? 4.605 24.859 4.43 1 95.62 150 VAL B N 1
ATOM 2857 C CA . VAL B 1 150 ? 3.23 25.172 4.809 1 95.62 150 VAL B CA 1
ATOM 2858 C C . VAL B 1 150 ? 3.076 25.062 6.324 1 95.62 150 VAL B C 1
ATOM 2860 O O . VAL B 1 150 ? 2.391 25.875 6.949 1 95.62 150 VAL B O 1
ATOM 2863 N N . ILE B 1 151 ? 3.67 24.062 6.93 1 96.88 151 ILE B N 1
ATOM 2864 C CA . ILE B 1 151 ? 3.613 23.875 8.375 1 96.88 151 ILE B CA 1
ATOM 2865 C C . ILE B 1 151 ? 4.27 25.078 9.07 1 96.88 151 ILE B C 1
ATOM 2867 O O . ILE B 1 151 ? 3.719 25.625 10.031 1 96.88 151 ILE B O 1
ATOM 2871 N N . LEU B 1 152 ? 5.434 25.484 8.539 1 97.81 152 LEU B N 1
ATOM 2872 C CA . LEU B 1 152 ? 6.121 26.641 9.094 1 97.81 152 LEU B CA 1
ATOM 2873 C C . LEU B 1 152 ? 5.258 27.891 8.977 1 97.81 152 LEU B C 1
ATOM 2875 O O . LEU B 1 152 ? 5.125 28.656 9.938 1 97.81 152 LEU B O 1
ATOM 2879 N N . SER B 1 153 ? 4.691 28.047 7.828 1 97.5 153 SER B N 1
ATOM 2880 C CA . SER B 1 153 ? 3.828 29.203 7.594 1 97.5 153 SER B CA 1
ATOM 2881 C C . SER B 1 153 ? 2.613 29.172 8.516 1 97.5 153 SER B C 1
ATOM 2883 O O . SER B 1 153 ? 2.242 30.203 9.086 1 97.5 153 SER B O 1
ATOM 2885 N N . ALA B 1 154 ? 1.998 28.062 8.68 1 97.62 154 ALA B N 1
ATOM 2886 C CA . ALA B 1 154 ? 0.83 27.906 9.539 1 97.62 154 ALA B CA 1
ATOM 2887 C C . ALA B 1 154 ? 1.178 28.234 10.992 1 97.62 154 ALA B C 1
ATOM 2889 O O . ALA B 1 154 ? 0.411 28.906 11.688 1 97.62 154 ALA B O 1
ATOM 2890 N N . ALA B 1 155 ? 2.312 27.75 11.383 1 97.31 155 ALA B N 1
ATOM 2891 C CA . ALA B 1 155 ? 2.75 27.953 12.766 1 97.31 155 ALA B CA 1
ATOM 2892 C C . ALA B 1 155 ? 2.934 29.438 13.07 1 97.31 155 ALA B C 1
ATOM 2894 O O . ALA B 1 155 ? 2.795 29.859 14.227 1 97.31 155 ALA B O 1
ATOM 2895 N N . SER B 1 156 ? 3.207 30.25 12.102 1 97.44 156 SER B N 1
ATOM 2896 C CA . SER B 1 156 ? 3.484 31.656 12.289 1 97.44 156 SER B CA 1
ATOM 2897 C C . SER B 1 156 ? 2.195 32.469 12.438 1 97.44 156 SER B C 1
ATOM 2899 O O . SER B 1 156 ? 2.227 33.656 12.797 1 97.44 156 SER B O 1
ATOM 2901 N N . LYS B 1 157 ? 1.104 31.844 12.148 1 97.19 157 LYS B N 1
ATOM 2902 C CA . LYS B 1 157 ? -0.18 32.531 12.273 1 97.19 157 LYS B CA 1
ATOM 2903 C C . LYS B 1 157 ? -0.634 32.594 13.727 1 97.19 157 LYS B C 1
ATOM 2905 O O . LYS B 1 157 ? -0.212 31.766 14.547 1 97.19 157 LYS B O 1
ATOM 2910 N N . ASN B 1 158 ? -1.58 33.5 13.992 1 93.69 158 ASN B N 1
ATOM 2911 C CA . ASN B 1 158 ? -1.941 33.75 15.383 1 93.69 158 ASN B CA 1
ATOM 2912 C C . ASN B 1 158 ? -3.373 33.312 15.672 1 93.69 158 ASN B C 1
ATOM 2914 O O . ASN B 1 158 ? -3.781 33.25 16.828 1 93.69 158 ASN B O 1
ATOM 2918 N N . ASN B 1 159 ? -4.117 33.062 14.664 1 95 159 ASN B N 1
ATOM 2919 C CA . ASN B 1 159 ? -5.484 32.625 14.93 1 95 159 ASN B CA 1
ATOM 2920 C C . ASN B 1 159 ? -5.82 31.344 14.156 1 95 159 ASN B C 1
ATOM 2922 O O . ASN B 1 159 ? -5.211 31.047 13.125 1 95 159 ASN B O 1
ATOM 2926 N N . GLU B 1 160 ? -6.797 30.688 14.641 1 95.31 160 GLU B N 1
ATOM 2927 C CA . GLU B 1 160 ? -7.188 29.375 14.156 1 95.31 160 GLU B CA 1
ATOM 2928 C C . GLU B 1 160 ? -7.562 29.406 12.68 1 95.31 160 GLU B C 1
ATOM 2930 O O . GLU B 1 160 ? -7.121 28.562 11.906 1 95.31 160 GLU B O 1
ATOM 2935 N N . ASP B 1 161 ? -8.328 30.359 12.273 1 95.44 161 ASP B N 1
ATOM 2936 C CA . ASP B 1 161 ? -8.812 30.438 10.898 1 95.44 161 ASP B CA 1
ATOM 2937 C C . ASP B 1 161 ? -7.652 30.625 9.922 1 95.44 161 ASP B C 1
ATOM 2939 O O . ASP B 1 161 ? -7.629 30.016 8.852 1 95.44 161 ASP B O 1
ATOM 2943 N N . ASP B 1 162 ? -6.723 31.422 10.305 1 96.38 162 ASP B N 1
ATOM 2944 C CA . ASP B 1 162 ? -5.57 31.672 9.445 1 96.38 162 ASP B CA 1
ATOM 2945 C C . ASP B 1 162 ? -4.688 30.422 9.336 1 96.38 162 ASP B C 1
ATOM 2947 O O . ASP B 1 162 ? -4.145 30.125 8.273 1 96.38 162 ASP B O 1
ATOM 2951 N N . ILE B 1 163 ? -4.523 29.719 10.477 1 97.38 163 ILE B N 1
ATOM 2952 C CA . ILE B 1 163 ? -3.76 28.484 10.492 1 97.38 163 ILE B CA 1
ATOM 2953 C C . ILE B 1 163 ? -4.402 27.469 9.547 1 97.38 163 ILE B C 1
ATOM 2955 O O . ILE B 1 163 ? -3.725 26.891 8.695 1 97.38 163 ILE B O 1
ATOM 2959 N N . LEU B 1 164 ? -5.684 27.312 9.68 1 95.81 164 LEU B N 1
ATOM 2960 C CA . LEU B 1 164 ? -6.406 26.344 8.867 1 95.81 164 LEU B CA 1
ATOM 2961 C C . LEU B 1 164 ? -6.391 26.75 7.398 1 95.81 164 LEU B C 1
ATOM 2963 O O . LEU B 1 164 ? -6.293 25.891 6.516 1 95.81 164 LEU B O 1
ATOM 2967 N N . ASN B 1 165 ? -6.469 28.062 7.129 1 93.75 165 ASN B N 1
ATOM 2968 C CA . ASN B 1 165 ? -6.383 28.547 5.758 1 93.75 165 ASN B CA 1
ATOM 2969 C C . ASN B 1 165 ? -5.027 28.219 5.133 1 93.75 165 ASN B C 1
ATOM 2971 O O . ASN B 1 165 ? -4.953 27.828 3.963 1 93.75 165 ASN B O 1
ATOM 2975 N N . GLU B 1 166 ? -4.004 28.406 5.918 1 93.69 166 GLU B N 1
ATOM 2976 C CA . GLU B 1 166 ? -2.664 28.078 5.43 1 93.69 166 GLU B CA 1
ATOM 2977 C C . GLU B 1 166 ? -2.531 26.594 5.117 1 93.69 166 GLU B C 1
ATOM 2979 O O . GLU B 1 166 ? -2.023 26.219 4.055 1 93.69 166 GLU B O 1
ATOM 2984 N N . LEU B 1 167 ? -3.027 25.719 6.016 1 94.25 167 LEU B N 1
ATOM 2985 C CA . LEU B 1 167 ? -2.926 24.281 5.828 1 94.25 167 LEU B CA 1
ATOM 2986 C C . LEU B 1 167 ? -3.768 23.828 4.641 1 94.25 167 LEU B C 1
ATOM 2988 O O . LEU B 1 167 ? -3.352 22.953 3.879 1 94.25 167 LEU B O 1
ATOM 2992 N N . ASN B 1 168 ? -4.863 24.438 4.445 1 90.5 168 ASN B N 1
ATOM 2993 C CA . ASN B 1 168 ? -5.797 24.062 3.389 1 90.5 168 ASN B CA 1
ATOM 2994 C C . ASN B 1 168 ? -5.242 24.391 2.006 1 90.5 168 ASN B C 1
ATOM 2996 O O . ASN B 1 168 ? -5.75 23.906 0.996 1 90.5 168 ASN B O 1
ATOM 3000 N N . ARG B 1 169 ? -4.207 25.125 1.982 1 85.88 169 ARG B N 1
ATOM 3001 C CA . ARG B 1 169 ? -3.555 25.406 0.705 1 85.88 169 ARG B CA 1
ATOM 3002 C C . ARG B 1 169 ? -3.01 24.125 0.082 1 85.88 169 ARG B C 1
ATOM 3004 O O . ARG B 1 169 ? -2.885 24.031 -1.141 1 85.88 169 ARG B O 1
ATOM 3011 N N . VAL B 1 170 ? -2.781 23.109 0.934 1 85.12 170 VAL B N 1
ATOM 3012 C CA . VAL B 1 170 ? -2.16 21.906 0.376 1 85.12 170 VAL B CA 1
ATOM 3013 C C . VAL B 1 170 ? -3.074 20.703 0.588 1 85.12 170 VAL B C 1
ATOM 3015 O O . VAL B 1 170 ? -2.83 19.625 0.041 1 85.12 170 VAL B O 1
ATOM 3018 N N . ILE B 1 171 ? -4.168 20.766 1.362 1 81.5 171 ILE B N 1
ATOM 3019 C CA . ILE B 1 171 ? -4.93 19.578 1.726 1 81.5 171 ILE B CA 1
ATOM 3020 C C . ILE B 1 171 ? -6.367 19.719 1.224 1 81.5 171 ILE B C 1
ATOM 3022 O O . ILE B 1 171 ? -7.137 18.75 1.27 1 81.5 171 ILE B O 1
ATOM 3026 N N . SER B 1 172 ? -6.91 20.672 0.717 1 67.81 172 SER B N 1
ATOM 3027 C CA . SER B 1 172 ? -8.305 21.094 0.667 1 67.81 172 SER B CA 1
ATOM 3028 C C . SER B 1 172 ? -9.102 20.266 -0.325 1 67.81 172 SER B C 1
ATOM 3030 O O . SER B 1 172 ? -10.328 20.141 -0.208 1 67.81 172 SER B O 1
ATOM 3032 N N . ASN B 1 173 ? -8.5 19.812 -1.317 1 68.44 173 ASN B N 1
ATOM 3033 C CA . ASN B 1 173 ? -9.273 19.062 -2.301 1 68.44 173 ASN B CA 1
ATOM 3034 C C . ASN B 1 173 ? -8.406 18.031 -3.027 1 68.44 173 ASN B C 1
ATOM 3036 O O . ASN B 1 173 ? -7.203 17.938 -2.768 1 68.44 173 ASN B O 1
ATOM 3040 N N . LEU B 1 174 ? -9.094 17.297 -3.814 1 68.88 174 LEU B N 1
ATOM 3041 C CA . LEU B 1 174 ? -8.438 16.203 -4.539 1 68.88 174 LEU B CA 1
ATOM 3042 C C . LEU B 1 174 ? -7.293 16.734 -5.398 1 68.88 174 LEU B C 1
ATOM 3044 O O . LEU B 1 174 ? -6.305 16.031 -5.625 1 68.88 174 LEU B O 1
ATOM 3048 N N . ASP B 1 175 ? -7.441 17.953 -5.711 1 70.81 175 ASP B N 1
ATOM 3049 C CA . ASP B 1 175 ? -6.445 18.516 -6.613 1 70.81 175 ASP B CA 1
ATOM 3050 C C . ASP B 1 175 ? -5.387 19.297 -5.836 1 70.81 175 ASP B C 1
ATOM 3052 O O . ASP B 1 175 ? -4.496 19.906 -6.434 1 70.81 175 ASP B O 1
ATOM 3056 N N . ALA B 1 176 ? -5.574 19.156 -4.578 1 77.12 176 ALA B N 1
ATOM 3057 C CA . ALA B 1 176 ? -4.574 19.828 -3.758 1 77.12 176 ALA B CA 1
ATOM 3058 C C . ALA B 1 176 ? -3.207 19.172 -3.896 1 77.12 176 ALA B C 1
ATOM 3060 O O . ALA B 1 176 ? -3.117 17.984 -4.203 1 77.12 176 ALA B O 1
ATOM 3061 N N . LYS B 1 177 ? -2.238 19.922 -3.66 1 82.81 177 LYS B N 1
ATOM 3062 C CA . LYS B 1 177 ? -0.855 19.484 -3.857 1 82.81 177 LYS B CA 1
ATOM 3063 C C . LYS B 1 177 ? -0.551 18.234 -3.053 1 82.81 177 LYS B C 1
ATOM 3065 O O . LYS B 1 177 ? 0.115 17.312 -3.545 1 82.81 177 LYS B O 1
ATOM 3070 N N . LEU B 1 178 ? -1.023 18.172 -1.884 1 88.38 178 LEU B N 1
ATOM 3071 C CA . LEU B 1 178 ? -0.775 17.016 -1.029 1 88.38 178 LEU B CA 1
ATOM 3072 C C . LEU B 1 178 ? -1.4 15.75 -1.62 1 88.38 178 LEU B C 1
ATOM 3074 O O . LEU B 1 178 ? -0.716 14.742 -1.812 1 88.38 178 LEU B O 1
ATOM 3078 N N . ASN B 1 179 ? -2.646 15.852 -1.994 1 86 179 ASN B N 1
ATOM 3079 C CA . ASN B 1 179 ? -3.367 14.688 -2.496 1 86 179 ASN B CA 1
ATOM 3080 C C . ASN B 1 179 ? -2.805 14.211 -3.832 1 86 179 ASN B C 1
ATOM 3082 O O . ASN B 1 179 ? -2.592 13.016 -4.031 1 86 179 ASN B O 1
ATOM 3086 N N . LYS B 1 180 ? -2.498 15.18 -4.625 1 88.69 180 LYS B N 1
ATOM 3087 C CA . LYS B 1 180 ? -1.916 14.844 -5.918 1 88.69 180 LYS B CA 1
ATOM 3088 C C . LYS B 1 180 ? -0.529 14.227 -5.754 1 88.69 180 LYS B C 1
ATOM 3090 O O . LYS B 1 180 ? -0.192 13.25 -6.43 1 88.69 180 LYS B O 1
ATOM 3095 N N . GLY B 1 181 ? 0.218 14.867 -4.926 1 92.19 181 GLY B N 1
ATOM 3096 C CA . GLY B 1 181 ? 1.547 14.336 -4.66 1 92.19 181 GLY B CA 1
ATOM 3097 C C . GLY B 1 181 ? 1.53 12.922 -4.121 1 92.19 181 GLY B C 1
ATOM 3098 O O . GLY B 1 181 ? 2.285 12.062 -4.586 1 92.19 181 GLY B O 1
ATOM 3099 N N . ILE B 1 182 ? 0.649 12.664 -3.229 1 92.62 182 ILE B N 1
ATOM 3100 C CA . ILE B 1 182 ? 0.546 11.344 -2.611 1 92.62 182 ILE B CA 1
ATOM 3101 C C . ILE B 1 182 ? 0.082 10.32 -3.646 1 92.62 182 ILE B C 1
ATOM 3103 O O . ILE B 1 182 ? 0.593 9.203 -3.695 1 92.62 182 ILE B O 1
ATOM 3107 N N . ARG B 1 183 ? -0.862 10.766 -4.473 1 90.81 183 ARG B N 1
ATOM 3108 C CA . ARG B 1 183 ? -1.333 9.875 -5.531 1 90.81 183 ARG B CA 1
ATOM 3109 C C . ARG B 1 183 ? -0.197 9.508 -6.477 1 90.81 183 ARG B C 1
ATOM 3111 O O . ARG B 1 183 ? -0.034 8.336 -6.828 1 90.81 183 ARG B O 1
ATOM 3118 N N . ASN B 1 184 ? 0.519 10.453 -6.824 1 92.69 184 ASN B N 1
ATOM 3119 C CA . ASN B 1 184 ? 1.64 10.203 -7.723 1 92.69 184 ASN B CA 1
ATOM 3120 C C . ASN B 1 184 ? 2.666 9.266 -7.098 1 92.69 184 ASN B C 1
ATOM 3122 O O . ASN B 1 184 ? 3.158 8.352 -7.754 1 92.69 184 ASN B O 1
ATOM 3126 N N . ILE B 1 185 ? 2.943 9.5 -5.867 1 95.25 185 ILE B N 1
ATOM 3127 C CA . ILE B 1 185 ? 3.902 8.664 -5.148 1 95.25 185 ILE B CA 1
ATOM 3128 C C . ILE B 1 185 ? 3.385 7.23 -5.078 1 95.25 185 ILE B C 1
ATOM 3130 O O . ILE B 1 185 ? 4.129 6.285 -5.336 1 95.25 185 ILE B O 1
ATOM 3134 N N . HIS B 1 186 ? 2.156 7.145 -4.797 1 92.69 186 HIS B N 1
ATOM 3135 C CA . HIS B 1 186 ? 1.544 5.828 -4.684 1 92.69 186 HIS B CA 1
ATOM 3136 C C . HIS B 1 186 ? 1.558 5.098 -6.023 1 92.69 186 HIS B C 1
ATOM 3138 O O . HIS B 1 186 ? 1.886 3.91 -6.082 1 92.69 186 HIS B O 1
ATOM 3144 N N . CYS B 1 187 ? 1.215 5.742 -7.031 1 91.62 187 CYS B N 1
ATOM 3145 C CA . CYS B 1 187 ? 1.187 5.148 -8.359 1 91.62 187 CYS B CA 1
ATOM 3146 C C . CYS B 1 187 ? 2.584 4.723 -8.797 1 91.62 187 CYS B C 1
ATOM 3148 O O . CYS B 1 187 ? 2.768 3.623 -9.32 1 91.62 187 CYS B O 1
ATOM 3150 N N . LEU B 1 188 ? 3.525 5.559 -8.555 1 94.75 188 LEU B N 1
ATOM 3151 C CA . LEU B 1 188 ? 4.902 5.238 -8.922 1 94.75 188 LEU B CA 1
ATOM 3152 C C . LEU B 1 188 ? 5.414 4.043 -8.133 1 94.75 188 LEU B C 1
ATOM 3154 O O . LEU B 1 188 ? 6.109 3.182 -8.68 1 94.75 188 LEU B O 1
ATOM 3158 N N . LEU B 1 189 ? 5.09 4.047 -6.887 1 95.75 189 LEU B N 1
ATOM 3159 C CA . LEU B 1 189 ? 5.473 2.902 -6.07 1 95.75 189 LEU B CA 1
ATOM 3160 C C . LEU B 1 189 ? 4.879 1.613 -6.629 1 95.75 189 LEU B C 1
ATOM 3162 O O . LEU B 1 189 ? 5.57 0.594 -6.715 1 95.75 189 LEU B O 1
ATOM 3166 N N . PHE B 1 190 ? 3.662 1.667 -7.059 1 92.38 190 PHE B N 1
ATOM 3167 C CA . PHE B 1 190 ? 3.033 0.47 -7.605 1 92.38 190 PHE B CA 1
ATOM 3168 C C . PHE B 1 190 ? 3.684 0.073 -8.922 1 92.38 190 PHE B C 1
ATOM 3170 O O . PHE B 1 190 ? 3.822 -1.115 -9.219 1 92.38 190 PHE B O 1
ATOM 3177 N N . ASP B 1 191 ? 4.008 1.047 -9.727 1 92.75 191 ASP B N 1
ATOM 3178 C CA . ASP B 1 191 ? 4.73 0.744 -10.953 1 92.75 191 ASP B CA 1
ATOM 3179 C C . ASP B 1 191 ? 6.012 -0.03 -10.664 1 92.75 191 ASP B C 1
ATOM 3181 O O . ASP B 1 191 ? 6.332 -0.997 -11.359 1 92.75 191 ASP B O 1
ATOM 3185 N N . ILE B 1 192 ? 6.684 0.363 -9.656 1 95.31 192 ILE B N 1
ATOM 3186 C CA . ILE B 1 192 ? 7.91 -0.323 -9.273 1 95.31 192 ILE B CA 1
ATOM 3187 C C . ILE B 1 192 ? 7.586 -1.73 -8.781 1 95.31 192 ILE B C 1
ATOM 3189 O O . ILE B 1 192 ? 8.258 -2.695 -9.148 1 95.31 192 ILE B O 1
ATOM 3193 N N . ILE B 1 193 ? 6.543 -1.823 -7.973 1 92.75 193 ILE B N 1
ATOM 3194 C CA . ILE B 1 193 ? 6.102 -3.115 -7.457 1 92.75 193 ILE B CA 1
ATOM 3195 C C . ILE B 1 193 ? 5.797 -4.059 -8.617 1 92.75 193 ILE B C 1
ATOM 3197 O O . ILE B 1 193 ? 6.227 -5.215 -8.609 1 92.75 193 ILE B O 1
ATOM 3201 N N . GLU B 1 194 ? 5.125 -3.559 -9.594 1 89.75 194 GLU B N 1
ATOM 3202 C CA . GLU B 1 194 ? 4.758 -4.375 -10.742 1 89.75 194 GLU B CA 1
ATOM 3203 C C . GLU B 1 194 ? 6 -4.887 -11.477 1 89.75 194 GLU B C 1
ATOM 3205 O O . GLU B 1 194 ? 6.082 -6.066 -11.82 1 89.75 194 GLU B O 1
ATOM 3210 N N . LEU B 1 195 ? 6.93 -4.055 -11.609 1 89.62 195 LEU B N 1
ATOM 3211 C CA . LEU B 1 195 ? 8.156 -4.391 -12.336 1 89.62 195 LEU B CA 1
ATOM 3212 C C . LEU B 1 195 ? 9 -5.379 -1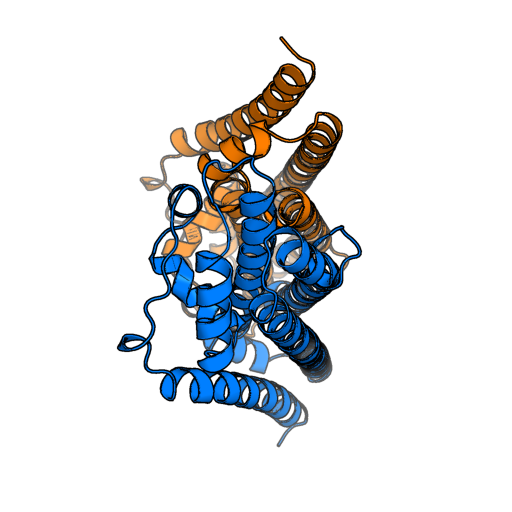1.539 1 89.62 195 LEU B C 1
ATOM 3214 O O . LEU B 1 195 ? 9.633 -6.262 -12.117 1 89.62 195 LEU B O 1
ATOM 3218 N N . VAL B 1 196 ? 8.93 -5.254 -10.25 1 91.56 196 VAL B N 1
ATOM 3219 C CA . VAL B 1 196 ? 9.828 -6.027 -9.398 1 91.56 196 VAL B CA 1
ATOM 3220 C C . VAL B 1 196 ? 9.18 -7.363 -9.039 1 91.56 196 VAL B C 1
ATOM 3222 O O . VAL B 1 196 ? 9.836 -8.406 -9.07 1 91.56 196 VAL B O 1
ATOM 3225 N N . ASP B 1 197 ? 7.875 -7.289 -8.797 1 87.81 197 ASP B N 1
ATOM 3226 C CA . ASP B 1 197 ? 7.219 -8.453 -8.203 1 87.81 197 ASP B CA 1
ATOM 3227 C C . ASP B 1 197 ? 6.422 -9.227 -9.25 1 87.81 197 ASP B C 1
ATOM 3229 O O . ASP B 1 197 ? 6.16 -10.422 -9.086 1 87.81 197 ASP B O 1
ATOM 3233 N N . LEU B 1 198 ? 6.043 -8.57 -10.281 1 80.94 198 LEU B N 1
ATOM 3234 C CA . LEU B 1 198 ? 5.02 -9.195 -11.117 1 80.94 198 LEU B CA 1
ATOM 3235 C C . LEU B 1 198 ? 5.551 -9.477 -12.516 1 80.94 198 LEU B C 1
ATOM 3237 O O . LEU B 1 198 ? 4.836 -10.008 -13.367 1 80.94 198 LEU B O 1
ATOM 3241 N N . LEU B 1 199 ? 6.832 -9.055 -12.805 1 79.5 199 LEU B N 1
ATOM 3242 C CA . LEU B 1 199 ? 7.414 -9.297 -14.117 1 79.5 199 LEU B CA 1
ATOM 3243 C C . LEU B 1 199 ? 8.766 -9.992 -13.992 1 79.5 199 LEU B C 1
ATOM 3245 O O . LEU B 1 199 ? 9.484 -9.789 -13.008 1 79.5 199 LEU B O 1
#

Organism: NCBI:txid2518322

Sequence (398 aa):
MNEVDTAFASLTNVLIKFKEELEDKRVAFYPKELNVYFKGALNEVYYPSDIGEVYEALEYDVEVIRNLDQVFDKLNFKHVSDRDTRVIINLLNGLMHIAHSIQTLFEDVLNKTKLEILKSRDTKDLNIITQYLVRFIEMVKDLVPQLKSVILSAASKNNEDDILNELNRVISNLDAKLNKGIRNIHCLLFDIIELVDLLMN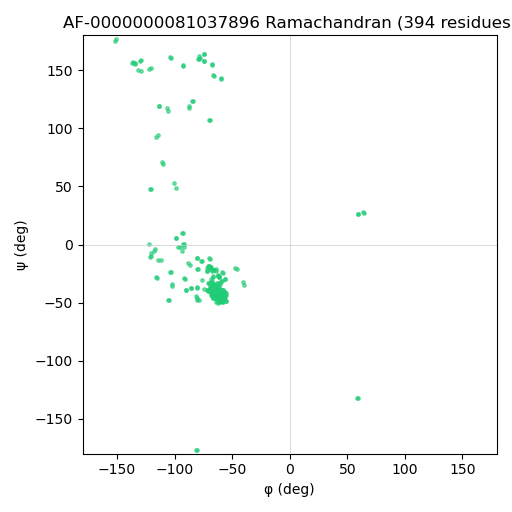EVDTAFASLTNVLIKFKEELEDKRVAFYPKELNVYFKGALNEVYYPSDIGEVYEALEYDVEVIRNLDQVFDKLNFKHVSDRDTRVIINLLNGLMHIAHSIQTLFEDVLNKTKLEILKSRDTKDLNIITQYLVRFIEMVKDLVPQLKSVILSAASKNNEDDILNELNRVISNLDAKLNKGIRNIHCLLFDIIELVDLL

Solvent-accessible surface area (backbone atoms only — not comparable to full-atom values): 20720 Å² total; per-residue (Å²): 126,56,68,44,53,50,31,46,47,50,36,49,48,53,52,48,52,53,50,46,57,55,46,56,34,48,70,73,42,67,58,89,79,56,87,72,69,75,53,65,31,45,51,69,74,46,56,82,74,52,53,56,35,43,36,52,37,55,54,41,37,63,69,47,54,52,26,44,39,50,40,57,70,66,49,66,32,81,39,63,75,38,69,58,31,42,54,49,48,23,52,50,41,48,31,34,50,52,27,47,51,54,48,42,44,49,68,69,52,58,22,73,62,48,48,59,52,52,65,69,46,54,42,70,59,37,46,51,49,34,53,45,48,51,50,38,52,50,50,50,65,58,43,43,58,52,52,44,49,36,39,47,55,21,37,72,44,90,46,59,68,58,25,51,53,42,48,38,68,32,47,68,42,75,81,15,56,48,46,42,47,52,48,52,43,52,52,39,50,46,53,45,41,42,56,65,45,44,96,126,56,68,43,53,50,31,47,49,51,38,49,48,55,52,49,52,52,50,46,57,54,45,56,32,50,70,72,41,68,59,90,79,57,85,73,71,74,53,65,31,45,50,69,74,44,55,82,74,53,52,55,35,42,36,52,39,54,53,41,38,63,69,50,54,52,27,44,39,48,40,56,70,65,48,67,34,81,39,64,74,38,71,59,30,41,54,50,48,25,51,50,42,48,32,33,51,52,27,48,51,54,46,43,45,48,68,69,52,58,23,73,63,47,47,59,54,52,66,69,45,55,42,67,59,38,45,51,49,35,52,46,48,52,50,38,51,50,51,50,65,58,44,43,58,52,53,44,50,36,40,47,55,22,39,73,44,89,46,57,69,58,25,51,54,42,47,40,66,34,48,68,40,76,80,15,57,49,47,43,46,48,48,50,43,50,51,40,49,47,52,44,41,43,58,64,45,44,96

Foldseek 3Di:
DPLLVVLLVLLVVLVVVLVVQLVVLVVVADCVVPPADDDAQSVVVDDRVLVVLLCSLLSVPVVLSVLLSLLNVQDDRHHCPDPRNVLVCQLSVLSNLLSVLNCCCDPPQPDPVLSVVSSPPDSVLSNVLSVLSVVLSVLSVVQSVVSSVLSNVLSPDDHDVSSSVSSCCARVDCPHVSNVSSVSNVVSSVVSNCSRPVD/DPLLVVLLVLLVVLVVVLVVQLVVLVVVADCVVPDQADDAQSVVVDDRVLVVLLCSLLSVPVVLSVLLSLLNVQDDRHHCPDPRNVLVCQLSVLSNLLSVLNCCCDPPQPDPVLSVVSSPPDSVLSNVLSVLSVVLSVLSVVQSVVSSVLSNVLSPDDHDVSSSVSSCCARVDCPHVSNVSSVSNVVSSVVSNCSRPVD

Secondary structure (DSSP, 8-state):
--HHHHHHHHHHHHHHHHHHHHHHHHHH--GGG------TTHHHH--GGGHHHHHHHTTT-HHHHHHHHHHHHHS----TTSHHHHHHHHHHHHHHHHHHHHHHIIIIISSHHHHHHHTTS-HHHHHHHHHHHHHHHHHHHHHHHHHHHHHHHHHT--SHHHHHHHHHHHHSSTTSHHHHHHHHHHHHHHHHHHHHH--/--HHHHHHHHHHHHHHHHHHHHHHHHHT--GGG------TTHHHH--GGGHHHHHHHTTT-HHHHHHHHHHHHHS--S-TTSHHHHHHHHHHHHHHHHHHHHHHIIIIISSHHHHHHHTTS-HHHHHHHHHHHHHHHHHHHHHHHHHHHHHHHHHT-SSHHHHHHHHHHHHSSTTSHHHHHHHHHHHHHHHHHHHHH--

Radius of gyration: 22.89 Å; Cα contacts (8 Å, |Δi|>4): 466; chains: 2; bounding box: 64×67×44 Å